Protein AF-0000000085160952 (afdb_homodimer)

Foldseek 3Di:
DPPLFQFFCVNLCVQLVHDSVLLVLLLDPVRVVVHDPVSSVSSVVSCVVSVNAQLPLLVCLQVPAPLEEEEEAQDDPDPLVVLLQVLLQVQSVVVVHHYHYDHLVLDQVSVLVVVVVCSVVRHLAYEYAHSFAACVSVQVNVQSQHQYEYEQWYHPPHQAAYEHAQLLQLLLVQLLVVVVVPFQFEAEFEDDCRTHSRVNSVNSNVVNNVVVVGDDDPLRYHYDHQALCRLQVNLVVQVPDPDHGQEYEYSADRSVNNNLVNVVVCVVVVHDDHNYAYEYEDDDPCQLQRQRYFKYKYDPSSVRSNVRSVVSVVSSVQSNPADSGGDRPPPRHHYHYDYIDMDTNNNNVVD/DPPLFQFFCVNLCVQLVHDSVLLVLLLDPVRVVVHDPVSSVSSVVSCVVSVNAQLPLLVCLQVPAPLEEEEEAQDDPDPLVVLLQVLLQVQSVVVVHHYHYDHLVLDQVSVLVVVVVCSVVRHLAYEYAHSFQACVSVQVNVQSQHHYEYEQWYHPPHQAAYEHAQLLQLLLVQLLVVVVVPFQFEAEAEDDCRTRSRVSSVNSNVVNNVVVVGDDDPLRYHYDHQALCRLQVNLVVLVPDPDHGQEYEYSADRSVNNNLVNVVVCVVVVHDDHNYAYEYEDDDPCQLQRQRYFKYWHDPSSVRSNVRSVVSVVSSVQSNPADSGGDRPPPRHHYHYDYIDMDTNNNNVVD

Solvent-accessible surface area (backbone atoms only — not comparable to full-atom values): 35044 Å² total; per-residue (Å²): 130,79,82,80,75,52,41,18,51,58,44,29,8,58,67,40,71,48,50,51,67,55,46,50,28,52,72,28,85,86,38,26,80,78,45,56,69,70,57,38,50,40,38,52,53,28,17,58,76,48,67,40,68,80,35,62,48,32,49,39,40,61,75,49,59,57,48,27,36,35,35,37,32,32,49,54,75,34,69,65,57,23,42,29,49,41,33,20,37,58,50,30,44,75,73,65,28,46,55,39,35,34,61,20,70,55,26,60,68,44,36,50,52,50,51,52,50,42,64,70,68,41,44,45,27,38,38,36,34,60,48,33,37,77,20,58,73,57,42,55,44,39,74,34,46,41,34,56,34,30,34,67,35,53,48,45,86,45,84,59,24,29,38,31,60,36,38,31,63,32,27,17,51,51,44,40,53,45,41,72,73,67,52,69,50,64,24,40,38,39,23,41,72,56,31,42,50,36,40,30,28,50,50,10,36,51,48,35,34,52,76,70,71,41,78,80,55,74,87,33,56,44,67,41,52,64,37,37,70,40,17,24,52,51,43,52,53,41,71,68,39,95,76,53,61,44,27,36,38,23,60,30,49,40,17,38,50,13,32,52,53,49,52,48,54,37,50,76,70,66,47,85,70,74,79,54,39,29,31,29,28,55,64,56,97,60,52,64,47,37,60,48,32,43,35,30,32,31,63,49,45,62,59,49,11,42,52,45,35,54,50,49,51,51,44,34,50,51,45,49,62,34,51,87,47,44,48,74,75,74,71,77,51,49,76,46,67,41,70,49,45,79,40,80,42,64,22,56,71,77,69,131,79,82,79,75,54,41,18,53,57,47,27,8,60,67,39,72,47,51,51,66,56,45,48,27,51,72,27,85,86,39,25,80,78,44,56,69,71,57,39,49,40,37,51,52,26,16,58,75,49,67,40,67,80,34,60,47,32,49,39,40,60,76,48,60,56,47,25,34,35,35,38,31,33,50,54,74,33,70,66,58,23,41,30,48,43,34,20,37,58,50,31,44,74,73,64,28,45,55,36,34,32,60,19,72,54,26,58,70,44,37,50,52,50,52,52,49,42,64,69,69,42,45,44,29,37,37,34,35,61,48,33,36,78,20,58,72,56,43,56,45,38,74,34,46,41,33,57,33,30,33,68,33,54,48,45,85,46,85,59,24,30,37,32,60,37,40,31,62,33,27,17,52,52,43,41,53,45,41,75,74,67,53,69,50,64,24,40,37,40,23,43,70,56,30,44,51,35,40,31,28,49,49,11,36,51,48,34,35,51,76,70,71,41,78,80,56,74,88,34,56,43,69,39,52,64,37,38,68,40,17,24,52,51,43,51,53,41,71,68,41,96,74,54,60,46,29,37,38,23,60,29,48,39,17,39,50,12,32,51,52,49,51,48,53,39,48,76,71,66,47,84,69,75,80,55,39,29,29,28,28,55,63,56,96,58,55,64,47,36,60,49,32,43,36,30,32,30,65,50,44,62,59,49,10,42,52,44,37,52,50,49,50,52,44,36,51,52,44,50,64,33,51,88,52,46,48,73,77,72,72,77,51,50,74,46,68,40,71,49,46,77,39,80,44,63,21,55,71,77,70

Nearest PDB structures (foldseek):
  3egc-assembly3_F  TM=9.216E-01  e=4.117E-21  Burkholderia thailandensis E264
  2o20-assembly3_E  TM=8.915E-01  e=1.318E-17  Lactococcus lactis
  3bbl-assembly1_A  TM=8.331E-01  e=6.866E-16  Chloroflexus aggregans DSM 9485
  3e3m-assembly2_D  TM=8.521E-01  e=1.189E-15  Ruegeria pomeroyi
  3qk7-assembly1_A  TM=7.804E-01  e=8.552E-16  Yersinia pestis

InterPro domains:
  IPR000843 LacI-type HTH domain [PF00356] (8-53)
  IPR000843 LacI-type HTH domain [PS50932] (7-63)
  IPR000843 LacI-type HTH domain [SM00354] (6-78)
  IPR000843 LacI-type HTH domain [cd01392] (10-63)
  IPR001761 Periplasmic binding protein/LacI sugar binding domain [PF00532] (67-263)
  IPR010982 Lambda repressor-like, DNA-binding domain superfamily [G3DSA:1.10.260.40] (5-66)
  IPR010982 Lambda repressor-like, DNA-binding domain superfamily [SSF47413] (6-66)
  IPR028082 Periplasmic binding protein-like I [SSF53822] (66-317)

Structure (mmCIF, N/CA/C/O backbone):
data_AF-0000000085160952-model_v1
#
loop_
_entity.id
_entity.type
_entity.pdbx_description
1 polymer 'Transcriptional regulator, LacI family'
#
loop_
_atom_site.group_PDB
_atom_site.id
_atom_site.type_symbol
_atom_site.label_atom_id
_atom_site.label_alt_id
_atom_site.label_comp_id
_atom_site.label_asym_id
_atom_site.label_entity_id
_atom_site.label_seq_id
_atom_site.pdbx_PDB_ins_code
_atom_site.Cartn_x
_atom_site.Cartn_y
_atom_site.Cartn_z
_atom_site.occupancy
_atom_site.B_iso_or_equiv
_atom_site.auth_seq_id
_atom_site.auth_comp_id
_atom_site.auth_asym_id
_atom_site.auth_atom_id
_atom_site.pdbx_PDB_model_num
ATOM 1 N N . MET A 1 1 ? 37.625 23.906 23.25 1 24.83 1 MET A N 1
ATOM 2 C CA . MET A 1 1 ? 36.688 24.875 22.672 1 24.83 1 MET A CA 1
ATOM 3 C C . MET A 1 1 ? 35.25 24.469 22.906 1 24.83 1 MET A C 1
ATOM 5 O O . MET A 1 1 ? 34.875 23.312 22.688 1 24.83 1 MET A O 1
ATOM 9 N N . SER A 1 2 ? 34.531 25.094 23.828 1 30.16 2 SER A N 1
ATOM 10 C CA . SER A 1 2 ? 33.219 24.797 24.406 1 30.16 2 SER A CA 1
ATOM 11 C C . SER A 1 2 ? 32.188 24.453 23.312 1 30.16 2 SER A C 1
ATOM 13 O O . SER A 1 2 ? 32.281 24.953 22.188 1 30.16 2 SER A O 1
ATOM 15 N N . ARG A 1 3 ? 31.625 23.328 23.359 1 37.16 3 ARG A N 1
ATOM 16 C CA . ARG A 1 3 ? 30.516 22.797 22.562 1 37.16 3 ARG A CA 1
ATOM 17 C C . ARG A 1 3 ? 29.516 23.891 22.219 1 37.16 3 ARG A C 1
ATOM 19 O O . ARG A 1 3 ? 28.938 24.516 23.109 1 37.16 3 ARG A O 1
ATOM 26 N N . ARG A 1 4 ? 29.625 24.594 21.125 1 41.78 4 ARG A N 1
ATOM 27 C CA . ARG A 1 4 ? 28.938 25.734 20.531 1 41.78 4 ARG A CA 1
ATOM 28 C C . ARG A 1 4 ? 27.422 25.625 20.75 1 41.78 4 ARG A C 1
ATOM 30 O O . ARG A 1 4 ? 26.797 24.672 20.312 1 41.78 4 ARG A O 1
ATOM 37 N N . GLN A 1 5 ? 26.828 26.141 21.797 1 43.62 5 GLN A N 1
ATOM 38 C CA . GLN A 1 5 ? 25.438 26.328 22.25 1 43.62 5 GLN A CA 1
ATOM 39 C C . GLN A 1 5 ? 24.578 26.906 21.125 1 43.62 5 GLN A C 1
ATOM 41 O O . GLN A 1 5 ? 24.969 27.875 20.484 1 43.62 5 GLN A O 1
ATOM 46 N N . HIS A 1 6 ? 23.766 26.094 20.406 1 50.75 6 HIS A N 1
ATOM 47 C CA . HIS A 1 6 ? 22.797 26.516 19.391 1 50.75 6 HIS A CA 1
ATOM 48 C C . HIS A 1 6 ? 22.047 27.766 19.828 1 50.75 6 HIS A C 1
ATOM 50 O O . HIS A 1 6 ? 21.766 27.938 21.016 1 50.75 6 HIS A O 1
ATOM 56 N N . ALA A 1 7 ? 21.969 28.766 18.875 1 62.66 7 ALA A N 1
ATOM 57 C CA . ALA A 1 7 ? 21.375 30.047 19.219 1 62.66 7 ALA A CA 1
ATOM 58 C C . ALA A 1 7 ? 19.891 29.906 19.531 1 62.66 7 ALA A C 1
ATOM 60 O O . ALA A 1 7 ? 19.203 29.078 18.922 1 62.66 7 ALA A O 1
ATOM 61 N N . THR A 1 8 ? 19.375 30.281 20.578 1 68.94 8 THR A N 1
ATOM 62 C CA . THR A 1 8 ? 18 30.312 21.016 1 68.94 8 THR A CA 1
ATOM 63 C C . THR A 1 8 ? 17.328 31.625 20.641 1 68.94 8 THR A C 1
ATOM 65 O O . THR A 1 8 ? 18 32.562 20.188 1 68.94 8 THR A O 1
ATOM 68 N N . VAL A 1 9 ? 15.945 31.5 20.703 1 73.88 9 VAL A N 1
ATOM 69 C CA . VAL A 1 9 ? 15.195 32.75 20.516 1 73.88 9 VAL A CA 1
ATOM 70 C C . VAL A 1 9 ? 15.789 33.844 21.391 1 73.88 9 VAL A C 1
ATOM 72 O O . VAL A 1 9 ? 15.828 35 20.984 1 73.88 9 VAL A O 1
ATOM 75 N N . ARG A 1 10 ? 16.266 33.406 22.5 1 80.75 10 ARG A N 1
ATOM 76 C CA . ARG A 1 10 ? 16.859 34.375 23.422 1 80.75 10 ARG A CA 1
ATOM 77 C C . ARG A 1 10 ? 18.156 34.938 22.844 1 80.75 10 ARG A C 1
ATOM 79 O O . ARG A 1 10 ? 18.453 36.125 23 1 80.75 10 ARG A O 1
ATOM 86 N N . ASP A 1 11 ? 18.859 34 22.172 1 80.69 11 ASP A N 1
ATOM 87 C CA . ASP A 1 11 ? 20.109 34.438 21.562 1 80.69 11 ASP A CA 1
ATOM 88 C C . ASP A 1 11 ? 19.859 35.438 20.422 1 80.69 11 ASP A C 1
ATOM 90 O O . ASP A 1 11 ? 20.547 36.438 20.297 1 80.69 11 ASP A O 1
ATOM 94 N N . VAL A 1 12 ? 18.875 35.031 19.719 1 82.94 12 VAL A N 1
ATOM 95 C CA . VAL A 1 12 ? 18.5 35.906 18.609 1 82.94 12 VAL A CA 1
ATOM 96 C C . VAL A 1 12 ? 18 37.25 19.156 1 82.94 12 VAL A C 1
ATOM 98 O O . VAL A 1 12 ? 18.359 38.312 18.641 1 82.94 12 VAL A O 1
ATOM 101 N N . ALA A 1 13 ? 17.234 37.125 20.094 1 85.5 13 ALA A N 1
ATOM 102 C CA . ALA A 1 13 ? 16.703 38.312 20.719 1 85.5 13 ALA A CA 1
ATOM 103 C C . ALA A 1 13 ? 17.828 39.219 21.25 1 85.5 13 ALA A C 1
ATOM 105 O O . ALA A 1 13 ? 17.828 40.406 21.031 1 85.5 13 ALA A O 1
ATOM 106 N N . ALA A 1 14 ? 18.766 38.594 21.844 1 87.75 14 ALA A N 1
ATOM 107 C CA . ALA A 1 14 ? 19.906 39.312 22.406 1 87.75 14 ALA A CA 1
ATOM 108 C C . ALA A 1 14 ? 20.734 39.969 21.312 1 87.75 14 ALA A C 1
ATOM 110 O O . ALA A 1 14 ? 21.109 41.156 21.438 1 87.75 14 ALA A O 1
ATOM 111 N N . LEU A 1 15 ? 20.906 39.188 20.328 1 88.19 15 LEU A N 1
ATOM 112 C CA . LEU A 1 15 ? 21.734 39.719 19.25 1 88.19 15 LEU A CA 1
ATOM 113 C C . LEU A 1 15 ? 21 40.812 18.484 1 88.19 15 LEU A C 1
ATOM 115 O O . LEU A 1 15 ? 21.609 41.781 18.047 1 88.19 15 LEU A O 1
ATOM 119 N N . ALA A 1 16 ? 19.766 40.656 18.328 1 88.56 16 ALA A N 1
ATOM 120 C CA . ALA A 1 16 ? 18.938 41.594 17.578 1 88.56 16 ALA A CA 1
ATOM 121 C C . ALA A 1 16 ? 18.531 42.781 18.438 1 88.56 16 ALA A C 1
ATOM 123 O O . ALA A 1 16 ? 18.078 43.812 17.922 1 88.56 16 ALA A O 1
ATOM 124 N N . GLY A 1 17 ? 18.703 42.656 19.766 1 89.94 17 GLY A N 1
ATOM 125 C CA . GLY A 1 17 ? 18.344 43.75 20.688 1 89.94 17 GLY A CA 1
ATOM 126 C C . GLY A 1 17 ? 16.859 43.875 20.875 1 89.94 17 GLY A C 1
ATOM 127 O O . GLY A 1 17 ? 16.344 45 20.969 1 89.94 17 GLY A O 1
ATOM 128 N N . VAL A 1 18 ? 16.188 42.812 20.672 1 88.88 18 VAL A N 1
ATOM 129 C CA . VAL A 1 18 ? 14.734 42.844 20.828 1 88.88 18 VAL A CA 1
ATOM 130 C C . VAL A 1 18 ? 14.305 41.812 21.875 1 88.88 18 VAL A C 1
ATOM 132 O O . VAL A 1 18 ? 15.141 41.062 22.391 1 88.88 18 VAL A O 1
ATOM 135 N N . SER A 1 19 ? 13.016 41.844 22.234 1 83.25 19 SER A N 1
ATOM 136 C CA . SER A 1 19 ? 12.477 40.844 23.156 1 83.25 19 SER A CA 1
ATOM 137 C C . SER A 1 19 ? 12.297 39.5 22.469 1 83.25 19 SER A C 1
ATOM 139 O O . SER A 1 19 ? 12.234 39.438 21.234 1 83.25 19 SER A O 1
ATOM 141 N N . THR A 1 20 ? 12.188 38.438 23.266 1 83 20 THR A N 1
ATOM 142 C CA . THR A 1 20 ? 11.93 37.094 22.719 1 83 20 THR A CA 1
ATOM 143 C C . THR A 1 20 ? 10.562 37.062 22.031 1 83 20 THR A C 1
ATOM 145 O O . THR A 1 20 ? 10.383 36.344 21.047 1 83 20 THR A O 1
ATOM 148 N N . ALA A 1 21 ? 9.633 37.875 22.531 1 77.81 21 ALA A N 1
ATOM 149 C CA . ALA A 1 21 ? 8.305 37.938 21.938 1 77.81 21 ALA A CA 1
ATOM 150 C C . ALA A 1 21 ? 8.375 38.562 20.547 1 77.81 21 ALA A C 1
ATOM 152 O O . ALA A 1 21 ? 7.68 38.125 19.625 1 77.81 21 ALA A O 1
ATOM 153 N N . THR A 1 22 ? 9.227 39.531 20.422 1 80.56 22 THR A N 1
ATOM 154 C CA . THR A 1 22 ? 9.406 40.188 19.141 1 80.56 22 THR A CA 1
ATOM 155 C C . THR A 1 22 ? 10.023 39.25 18.125 1 80.56 22 THR A C 1
ATOM 157 O O . THR A 1 22 ? 9.609 39.219 16.953 1 80.56 22 THR A O 1
ATOM 160 N N . VAL A 1 23 ? 10.969 38.406 18.562 1 79.06 23 VAL A N 1
ATOM 161 C CA . VAL A 1 23 ? 11.57 37.406 17.672 1 79.06 23 VAL A CA 1
ATOM 162 C C . VAL A 1 23 ? 10.508 36.406 17.219 1 79.06 23 VAL A C 1
ATOM 164 O O . VAL A 1 23 ? 10.414 36.125 16.031 1 79.06 23 VAL A O 1
ATOM 167 N N . SER A 1 24 ? 9.695 36.062 18.125 1 72.94 24 SER A N 1
ATOM 168 C CA . SER A 1 24 ? 8.648 35.094 17.812 1 72.94 24 SER A CA 1
ATOM 169 C C . SER A 1 24 ? 7.664 35.688 16.797 1 72.94 24 SER A C 1
ATOM 171 O O . SER A 1 24 ? 7.266 35 15.852 1 72.94 24 SER A O 1
ATOM 173 N N . ARG A 1 25 ? 7.328 36.906 16.984 1 72.19 25 ARG A N 1
ATOM 174 C CA . ARG A 1 25 ? 6.406 37.594 16.078 1 72.19 25 ARG A CA 1
ATOM 175 C C . ARG A 1 25 ? 7.004 37.719 14.688 1 72.19 25 ARG A C 1
ATOM 177 O O . ARG A 1 25 ? 6.297 37.594 13.688 1 72.19 25 ARG A O 1
ATOM 184 N N . CYS A 1 26 ? 8.305 37.875 14.641 1 73.69 26 CYS A N 1
ATOM 185 C CA . CYS A 1 26 ? 8.984 38.062 13.359 1 73.69 26 CYS A CA 1
ATOM 186 C C . CYS A 1 26 ? 8.914 36.781 12.523 1 73.69 26 CYS A C 1
ATOM 188 O O . CYS A 1 26 ? 8.852 36.844 11.297 1 73.69 26 CYS A O 1
ATOM 190 N N . PHE A 1 27 ? 8.883 35.688 13.297 1 67.06 27 PHE A N 1
ATOM 191 C CA . PHE A 1 27 ? 8.961 34.406 12.594 1 67.06 27 PHE A CA 1
ATOM 192 C C . PHE A 1 27 ? 7.582 33.75 12.484 1 67.06 27 PHE A C 1
ATOM 194 O O . PHE A 1 27 ? 7.43 32.719 11.875 1 67.06 27 PHE A O 1
ATOM 201 N N . ASP A 1 28 ? 6.59 34.438 13.047 1 61.88 28 ASP A N 1
ATOM 202 C CA . ASP A 1 28 ? 5.195 34.031 12.906 1 61.88 28 ASP A CA 1
ATOM 203 C C . ASP A 1 28 ? 4.531 34.719 11.719 1 61.88 28 ASP A C 1
ATOM 205 O O . ASP A 1 28 ? 4.387 35.938 11.703 1 61.88 28 ASP A O 1
ATOM 209 N N . PRO A 1 29 ? 4.164 33.875 10.758 1 59.16 29 PRO A N 1
ATOM 210 C CA . PRO A 1 29 ? 3.598 34.5 9.555 1 59.16 29 PRO A CA 1
ATOM 211 C C . PRO A 1 29 ? 2.352 35.312 9.859 1 59.16 29 PRO A C 1
ATOM 213 O O . PRO A 1 29 ? 2.07 36.312 9.156 1 59.16 29 PRO A O 1
ATOM 216 N N . ASP A 1 30 ? 1.714 34.969 10.781 1 57.75 30 ASP A N 1
ATOM 217 C CA . ASP A 1 30 ? 0.469 35.656 11.094 1 57.75 30 ASP A CA 1
ATOM 218 C C . ASP A 1 30 ? 0.729 36.875 11.969 1 57.75 30 ASP A C 1
ATOM 220 O O . ASP A 1 30 ? -0.12 37.781 12.062 1 57.75 30 ASP A O 1
ATOM 224 N N . LEU A 1 31 ? 1.877 36.875 12.531 1 63.88 31 LEU A N 1
ATOM 225 C CA . LEU A 1 31 ? 2.135 37.938 13.484 1 63.88 31 LEU A CA 1
ATOM 226 C C . LEU A 1 31 ? 3.262 38.844 13 1 63.88 31 LEU A C 1
ATOM 228 O O . LEU A 1 31 ? 3.504 39.906 13.578 1 63.88 31 LEU A O 1
ATOM 232 N N . SER A 1 32 ? 3.875 38.469 11.969 1 68.81 32 SER A N 1
ATOM 233 C CA . SER A 1 32 ? 5.059 39.156 11.484 1 68.81 32 SER A CA 1
ATOM 234 C C . SER A 1 32 ? 4.73 40.594 11.086 1 68.81 32 SER A C 1
ATOM 236 O O . SER A 1 32 ? 5.586 41.469 11.164 1 68.81 32 SER A O 1
ATOM 238 N N . HIS A 1 33 ? 3.514 40.75 10.703 1 70.19 33 HIS A N 1
ATOM 239 C CA . HIS A 1 33 ? 3.09 42.062 10.266 1 70.19 33 HIS A CA 1
ATOM 240 C C . HIS A 1 33 ? 3.039 43.062 11.438 1 70.19 33 HIS A C 1
ATOM 242 O O . HIS A 1 33 ? 3.016 44.281 11.234 1 70.19 33 HIS A O 1
ATOM 248 N N . LEU A 1 34 ? 3.057 42.625 12.539 1 74.44 34 LEU A N 1
ATOM 249 C CA . LEU A 1 34 ? 3 43.438 13.734 1 74.44 34 LEU A CA 1
ATOM 250 C C . LEU A 1 34 ? 4.383 44 14.086 1 74.44 34 LEU A C 1
ATOM 252 O O . LEU A 1 34 ? 4.516 44.844 14.977 1 74.44 34 LEU A O 1
ATOM 256 N N . VAL A 1 35 ? 5.402 43.531 13.414 1 80.19 35 VAL A N 1
ATOM 257 C CA . VAL A 1 35 ? 6.785 43.938 13.656 1 80.19 35 VAL A CA 1
ATOM 258 C C . VAL A 1 35 ? 7.27 44.844 12.531 1 80.19 35 VAL A C 1
ATOM 260 O O . VAL A 1 35 ? 6.953 44.625 11.359 1 80.19 35 VAL A O 1
ATOM 263 N N . THR A 1 36 ? 7.852 46.062 12.898 1 80.5 36 THR A N 1
ATOM 264 C CA . THR A 1 36 ? 8.352 47 11.891 1 80.5 36 THR A CA 1
ATOM 265 C C . THR A 1 36 ? 9.367 46.312 10.984 1 80.5 36 THR A C 1
ATOM 267 O O . THR A 1 36 ? 10.039 45.375 11.391 1 80.5 36 THR A O 1
ATOM 270 N N . ALA A 1 37 ? 9.453 46.719 9.734 1 80.69 37 ALA A N 1
ATOM 271 C CA . ALA A 1 37 ? 10.391 46.188 8.75 1 80.69 37 ALA A CA 1
ATOM 272 C C . ALA A 1 37 ? 11.828 46.25 9.266 1 80.69 37 ALA A C 1
ATOM 274 O O . ALA A 1 37 ? 12.609 45.312 9.047 1 80.69 37 ALA A O 1
ATOM 275 N N . GLU A 1 38 ? 12.156 47.344 9.859 1 83.38 38 GLU A N 1
ATOM 276 C CA . GLU A 1 38 ? 13.508 47.531 10.398 1 83.38 38 GLU A CA 1
ATOM 277 C C . GLU A 1 38 ? 13.82 46.469 11.453 1 83.38 38 GLU A C 1
ATOM 279 O O . GLU A 1 38 ? 14.891 45.844 11.43 1 83.38 38 GLU A O 1
ATOM 284 N N . THR A 1 39 ? 12.859 46.188 12.344 1 85.88 39 THR A N 1
ATOM 285 C CA . THR A 1 39 ? 13.031 45.188 13.406 1 85.88 39 THR A CA 1
ATOM 286 C C . THR A 1 39 ? 13.094 43.781 12.828 1 85.88 39 THR A C 1
ATOM 288 O O . THR A 1 39 ? 13.906 42.969 13.266 1 85.88 39 THR A O 1
ATOM 291 N N . ARG A 1 40 ? 12.312 43.531 11.898 1 83.06 40 ARG A N 1
ATOM 292 C CA . ARG A 1 40 ? 12.297 42.219 11.234 1 83.06 40 ARG A CA 1
ATOM 293 C C . ARG A 1 40 ? 13.648 41.938 10.586 1 83.06 40 ARG A C 1
ATOM 295 O O . ARG A 1 40 ? 14.164 40.812 10.695 1 83.06 40 ARG A O 1
ATOM 302 N N . GLN A 1 41 ? 14.094 42.938 9.93 1 82.81 41 GLN A N 1
ATOM 303 C CA . GLN A 1 41 ? 15.383 42.781 9.273 1 82.81 41 GLN A CA 1
ATOM 304 C C . GLN A 1 41 ? 16.484 42.5 10.289 1 82.81 41 GLN A C 1
ATOM 306 O O . GLN A 1 41 ? 17.359 41.656 10.055 1 82.81 41 GLN A O 1
ATOM 311 N N . LYS A 1 42 ? 16.531 43.188 11.359 1 86.81 42 LYS A N 1
ATOM 312 C CA . LYS A 1 42 ? 17.5 42.969 12.422 1 86.81 42 LYS A CA 1
ATOM 313 C C . LYS A 1 42 ? 17.438 41.562 12.969 1 86.81 42 LYS A C 1
ATOM 315 O O . LYS A 1 42 ? 18.453 40.906 13.172 1 86.81 42 LYS A O 1
ATOM 320 N N . VAL A 1 43 ? 16.172 41.125 13.172 1 85.12 43 VAL A N 1
ATOM 321 C CA . VAL A 1 43 ? 15.938 39.781 13.711 1 85.12 43 VAL A CA 1
ATOM 322 C C . VAL A 1 43 ? 16.406 38.719 12.711 1 85.12 43 VAL A C 1
ATOM 324 O O . VAL A 1 43 ? 17.062 37.75 13.078 1 85.12 43 VAL A O 1
ATOM 327 N N . LEU A 1 44 ? 16.031 38.938 11.477 1 79.31 44 LEU A N 1
ATOM 328 C CA . LEU A 1 44 ? 16.406 37.969 10.43 1 79.31 44 LEU A CA 1
ATOM 329 C C . LEU A 1 44 ? 17.922 37.906 10.258 1 79.31 44 LEU A C 1
ATOM 331 O O . LEU A 1 44 ? 18.484 36.844 10.078 1 79.31 44 LEU A O 1
ATOM 335 N N . THR A 1 45 ? 18.578 39.094 10.266 1 80.75 45 THR A N 1
ATOM 336 C CA . THR A 1 45 ? 20.031 39.156 10.18 1 80.75 45 THR A CA 1
ATOM 337 C C . THR A 1 45 ? 20.672 38.469 11.367 1 80.75 45 THR A C 1
ATOM 339 O O . THR A 1 45 ? 21.625 37.688 11.188 1 80.75 45 THR A O 1
ATOM 342 N N . ALA A 1 46 ? 20.172 38.688 12.547 1 85.12 46 ALA A N 1
ATOM 343 C CA . ALA A 1 46 ? 20.672 38.031 13.75 1 85.12 46 ALA A CA 1
ATOM 344 C C . ALA A 1 46 ? 20.484 36.531 13.664 1 85.12 46 ALA A C 1
ATOM 346 O O . ALA A 1 46 ? 21.375 35.75 14.039 1 85.12 46 ALA A O 1
ATOM 347 N N . ALA A 1 47 ? 19.297 36.156 13.219 1 76 47 ALA A N 1
ATOM 348 C CA . ALA A 1 47 ? 19 34.75 13.062 1 76 47 ALA A CA 1
ATOM 349 C C . ALA A 1 47 ? 19.984 34.094 12.094 1 76 47 ALA A C 1
ATOM 351 O O . ALA A 1 47 ? 20.453 32.969 12.344 1 76 47 ALA A O 1
ATOM 352 N N . GLU A 1 48 ? 20.234 34.75 11.039 1 71.69 48 GLU A N 1
ATOM 353 C CA . GLU A 1 48 ? 21.188 34.25 10.039 1 71.69 48 GLU A CA 1
ATOM 354 C C . GLU A 1 48 ? 22.594 34.125 10.625 1 71.69 48 GLU A C 1
ATOM 356 O O . GLU A 1 48 ? 23.281 33.125 10.398 1 71.69 48 GLU A O 1
ATOM 361 N N . GLU A 1 49 ? 22.984 35.125 11.305 1 76.88 49 GLU A N 1
ATOM 362 C CA . GLU A 1 49 ? 24.312 35.156 11.898 1 76.88 49 GLU A CA 1
ATOM 363 C C . GLU A 1 49 ? 24.484 34.031 12.914 1 76.88 49 GLU A C 1
ATOM 365 O O . GLU A 1 49 ? 25.562 33.438 13.023 1 76.88 49 GLU A O 1
ATOM 370 N N . LEU A 1 50 ? 23.344 33.781 13.594 1 72.81 50 LEU A N 1
ATOM 371 C CA . LEU A 1 50 ? 23.391 32.781 14.641 1 72.81 50 LEU A CA 1
ATOM 372 C C . LEU A 1 50 ? 22.984 31.422 14.102 1 72.81 50 LEU A C 1
ATOM 374 O O . LEU A 1 50 ? 22.922 30.438 14.852 1 72.81 50 LEU A O 1
ATOM 378 N N . HIS A 1 51 ? 22.656 31.469 12.836 1 63.94 51 HIS A N 1
ATOM 379 C CA . HIS A 1 51 ? 22.125 30.266 12.195 1 63.94 51 HIS A CA 1
ATOM 380 C C . HIS A 1 51 ? 20.906 29.734 12.922 1 63.94 51 HIS A C 1
ATOM 382 O O . HIS A 1 51 ? 20.781 28.531 13.172 1 63.94 51 HIS A O 1
ATOM 388 N N . PHE A 1 52 ? 20.156 30.812 13.359 1 60.16 52 PHE A N 1
ATOM 389 C CA . PHE A 1 52 ? 18.938 30.516 14.102 1 60.16 52 PHE A CA 1
ATOM 390 C C . PHE A 1 52 ? 17.766 30.281 13.156 1 60.16 52 PHE A C 1
ATOM 392 O O . PHE A 1 52 ? 17.578 31.047 12.195 1 60.16 52 PHE A O 1
ATOM 399 N N . THR A 1 53 ? 17.203 29.188 13.281 1 51.88 53 THR A N 1
ATOM 400 C CA . THR A 1 53 ? 15.953 28.922 12.578 1 51.88 53 THR A CA 1
ATOM 401 C C . THR A 1 53 ? 14.828 28.641 13.57 1 51.88 53 THR A C 1
ATOM 403 O O . THR A 1 53 ? 15.047 27.969 14.586 1 51.88 53 THR A O 1
ATOM 406 N N . ILE A 1 54 ? 13.828 29.516 13.547 1 47.97 54 ILE A N 1
ATOM 407 C CA . ILE A 1 54 ? 12.656 29.203 14.359 1 47.97 54 ILE A CA 1
ATOM 408 C C . ILE A 1 54 ? 12.07 27.859 13.922 1 47.97 54 ILE A C 1
ATOM 410 O O . ILE A 1 54 ? 11.867 27.625 12.734 1 47.97 54 ILE A O 1
ATOM 414 N N . ASN A 1 55 ? 12.281 26.984 14.789 1 47.16 55 ASN A N 1
ATOM 415 C CA . ASN A 1 55 ? 11.656 25.703 14.492 1 47.16 55 ASN A CA 1
ATOM 416 C C . ASN A 1 55 ? 10.164 25.719 14.82 1 47.16 55 ASN A C 1
ATOM 418 O O . ASN A 1 55 ? 9.773 25.469 15.961 1 47.16 55 ASN A O 1
ATOM 422 N N . HIS A 1 56 ? 9.438 26.422 13.992 1 47.31 56 HIS A N 1
ATOM 423 C CA . HIS A 1 56 ? 7.996 26.516 14.18 1 47.31 56 HIS A CA 1
ATOM 424 C C . HIS A 1 56 ? 7.387 25.125 14.406 1 47.31 56 HIS A C 1
ATOM 426 O O . HIS A 1 56 ? 6.43 24.984 15.172 1 47.31 56 HIS A O 1
ATOM 432 N N . VAL A 1 57 ? 7.996 24.234 13.836 1 47.59 57 VAL A N 1
ATOM 433 C CA . VAL A 1 57 ? 7.449 22.891 13.93 1 47.59 57 VAL A CA 1
ATOM 434 C C . VAL A 1 57 ? 7.633 22.359 15.352 1 47.59 57 VAL A C 1
ATOM 436 O O . VAL A 1 57 ? 6.707 21.781 15.93 1 47.59 57 VAL A O 1
ATOM 439 N N . ALA A 1 58 ? 8.812 22.703 15.891 1 47.47 58 ALA A N 1
ATOM 440 C CA . ALA A 1 58 ? 9.078 22.234 17.25 1 47.47 58 ALA A CA 1
ATOM 441 C C . ALA A 1 58 ? 8.125 22.891 18.25 1 47.47 58 ALA A C 1
ATOM 443 O O . ALA A 1 58 ? 7.645 22.234 19.172 1 47.47 58 ALA A O 1
ATOM 444 N N . ARG A 1 59 ? 7.914 24.062 18.125 1 50.16 59 ARG A N 1
ATOM 445 C CA . ARG A 1 59 ? 6.992 24.75 19.016 1 50.16 59 ARG A CA 1
ATOM 446 C C . ARG A 1 59 ? 5.59 24.172 18.922 1 50.16 59 ARG A C 1
ATOM 448 O O . ARG A 1 59 ? 4.93 23.953 19.938 1 50.16 59 ARG A O 1
ATOM 455 N N . SER A 1 60 ? 5.262 23.906 17.734 1 53.62 60 SER A N 1
ATOM 456 C CA . SER A 1 60 ? 3.93 23.344 17.531 1 53.62 60 SER A CA 1
ATOM 457 C C . SER A 1 60 ? 3.836 21.922 18.094 1 53.62 60 SER A C 1
ATOM 459 O O . SER A 1 60 ? 2.82 21.547 18.672 1 53.62 60 SER A O 1
ATOM 461 N N . LEU A 1 61 ? 4.992 21.281 18.062 1 54.59 61 LEU A N 1
ATOM 462 C CA . LEU A 1 61 ? 5.004 19.891 18.547 1 54.59 61 LEU A CA 1
ATOM 463 C C . LEU A 1 61 ? 4.891 19.844 20.062 1 54.59 61 LEU A C 1
ATOM 465 O O . LEU A 1 61 ? 4.27 18.922 20.609 1 54.59 61 LEU A O 1
ATOM 469 N N . LYS A 1 62 ? 5.496 20.75 20.688 1 53.12 62 LYS A N 1
ATOM 470 C CA . LYS A 1 62 ? 5.445 20.812 22.141 1 53.12 62 LYS A CA 1
ATOM 471 C C . LYS A 1 62 ? 4.07 21.25 22.625 1 53.12 62 LYS A C 1
ATOM 473 O O . LYS A 1 62 ? 3.535 20.703 23.594 1 53.12 62 LYS A O 1
ATOM 478 N N . THR A 1 63 ? 3.605 22.219 21.891 1 53.56 63 THR A N 1
ATOM 479 C CA . THR A 1 63 ? 2.381 22.844 22.375 1 53.56 63 THR A CA 1
ATOM 480 C C . THR A 1 63 ? 1.154 22.219 21.719 1 53.56 63 THR A C 1
ATOM 482 O O . THR A 1 63 ? 0.065 22.219 22.297 1 53.56 63 THR A O 1
ATOM 485 N N . LYS A 1 64 ? 1.387 21.578 20.531 1 63.59 64 LYS A N 1
ATOM 486 C CA . LYS A 1 64 ? 0.216 21.188 19.766 1 63.59 64 LYS A CA 1
ATOM 487 C C . LYS A 1 64 ? 0.396 19.797 19.156 1 63.59 64 LYS A C 1
ATOM 489 O O . LYS A 1 64 ? 0.023 19.547 18 1 63.59 64 LYS A O 1
ATOM 494 N N . SER A 1 65 ? 1.011 18.969 20.062 1 75.5 65 SER A N 1
ATOM 495 C CA . SER A 1 65 ? 1.11 17.609 19.547 1 75.5 65 SER A CA 1
ATOM 496 C C . SER A 1 65 ? -0.249 17.094 19.094 1 75.5 65 SER A C 1
ATOM 498 O O . SER A 1 65 ? -1.249 17.234 19.797 1 75.5 65 SER A O 1
ATOM 500 N N . THR A 1 66 ? -0.234 16.609 17.891 1 79.31 66 THR A N 1
ATOM 501 C CA . THR A 1 66 ? -1.475 16.109 17.312 1 79.31 66 THR A CA 1
ATOM 502 C C . THR A 1 66 ? -1.531 14.578 17.422 1 79.31 66 THR A C 1
ATOM 504 O O . THR A 1 66 ? -2.561 13.969 17.109 1 79.31 66 THR A O 1
ATOM 507 N N . LYS A 1 67 ? -0.422 13.938 17.891 1 90.31 67 LYS A N 1
ATOM 508 C CA . LYS A 1 67 ? -0.301 12.484 17.953 1 90.31 67 LYS A CA 1
ATOM 509 C C . LYS A 1 67 ? -0.646 11.859 16.594 1 90.31 67 LYS A C 1
ATOM 511 O O . LYS A 1 67 ? -1.416 10.898 16.531 1 90.31 67 LYS A O 1
ATOM 516 N N . THR A 1 68 ? -0.091 12.5 15.562 1 92.62 68 THR A N 1
ATOM 517 C CA . THR A 1 68 ? -0.319 12.039 14.195 1 92.62 68 THR A CA 1
ATOM 518 C C . THR A 1 68 ? 1.002 11.898 13.445 1 92.62 68 THR A C 1
ATOM 520 O O . THR A 1 68 ? 1.881 12.758 13.562 1 92.62 68 THR A O 1
ATOM 523 N N . VAL A 1 69 ? 1.149 10.805 12.805 1 96.38 69 VAL A N 1
ATOM 524 C CA . VAL A 1 69 ? 2.275 10.57 11.906 1 96.38 69 VAL A CA 1
ATOM 525 C C . VAL A 1 69 ? 1.765 10.336 10.492 1 96.38 69 VAL A C 1
ATOM 527 O O . VAL A 1 69 ? 0.782 9.617 10.289 1 96.38 69 VAL A O 1
ATOM 530 N N . ALA A 1 70 ? 2.418 10.992 9.5 1 96.81 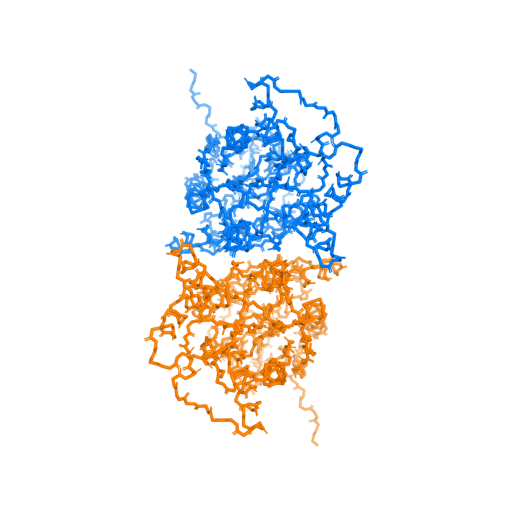70 ALA A N 1
ATOM 531 C CA . ALA A 1 70 ? 2.023 10.828 8.102 1 96.81 70 ALA A CA 1
ATOM 532 C C . ALA A 1 70 ? 2.994 9.906 7.367 1 96.81 70 ALA A C 1
ATOM 534 O O . ALA A 1 70 ? 4.203 9.953 7.602 1 96.81 70 ALA A O 1
ATOM 535 N N . VAL A 1 71 ? 2.389 9.125 6.535 1 98.31 71 VAL A N 1
ATOM 536 C CA . VAL A 1 71 ? 3.168 8.344 5.582 1 98.31 71 VAL A CA 1
ATOM 537 C C . VAL A 1 71 ? 2.859 8.805 4.16 1 98.31 71 VAL A C 1
ATOM 539 O O . VAL A 1 71 ? 1.692 8.898 3.771 1 98.31 71 VAL A O 1
ATOM 542 N N . ILE A 1 72 ? 3.9 9.125 3.42 1 98.12 72 ILE A N 1
ATOM 543 C CA . ILE A 1 72 ? 3.773 9.406 1.994 1 98.12 72 ILE A CA 1
ATOM 544 C C . ILE A 1 72 ? 4.332 8.234 1.187 1 98.12 72 ILE A C 1
ATOM 546 O O . ILE A 1 72 ? 5.52 7.914 1.283 1 98.12 72 ILE A O 1
ATOM 550 N N . ALA A 1 73 ? 3.424 7.586 0.491 1 98.25 73 ALA A N 1
ATOM 551 C CA . ALA A 1 73 ? 3.807 6.465 -0.362 1 98.25 73 ALA A CA 1
ATOM 552 C C . ALA A 1 73 ? 3.648 6.816 -1.838 1 98.25 73 ALA A C 1
ATOM 554 O O . ALA A 1 73 ? 2.822 7.66 -2.195 1 98.25 73 ALA A O 1
ATOM 555 N N . PRO A 1 74 ? 4.418 6.156 -2.748 1 96.94 74 PRO A N 1
ATOM 556 C CA . PRO A 1 74 ? 4.32 6.445 -4.18 1 96.94 74 PRO A CA 1
ATOM 557 C C . PRO A 1 74 ? 2.945 6.113 -4.758 1 96.94 74 PRO A C 1
ATOM 559 O O . PRO A 1 74 ? 2.502 6.754 -5.715 1 96.94 74 PRO A O 1
ATOM 562 N N . GLU A 1 75 ? 2.314 5.117 -4.277 1 95.56 75 GLU A N 1
ATOM 563 C CA . GLU A 1 75 ? 0.991 4.703 -4.734 1 95.56 75 GLU A CA 1
ATOM 564 C C . GLU A 1 75 ? 0.264 3.9 -3.658 1 95.56 75 GLU A C 1
ATOM 566 O O . GLU A 1 75 ? 0.897 3.334 -2.764 1 95.56 75 GLU A O 1
ATOM 571 N N . LEU A 1 76 ? -0.998 3.908 -3.752 1 96.69 76 LEU A N 1
ATOM 572 C CA . LEU A 1 76 ? -1.803 3.215 -2.752 1 96.69 76 LEU A CA 1
ATOM 573 C C . LEU A 1 76 ? -2.053 1.769 -3.162 1 96.69 76 LEU A C 1
ATOM 575 O O . LEU A 1 76 ? -2.164 0.887 -2.307 1 96.69 76 LEU A O 1
ATOM 579 N N . SER A 1 77 ? -2.148 1.557 -4.512 1 93.38 77 SER A N 1
ATOM 580 C CA . SER A 1 77 ? -2.436 0.224 -5.031 1 93.38 77 SER A CA 1
ATOM 581 C C . SER A 1 77 ? -1.16 -0.6 -5.176 1 93.38 77 SER A C 1
ATOM 583 O O . SER A 1 77 ? -0.854 -1.096 -6.262 1 93.38 77 SER A O 1
ATOM 585 N N . ASN A 1 78 ? -0.401 -0.658 -4.156 1 94.62 78 ASN A N 1
ATOM 586 C CA . ASN A 1 78 ? 0.813 -1.452 -4.004 1 94.62 78 ASN A CA 1
ATOM 587 C C . ASN A 1 78 ? 0.825 -2.205 -2.676 1 94.62 78 ASN A C 1
ATOM 589 O O . ASN A 1 78 ? 0.992 -1.601 -1.615 1 94.62 78 ASN A O 1
ATOM 593 N N . ASP A 1 79 ? 0.733 -3.502 -2.826 1 93.25 79 ASP A N 1
ATOM 594 C CA . ASP A 1 79 ? 0.557 -4.355 -1.655 1 93.25 79 ASP A CA 1
ATOM 595 C C . ASP A 1 79 ? 1.737 -4.223 -0.696 1 93.25 79 ASP A C 1
ATOM 597 O O . ASP A 1 79 ? 1.559 -4.242 0.523 1 93.25 79 ASP A O 1
ATOM 601 N N . PHE A 1 80 ? 2.867 -4.121 -1.188 1 94.31 80 PHE A N 1
ATOM 602 C CA . PHE A 1 80 ? 4.043 -4.004 -0.333 1 94.31 80 PHE A CA 1
ATOM 603 C C . PHE A 1 80 ? 3.994 -2.715 0.48 1 94.31 80 PHE A C 1
ATOM 605 O O . PHE A 1 80 ? 4.164 -2.738 1.701 1 94.31 80 PHE A O 1
ATOM 612 N N . PHE A 1 81 ? 3.717 -1.59 -0.16 1 97.25 81 PHE A N 1
ATOM 613 C CA . PHE A 1 81 ? 3.678 -0.296 0.511 1 97.25 81 PHE A CA 1
ATOM 614 C C . PHE A 1 81 ? 2.59 -0.272 1.578 1 97.25 81 PHE A C 1
ATOM 616 O O . PHE A 1 81 ? 2.801 0.247 2.676 1 97.25 81 PHE A O 1
ATOM 623 N N . MET A 1 82 ? 1.491 -0.842 1.233 1 97 82 MET A N 1
ATOM 624 C CA . MET A 1 82 ? 0.361 -0.738 2.152 1 97 82 MET A CA 1
ATOM 625 C C . MET A 1 82 ? 0.503 -1.726 3.305 1 97 82 MET A C 1
ATOM 627 O O . MET A 1 82 ? 0.084 -1.44 4.43 1 97 82 MET A O 1
ATOM 631 N N . GLU A 1 83 ? 1.09 -2.891 3.072 1 96.62 83 GLU A N 1
ATOM 632 C CA . GLU A 1 83 ? 1.421 -3.801 4.164 1 96.62 83 GLU A CA 1
ATOM 633 C C . GLU A 1 83 ? 2.465 -3.189 5.094 1 96.62 83 GLU A C 1
ATOM 635 O O . GLU A 1 83 ? 2.377 -3.336 6.316 1 96.62 83 GLU A O 1
ATOM 640 N N . LEU A 1 84 ? 3.406 -2.568 4.496 1 98 84 LEU A N 1
ATOM 641 C CA . LEU A 1 84 ? 4.43 -1.869 5.266 1 98 84 LEU A CA 1
ATOM 642 C C . LEU A 1 84 ? 3.812 -0.76 6.109 1 98 84 LEU A C 1
ATOM 644 O O . LEU A 1 84 ? 4.129 -0.626 7.293 1 98 84 LEU A O 1
ATOM 648 N N . THR A 1 85 ? 2.953 -0.021 5.504 1 98.56 85 THR A N 1
ATOM 649 C CA . THR A 1 85 ? 2.273 1.071 6.191 1 98.56 85 THR A CA 1
ATOM 650 C C . THR A 1 85 ? 1.399 0.539 7.324 1 98.56 85 THR A C 1
ATOM 652 O O . THR A 1 85 ? 1.352 1.125 8.406 1 98.56 85 THR A O 1
ATOM 655 N N . GLU A 1 86 ? 0.768 -0.506 7.047 1 97.5 86 GLU A N 1
ATOM 656 C CA . GLU A 1 86 ? -0.06 -1.126 8.078 1 97.5 86 GLU A CA 1
ATOM 657 C C . GLU A 1 86 ? 0.79 -1.618 9.25 1 97.5 86 GLU A C 1
ATOM 659 O O . GLU A 1 86 ? 0.373 -1.535 10.406 1 97.5 86 GLU A O 1
ATOM 664 N N . ALA A 1 87 ? 1.931 -2.178 8.969 1 97.94 87 ALA A N 1
ATOM 665 C CA . ALA A 1 87 ? 2.85 -2.615 10.016 1 97.94 87 ALA A CA 1
ATOM 666 C C . ALA A 1 87 ? 3.289 -1.44 10.883 1 97.94 87 ALA A C 1
ATOM 668 O O . ALA A 1 87 ? 3.422 -1.577 12.102 1 97.94 87 ALA A O 1
ATOM 669 N N . MET A 1 88 ? 3.473 -0.319 10.281 1 98.69 88 MET A N 1
ATOM 670 C CA . MET A 1 88 ? 3.789 0.896 11.031 1 98.69 88 MET A CA 1
ATOM 671 C C . MET A 1 88 ? 2.605 1.327 11.891 1 98.69 88 MET A C 1
ATOM 673 O O . MET A 1 88 ? 2.781 1.702 13.047 1 98.69 88 MET A O 1
ATOM 677 N N . ASP A 1 89 ? 1.485 1.262 11.258 1 98.19 89 ASP A N 1
ATOM 678 C CA . ASP A 1 89 ? 0.253 1.711 11.898 1 98.19 89 ASP A CA 1
ATOM 679 C C . ASP A 1 89 ? -0.008 0.937 13.195 1 98.19 89 ASP A C 1
ATOM 681 O O . ASP A 1 89 ? -0.432 1.516 14.195 1 98.19 89 ASP A O 1
ATOM 685 N N . CYS A 1 90 ? 0.241 -0.329 13.172 1 96.25 90 CYS A N 1
ATOM 686 C CA . CYS A 1 90 ? 0.011 -1.187 14.328 1 96.25 90 CYS A CA 1
ATOM 687 C C . CYS A 1 90 ? 0.837 -0.725 15.523 1 96.25 90 CYS A C 1
ATOM 689 O O . CYS A 1 90 ? 0.334 -0.666 16.656 1 96.25 90 CYS A O 1
ATOM 691 N N . ILE A 1 91 ? 2.031 -0.345 15.289 1 97.69 91 ILE A N 1
ATOM 692 C CA . ILE A 1 91 ? 2.939 0.081 16.344 1 97.69 91 ILE A CA 1
ATOM 693 C C . ILE A 1 91 ? 2.582 1.498 16.797 1 97.69 91 ILE A C 1
ATOM 695 O O . ILE A 1 91 ? 2.561 1.792 17.984 1 97.69 91 ILE A O 1
ATOM 699 N N . LEU A 1 92 ? 2.252 2.34 15.859 1 97.62 92 LEU A N 1
ATOM 700 C CA . LEU A 1 92 ? 1.918 3.727 16.172 1 97.62 92 LEU A CA 1
ATOM 701 C C . LEU A 1 92 ? 0.622 3.811 16.969 1 97.62 92 LEU A C 1
ATOM 703 O O . LEU A 1 92 ? 0.501 4.633 17.875 1 97.62 92 LEU A O 1
ATOM 707 N N . GLU A 1 93 ? -0.256 2.99 16.594 1 95.06 93 GLU A N 1
ATOM 708 C CA . GLU A 1 93 ? -1.521 2.949 17.328 1 95.06 93 GLU A CA 1
ATOM 709 C C . GLU A 1 93 ? -1.309 2.561 18.781 1 95.06 93 GLU A C 1
ATOM 711 O O . GLU A 1 93 ? -1.949 3.113 19.672 1 95.06 93 GLU A O 1
ATOM 716 N N . GLN A 1 94 ? -0.484 1.646 19.016 1 95.06 94 GLN A N 1
ATOM 717 C CA . GLN A 1 94 ? -0.171 1.207 20.359 1 95.06 94 GLN A CA 1
ATOM 718 C C . GLN A 1 94 ? 0.467 2.334 21.172 1 95.06 94 GLN A C 1
ATOM 720 O O . GLN A 1 94 ? 0.312 2.393 22.391 1 95.06 94 GLN A O 1
ATOM 725 N N . ALA A 1 95 ? 1.11 3.213 20.5 1 95.94 95 ALA A N 1
ATOM 726 C CA . ALA A 1 95 ? 1.771 4.344 21.141 1 95.94 95 ALA A CA 1
ATOM 727 C C . ALA A 1 95 ? 0.83 5.543 21.25 1 95.94 95 ALA A C 1
ATOM 729 O O . ALA A 1 95 ? 1.229 6.613 21.703 1 95.94 95 ALA A O 1
ATOM 730 N N . GLY A 1 96 ? -0.401 5.34 20.75 1 93.56 96 GLY A N 1
ATOM 731 C CA . GLY A 1 96 ? -1.398 6.391 20.844 1 93.56 96 GLY A CA 1
ATOM 732 C C . GLY A 1 96 ? -1.363 7.359 19.688 1 93.56 96 GLY A C 1
ATOM 733 O O . GLY A 1 96 ? -1.935 8.445 19.75 1 93.56 96 GLY A O 1
ATOM 734 N N . TYR A 1 97 ? -0.646 7.039 18.609 1 94.75 97 TYR A N 1
ATOM 735 C CA . TYR A 1 97 ? -0.553 7.895 17.422 1 94.75 97 TYR A CA 1
ATOM 736 C C . TYR A 1 97 ? -1.504 7.426 16.328 1 94.75 97 TYR A C 1
ATOM 738 O O . TYR A 1 97 ? -1.746 6.227 16.188 1 94.75 97 TYR A O 1
ATOM 746 N N . THR A 1 98 ? -2.008 8.367 15.57 1 93.19 98 THR A N 1
ATOM 747 C CA . THR A 1 98 ? -2.773 8.086 14.359 1 93.19 98 THR A CA 1
ATOM 748 C C . THR A 1 98 ? -1.885 8.18 13.125 1 93.19 98 THR A C 1
ATOM 750 O O . THR A 1 98 ? -1.072 9.102 13.008 1 93.19 98 THR A O 1
ATOM 753 N N . LEU A 1 99 ? -2.041 7.238 12.266 1 96.88 99 LEU A N 1
ATOM 754 C CA . LEU A 1 99 ? -1.285 7.25 11.016 1 96.88 99 LEU A CA 1
ATOM 755 C C . LEU A 1 99 ? -2.16 7.715 9.852 1 96.88 99 LEU A C 1
ATOM 757 O O . LEU A 1 99 ? -3.275 7.219 9.68 1 96.88 99 LEU A O 1
ATOM 761 N N . LEU A 1 100 ? -1.638 8.711 9.109 1 95.44 100 LEU A N 1
ATOM 762 C CA . LEU A 1 100 ? -2.266 9.195 7.883 1 95.44 100 LEU A CA 1
ATOM 763 C C . LEU A 1 100 ? -1.429 8.828 6.664 1 95.44 100 LEU A C 1
ATOM 765 O O . LEU A 1 100 ? -0.198 8.875 6.711 1 95.44 100 LEU A O 1
ATOM 769 N N . VAL A 1 101 ? -2.172 8.508 5.602 1 97.5 101 VAL A N 1
ATOM 770 C CA . VAL A 1 101 ? -1.457 8.117 4.391 1 97.5 101 VAL A CA 1
ATOM 771 C C . VAL A 1 101 ? -1.845 9.039 3.238 1 97.5 101 VAL A C 1
ATOM 773 O O . VAL A 1 101 ? -3.012 9.414 3.1 1 97.5 101 VAL A O 1
ATOM 776 N N . ALA A 1 102 ? -0.862 9.43 2.436 1 96.69 102 ALA A N 1
ATOM 777 C CA . ALA A 1 102 ? -1.089 10.117 1.165 1 96.69 102 ALA A CA 1
ATOM 778 C C . ALA A 1 102 ? -0.196 9.547 0.067 1 96.69 102 ALA A C 1
ATOM 780 O O . ALA A 1 102 ? 0.898 9.047 0.343 1 96.69 102 ALA A O 1
ATOM 781 N N . SER A 1 103 ? -0.73 9.594 -1.119 1 97.88 103 SER A N 1
ATOM 782 C CA . SER A 1 103 ? 0.025 9.125 -2.277 1 97.88 103 SER A CA 1
ATOM 783 C C . SER A 1 103 ? 0.752 10.281 -2.965 1 97.88 103 SER A C 1
ATOM 785 O O . SER A 1 103 ? 0.204 11.375 -3.098 1 97.88 103 SER A O 1
ATOM 787 N N . SER A 1 104 ? 2.027 10.031 -3.414 1 97.12 104 SER A N 1
ATOM 788 C CA . SER A 1 104 ? 2.738 10.992 -4.242 1 97.12 104 SER A CA 1
ATOM 789 C C . SER A 1 104 ? 2.49 10.742 -5.727 1 97.12 104 SER A C 1
ATOM 791 O O . SER A 1 104 ? 3.023 11.453 -6.578 1 97.12 104 SER A O 1
ATOM 793 N N . SER A 1 105 ? 1.721 9.688 -6.035 1 94.81 105 SER A N 1
ATOM 794 C CA . SER A 1 105 ? 1.437 9.312 -7.418 1 94.81 105 SER A CA 1
ATOM 795 C C . SER A 1 105 ? 2.721 9.164 -8.227 1 94.81 105 SER A C 1
ATOM 797 O O . SER A 1 105 ? 2.787 9.594 -9.383 1 94.81 105 SER A O 1
ATOM 799 N N . ASN A 1 106 ? 3.729 8.727 -7.582 1 93.62 106 ASN A N 1
ATOM 800 C CA . ASN A 1 106 ? 5.031 8.484 -8.188 1 93.62 106 ASN A CA 1
ATOM 801 C C . ASN A 1 106 ? 5.641 9.773 -8.734 1 93.62 106 ASN A C 1
ATOM 803 O O . ASN A 1 106 ? 6.449 9.734 -9.664 1 93.62 106 ASN A O 1
ATOM 807 N N . SER A 1 107 ? 5.238 10.906 -8.195 1 95.31 107 SER A N 1
ATOM 808 C CA . SER A 1 107 ? 5.703 12.219 -8.641 1 95.31 107 SER A CA 1
ATOM 809 C C . SER A 1 107 ? 6.414 12.969 -7.52 1 95.31 107 SER A C 1
ATOM 811 O O . SER A 1 107 ? 5.844 13.172 -6.445 1 95.31 107 SER A O 1
ATOM 813 N N . VAL A 1 108 ? 7.609 13.422 -7.852 1 94.5 108 VAL A N 1
ATOM 814 C CA . VAL A 1 108 ? 8.375 14.195 -6.879 1 94.5 108 VAL A CA 1
ATOM 815 C C . VAL A 1 108 ? 7.652 15.508 -6.578 1 94.5 108 VAL A C 1
ATOM 817 O O . VAL A 1 108 ? 7.637 15.969 -5.434 1 94.5 108 VAL A O 1
ATOM 820 N N . GLU A 1 109 ? 7.059 16.047 -7.566 1 93.94 109 GLU A N 1
ATOM 821 C CA . GLU A 1 109 ? 6.293 17.281 -7.402 1 93.94 109 GLU A CA 1
ATOM 822 C C . GLU A 1 109 ? 5.125 17.078 -6.445 1 93.94 109 GLU A C 1
ATOM 824 O O . GLU A 1 109 ? 4.891 17.891 -5.555 1 93.94 109 GLU A O 1
ATOM 829 N N . GLU A 1 110 ? 4.449 16 -6.645 1 94.44 110 GLU A N 1
ATOM 830 C CA . GLU A 1 110 ? 3.322 15.703 -5.766 1 94.44 110 GLU A CA 1
ATOM 831 C C . GLU A 1 110 ? 3.795 15.375 -4.352 1 94.44 110 GLU A C 1
ATOM 833 O O . GLU A 1 110 ? 3.135 15.727 -3.371 1 94.44 110 GLU A O 1
ATOM 838 N N . GLU A 1 111 ? 4.895 14.703 -4.258 1 96.38 111 GLU A N 1
ATOM 839 C CA . GLU A 1 111 ? 5.496 14.422 -2.959 1 96.38 111 GLU A CA 1
ATOM 840 C C . GLU A 1 111 ? 5.77 15.703 -2.186 1 96.38 111 GLU A C 1
ATOM 842 O O . GLU A 1 111 ? 5.453 15.805 -0.999 1 96.38 111 GLU A O 1
ATOM 847 N N . GLN A 1 112 ? 6.309 16.688 -2.846 1 93.31 112 GLN A N 1
ATOM 848 C CA . GLN A 1 112 ? 6.613 17.969 -2.232 1 93.31 112 GLN A CA 1
ATOM 849 C C . GLN A 1 112 ? 5.344 18.656 -1.726 1 93.31 112 GLN A C 1
ATOM 851 O O . GLN A 1 112 ? 5.332 19.219 -0.628 1 93.31 112 GLN A O 1
ATOM 856 N N . LYS A 1 113 ? 4.344 18.547 -2.553 1 90.38 113 LYS A N 1
ATOM 857 C CA . LYS A 1 113 ? 3.066 19.141 -2.162 1 90.38 113 LYS A CA 1
ATOM 858 C C . LYS A 1 113 ? 2.51 18.453 -0.913 1 90.38 113 LYS A C 1
ATOM 860 O O . LYS A 1 113 ? 1.992 19.125 -0.016 1 90.38 113 LYS A O 1
ATOM 865 N N . ARG A 1 114 ? 2.623 17.125 -0.823 1 92.69 114 ARG A N 1
ATOM 866 C CA . ARG A 1 114 ? 2.107 16.375 0.322 1 92.69 114 ARG A CA 1
ATOM 867 C C . ARG A 1 114 ? 2.891 16.703 1.587 1 92.69 114 ARG A C 1
ATOM 869 O O . ARG A 1 114 ? 2.307 16.875 2.658 1 92.69 114 ARG A O 1
ATOM 876 N N . ILE A 1 115 ? 4.113 16.797 1.423 1 91.25 115 ILE A N 1
ATOM 877 C CA . ILE A 1 115 ? 4.969 17.078 2.57 1 91.25 115 ILE A CA 1
ATOM 878 C C . ILE A 1 115 ? 4.648 18.453 3.137 1 91.25 115 ILE A C 1
ATOM 880 O O . ILE A 1 115 ? 4.582 18.625 4.355 1 91.25 115 ILE A O 1
ATOM 884 N N . SER A 1 116 ? 4.512 19.375 2.287 1 85.81 116 SER A N 1
ATOM 885 C CA . SER A 1 116 ? 4.168 20.719 2.705 1 85.81 116 SER A CA 1
ATOM 886 C C . SER A 1 116 ? 2.811 20.766 3.4 1 85.81 116 SER A C 1
ATOM 888 O O . SER A 1 116 ? 2.646 21.438 4.418 1 85.81 116 SER A O 1
ATOM 890 N N . LEU A 1 117 ? 1.91 20.047 2.844 1 83.12 117 LEU A N 1
ATOM 891 C CA . LEU A 1 117 ? 0.576 19.969 3.428 1 83.12 117 LEU A CA 1
ATOM 892 C C . LEU A 1 117 ? 0.634 19.391 4.84 1 83.12 117 LEU A C 1
ATOM 894 O O . LEU A 1 117 ? 0.011 19.922 5.758 1 83.12 117 LEU A O 1
ATOM 898 N N . PHE A 1 118 ? 1.384 18.312 5.062 1 86.5 118 PHE A N 1
ATOM 899 C CA . PHE A 1 118 ? 1.477 17.672 6.363 1 86.5 118 PHE A CA 1
ATOM 900 C C . PHE A 1 118 ? 2.213 18.547 7.359 1 86.5 118 PHE A C 1
ATOM 902 O O . PHE A 1 118 ? 1.87 18.578 8.547 1 86.5 118 PHE A O 1
ATOM 909 N N . ALA A 1 119 ? 3.146 19.234 6.844 1 78.69 119 ALA A N 1
ATOM 910 C CA . ALA A 1 119 ? 3.896 20.141 7.715 1 78.69 119 ALA A CA 1
ATOM 911 C C . ALA A 1 119 ? 3.008 21.266 8.227 1 78.69 119 ALA A C 1
ATOM 913 O O . ALA A 1 119 ? 3.158 21.719 9.367 1 78.69 119 ALA A O 1
ATOM 914 N N . GLU A 1 120 ? 2.117 21.625 7.418 1 71.75 120 GLU A N 1
ATOM 915 C CA . GLU A 1 120 ? 1.191 22.688 7.777 1 71.75 120 GLU A CA 1
ATOM 916 C C . GLU A 1 120 ? 0.098 22.188 8.711 1 71.75 120 GLU A C 1
ATOM 918 O O . GLU A 1 120 ? -0.412 22.938 9.547 1 71.75 120 GLU A O 1
ATOM 923 N N . ARG A 1 121 ? -0.327 20.953 8.531 1 66.69 121 ARG A N 1
ATOM 924 C CA . ARG A 1 121 ? -1.48 20.406 9.227 1 66.69 121 ARG A CA 1
ATOM 925 C C . ARG A 1 121 ? -1.065 19.766 10.555 1 66.69 121 ARG A C 1
ATOM 927 O O . ARG A 1 121 ? -1.842 19.031 11.172 1 66.69 121 ARG A O 1
ATOM 934 N N . LEU A 1 122 ? 0.068 19.984 10.805 1 66.06 122 LEU A N 1
ATOM 935 C CA . LEU A 1 122 ? 0.657 19.766 12.117 1 66.06 122 LEU A CA 1
ATOM 936 C C . LEU A 1 122 ? 0.716 18.266 12.453 1 66.06 122 LEU A C 1
ATOM 938 O O . LEU A 1 122 ? 0.299 17.859 13.531 1 66.06 122 LEU A O 1
ATOM 942 N N . VAL A 1 123 ? 1.182 17.516 11.617 1 87 123 VAL A N 1
ATOM 943 C CA . VAL A 1 123 ? 1.557 16.188 12.055 1 87 123 VAL A CA 1
ATOM 944 C C . VAL A 1 123 ? 2.85 16.25 12.867 1 87 123 VAL A C 1
ATOM 946 O O . VAL A 1 123 ? 3.635 17.188 12.719 1 87 123 VAL A O 1
ATOM 949 N N . ASP A 1 124 ? 3.016 15.266 13.711 1 90.62 124 ASP A N 1
ATOM 950 C CA . ASP A 1 124 ? 4.18 15.273 14.594 1 90.62 124 ASP A CA 1
ATOM 951 C C . ASP A 1 124 ? 5.406 14.695 13.883 1 90.62 124 ASP A C 1
ATOM 953 O O . ASP A 1 124 ? 6.543 14.953 14.289 1 90.62 124 ASP A O 1
ATOM 957 N N . 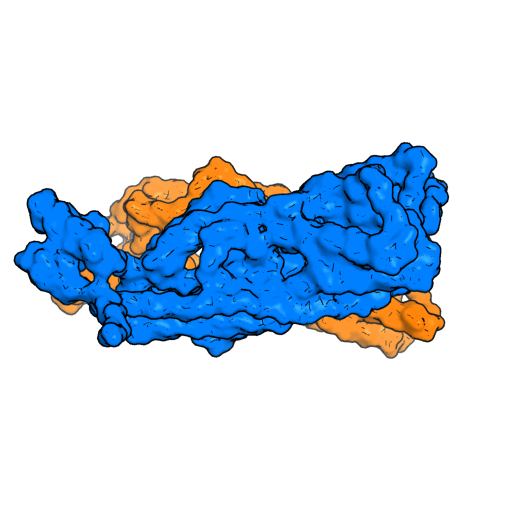GLY A 1 125 ? 5.207 13.953 12.844 1 94.38 125 GLY A N 1
ATOM 958 C CA . GLY A 1 125 ? 6.273 13.336 12.07 1 94.38 125 GLY A CA 1
ATOM 959 C C . GLY A 1 125 ? 5.812 12.82 10.719 1 94.38 125 GLY A C 1
ATOM 960 O O . GLY A 1 125 ? 4.613 12.617 10.5 1 94.38 125 GLY A O 1
ATOM 961 N N . ILE A 1 126 ? 6.805 12.703 9.805 1 96.44 126 ILE A N 1
ATOM 962 C CA . ILE A 1 126 ? 6.5 12.242 8.453 1 96.44 126 ILE A CA 1
ATOM 963 C C . ILE A 1 126 ? 7.441 11.102 8.07 1 96.44 126 ILE A C 1
ATOM 965 O O . ILE A 1 126 ? 8.656 11.219 8.227 1 96.44 126 ILE A O 1
ATOM 969 N N . ILE A 1 127 ? 6.855 10.023 7.676 1 98.31 127 ILE A N 1
ATOM 970 C CA . ILE A 1 127 ? 7.594 8.914 7.074 1 98.31 127 ILE A CA 1
ATOM 971 C C . ILE A 1 127 ? 7.395 8.922 5.562 1 98.31 127 ILE A C 1
ATOM 973 O O . ILE A 1 127 ? 6.258 8.961 5.082 1 98.31 127 ILE A O 1
ATOM 977 N N . VAL A 1 128 ? 8.547 8.836 4.809 1 98.19 128 VAL A N 1
ATOM 978 C CA . VAL A 1 128 ? 8.445 9 3.361 1 98.19 128 VAL A CA 1
ATOM 979 C C . VAL A 1 128 ? 9.047 7.781 2.662 1 98.19 128 VAL A C 1
ATOM 981 O O . VAL A 1 128 ? 10.172 7.371 2.971 1 98.19 128 VAL A O 1
ATOM 984 N N . ILE A 1 129 ? 8.242 7.176 1.821 1 98.5 129 ILE A N 1
ATOM 985 C CA . ILE A 1 129 ? 8.766 6.332 0.754 1 98.5 129 ILE A CA 1
ATOM 986 C C . ILE A 1 129 ? 8.977 7.168 -0.507 1 98.5 129 ILE A C 1
ATOM 988 O O . ILE A 1 129 ? 8.023 7.457 -1.233 1 98.5 129 ILE A O 1
ATOM 992 N N . PRO A 1 130 ? 10.195 7.449 -0.802 1 97.56 130 PRO A N 1
ATOM 993 C CA . PRO A 1 130 ? 10.469 8.477 -1.81 1 97.56 130 PRO A CA 1
ATOM 994 C C . PRO A 1 130 ? 9.984 8.078 -3.203 1 97.56 130 PRO A C 1
ATOM 996 O O . PRO A 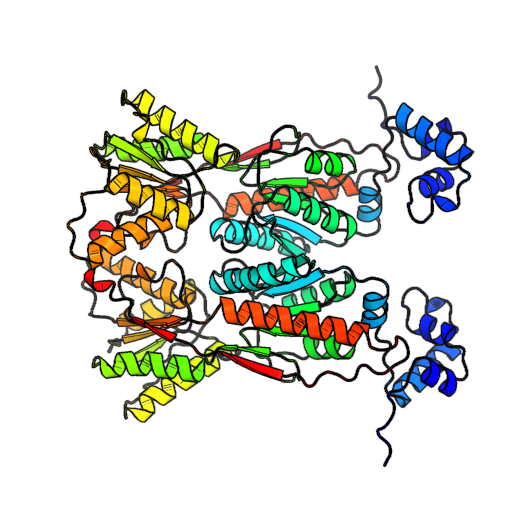1 130 ? 10.102 6.914 -3.596 1 97.56 130 PRO A O 1
ATOM 999 N N . ALA A 1 131 ? 9.531 9.07 -4.004 1 95.69 131 ALA A N 1
ATOM 1000 C CA . ALA A 1 131 ? 9.031 8.883 -5.363 1 95.69 131 ALA A CA 1
ATOM 1001 C C . ALA A 1 131 ? 10.172 8.945 -6.379 1 95.69 131 ALA A C 1
ATOM 1003 O O . ALA A 1 131 ? 10.008 8.523 -7.527 1 95.69 131 ALA A O 1
ATOM 1004 N N . GLY A 1 132 ? 11.289 9.438 -5.992 1 94.06 132 GLY A N 1
ATOM 1005 C CA . GLY A 1 132 ? 12.445 9.602 -6.863 1 94.06 132 GLY A CA 1
ATOM 1006 C C . GLY A 1 132 ? 13.75 9.719 -6.109 1 94.06 132 GLY A C 1
ATOM 1007 O O . GLY A 1 132 ? 13.875 9.211 -4.988 1 94.06 132 GLY A O 1
ATOM 1008 N N . SER A 1 133 ? 14.695 10.398 -6.75 1 93.81 133 SER A N 1
ATOM 1009 C CA . SER A 1 133 ? 16.031 10.461 -6.176 1 93.81 133 SER A CA 1
ATOM 1010 C C . SER A 1 133 ? 16.266 11.789 -5.449 1 93.81 133 SER A C 1
ATOM 1012 O O . SER A 1 133 ? 17.219 11.922 -4.676 1 93.81 133 SER A O 1
ATOM 1014 N N . GLN A 1 134 ? 15.414 12.633 -5.605 1 89.75 134 GLN A N 1
ATOM 1015 C CA . GLN A 1 134 ? 15.625 13.977 -5.074 1 89.75 134 GLN A CA 1
ATOM 1016 C C . GLN A 1 134 ? 15.148 14.07 -3.627 1 89.75 134 GLN A C 1
ATOM 1018 O O . GLN A 1 134 ? 14.039 13.641 -3.303 1 89.75 134 GLN A O 1
ATOM 1023 N N . GLY A 1 135 ? 16 14.68 -2.82 1 89 135 GLY A N 1
ATOM 1024 C CA . GLY A 1 135 ? 15.648 14.742 -1.41 1 89 135 GLY A CA 1
ATOM 1025 C C . GLY A 1 135 ? 15.727 16.141 -0.833 1 89 135 GLY A C 1
ATOM 1026 O O . GLY A 1 135 ? 15.531 16.344 0.367 1 89 135 GLY A O 1
ATOM 1027 N N . ASP A 1 136 ? 15.914 17.156 -1.619 1 86.94 136 ASP A N 1
ATOM 1028 C CA . ASP A 1 136 ? 16.141 18.516 -1.134 1 86.94 136 ASP A CA 1
ATOM 1029 C C . ASP A 1 136 ? 14.922 19.016 -0.355 1 86.94 136 ASP A C 1
ATOM 1031 O O . ASP A 1 136 ? 15.07 19.688 0.669 1 86.94 136 ASP A O 1
ATOM 1035 N N . HIS A 1 137 ? 13.789 18.75 -0.89 1 86.56 137 HIS A N 1
ATOM 1036 C CA . HIS A 1 137 ? 12.57 19.219 -0.239 1 86.56 137 HIS A CA 1
ATOM 1037 C C . HIS A 1 137 ? 12.391 18.562 1.126 1 86.56 137 HIS A C 1
ATOM 1039 O O . HIS A 1 137 ? 11.875 19.188 2.057 1 86.56 137 HIS A O 1
ATOM 1045 N N . LEU A 1 138 ? 12.898 17.344 1.334 1 91.69 138 LEU A N 1
ATOM 1046 C CA . LEU A 1 138 ? 12.836 16.641 2.611 1 91.69 138 LEU A CA 1
ATOM 1047 C C . LEU A 1 138 ? 13.836 17.234 3.602 1 91.69 138 LEU A C 1
ATOM 1049 O O . LEU A 1 138 ? 13.5 17.469 4.766 1 91.69 138 LEU A O 1
ATOM 1053 N N . GLN A 1 139 ? 14.977 17.484 3.08 1 87.75 139 GLN A N 1
ATOM 1054 C CA . GLN A 1 139 ? 16.031 18.062 3.91 1 87.75 139 GLN A CA 1
ATOM 1055 C C . GLN A 1 139 ? 15.641 19.438 4.441 1 87.75 139 GLN A C 1
ATOM 1057 O O . GLN A 1 139 ? 15.906 19.75 5.602 1 87.75 139 GLN A O 1
ATOM 1062 N N . HIS A 1 140 ? 15.078 20.156 3.602 1 82.81 140 HIS A N 1
ATOM 1063 C CA . HIS A 1 140 ? 14.641 21.5 3.975 1 82.81 140 HIS A CA 1
ATOM 1064 C C . HIS A 1 140 ? 13.672 21.469 5.152 1 82.81 140 HIS A C 1
ATOM 1066 O O . HIS A 1 140 ? 13.828 22.219 6.113 1 82.81 140 HIS A O 1
ATOM 1072 N N . LEU A 1 141 ? 12.758 20.641 5.117 1 83.62 141 LEU A N 1
ATOM 1073 C CA . LEU A 1 141 ? 11.758 20.531 6.176 1 83.62 141 LEU A CA 1
ATOM 1074 C C . LEU A 1 141 ? 12.367 19.969 7.449 1 83.62 141 LEU A C 1
ATOM 1076 O O . LEU A 1 141 ? 11.992 20.359 8.555 1 83.62 141 LEU A O 1
ATOM 1080 N N . ALA A 1 142 ? 13.227 19.016 7.309 1 85.75 142 ALA A N 1
ATOM 1081 C CA . ALA A 1 142 ? 13.922 18.438 8.461 1 85.75 142 ALA A CA 1
ATOM 1082 C C . ALA A 1 142 ? 14.734 19.5 9.195 1 85.75 142 ALA A C 1
ATOM 1084 O O . ALA A 1 142 ? 14.797 19.5 10.43 1 85.75 142 ALA A O 1
ATOM 1085 N N . CYS A 1 143 ? 15.281 20.375 8.477 1 78.75 143 CYS A N 1
ATOM 1086 C CA . CYS A 1 143 ? 16.078 21.453 9.047 1 78.75 143 CYS A CA 1
ATOM 1087 C C . CYS A 1 143 ? 15.211 22.438 9.828 1 78.75 143 CYS A C 1
ATOM 1089 O O . CYS A 1 143 ? 15.688 23.109 10.734 1 78.75 143 CYS A O 1
ATOM 1091 N N . GLN A 1 144 ? 13.977 22.391 9.461 1 73.62 144 GLN A N 1
ATOM 1092 C CA . GLN A 1 144 ? 13.023 23.25 10.164 1 73.62 144 GLN A CA 1
ATOM 1093 C C . GLN A 1 144 ? 12.492 22.578 11.422 1 73.62 144 GLN A C 1
ATOM 1095 O O . GLN A 1 144 ? 11.648 23.141 12.125 1 73.62 144 GLN A O 1
ATOM 1100 N N . GLY A 1 145 ? 12.953 21.328 11.609 1 78.69 145 GLY A N 1
ATOM 1101 C CA . GLY A 1 145 ? 12.617 20.672 12.867 1 78.69 145 GLY A CA 1
ATOM 1102 C C . GLY A 1 145 ? 11.578 19.578 12.711 1 78.69 145 GLY A C 1
ATOM 1103 O O . GLY A 1 145 ? 11.211 18.922 13.688 1 78.69 145 GLY A O 1
ATOM 1104 N N . MET A 1 146 ? 11.117 19.375 11.5 1 86.62 146 MET A N 1
ATOM 1105 C CA . MET A 1 146 ? 10.133 18.328 11.266 1 86.62 146 MET A CA 1
ATOM 1106 C C . MET A 1 146 ? 10.789 16.953 11.312 1 86.62 146 MET A C 1
ATOM 1108 O O . MET A 1 146 ? 11.719 16.672 10.547 1 86.62 146 MET A O 1
ATOM 1112 N N . PRO A 1 147 ? 10.375 16.078 12.281 1 92.62 147 PRO A N 1
ATOM 1113 C CA . PRO A 1 147 ? 10.852 14.703 12.211 1 92.62 147 PRO A CA 1
ATOM 1114 C C . PRO A 1 147 ? 10.5 14.023 10.891 1 92.62 147 PRO A C 1
ATOM 1116 O O . PRO A 1 147 ? 9.32 13.938 10.539 1 92.62 147 PRO A O 1
ATOM 1119 N N . ILE A 1 148 ? 11.508 13.586 10.148 1 94.62 148 ILE A N 1
ATOM 1120 C CA . ILE A 1 148 ? 11.32 12.922 8.867 1 94.62 148 ILE A CA 1
ATOM 1121 C C . ILE A 1 148 ? 12.156 11.641 8.82 1 94.62 148 ILE A C 1
ATOM 1123 O O . ILE A 1 148 ? 13.328 11.648 9.195 1 94.62 148 ILE A O 1
ATOM 1127 N N . LEU A 1 149 ? 11.57 10.594 8.414 1 97.12 149 LEU A N 1
ATOM 1128 C CA . LEU A 1 149 ? 12.234 9.305 8.281 1 97.12 149 LEU A CA 1
ATOM 1129 C C . LEU A 1 149 ? 11.977 8.703 6.902 1 97.12 149 LEU A C 1
ATOM 1131 O O . LEU A 1 149 ? 10.844 8.727 6.414 1 97.12 149 LEU A O 1
ATOM 1135 N N . LEU A 1 150 ? 13.047 8.25 6.23 1 98 150 LEU A N 1
ATOM 1136 C CA . LEU A 1 150 ? 12.883 7.508 4.984 1 98 150 LEU A CA 1
ATOM 1137 C C . LEU A 1 150 ? 12.68 6.023 5.254 1 98 150 LEU A C 1
ATOM 1139 O O . LEU A 1 150 ? 13.297 5.461 6.168 1 98 150 LEU A O 1
ATOM 1143 N N . VAL A 1 151 ? 11.844 5.414 4.453 1 98.5 151 VAL A N 1
ATOM 1144 C CA . VAL A 1 151 ? 11.625 3.975 4.543 1 98.5 151 VAL A CA 1
ATOM 1145 C C . VAL A 1 151 ? 11.633 3.361 3.145 1 98.5 151 VAL A C 1
ATOM 1147 O O . VAL A 1 151 ? 11.188 3.992 2.18 1 98.5 151 VAL A O 1
ATOM 1150 N N . ASP A 1 152 ? 12.195 2.113 2.949 1 98.31 152 ASP A N 1
ATOM 1151 C CA . ASP A 1 152 ? 12.227 1.306 1.734 1 98.31 152 ASP A CA 1
ATOM 1152 C C . ASP A 1 152 ? 13.203 1.889 0.713 1 98.31 152 ASP A C 1
ATOM 1154 O O . ASP A 1 152 ? 13.93 1.148 0.047 1 98.31 152 ASP A O 1
ATOM 1158 N N . ARG A 1 153 ? 13.133 3.268 0.476 1 97.81 153 ARG A N 1
ATOM 1159 C CA . ARG A 1 153 ? 13.938 3.926 -0.551 1 97.81 153 ARG A CA 1
ATOM 1160 C C . ARG A 1 153 ? 14.781 5.043 0.049 1 97.81 153 ARG A C 1
ATOM 1162 O O . ARG A 1 153 ? 14.43 5.613 1.082 1 97.81 153 ARG A O 1
ATOM 1169 N N . LEU A 1 154 ? 15.875 5.293 -0.62 1 96 154 LEU A N 1
ATOM 1170 C CA . LEU A 1 154 ? 16.766 6.391 -0.271 1 96 154 LEU A CA 1
ATOM 1171 C C . LEU A 1 154 ? 16.688 7.508 -1.307 1 96 154 LEU A C 1
ATOM 1173 O O . LEU A 1 154 ? 16.25 7.281 -2.436 1 96 154 LEU A O 1
ATOM 1177 N N . VAL A 1 155 ? 17.062 8.617 -0.864 1 94.75 155 VAL A N 1
ATOM 1178 C CA . VAL A 1 155 ? 17.203 9.766 -1.758 1 94.75 155 VAL A CA 1
ATOM 1179 C C . VAL A 1 155 ? 18.625 10.328 -1.665 1 94.75 155 VAL A C 1
ATOM 1181 O O . VAL A 1 155 ? 19.359 10.016 -0.725 1 94.75 155 VAL A O 1
ATOM 1184 N N . GLU A 1 156 ? 18.953 11.031 -2.613 1 86.56 156 GLU A N 1
ATOM 1185 C CA . GLU A 1 156 ? 20.266 11.68 -2.645 1 86.56 156 GLU A CA 1
ATOM 1186 C C . GLU A 1 156 ? 20.203 13.062 -1.997 1 86.56 156 GLU A C 1
ATOM 1188 O O . GLU A 1 156 ? 19.141 13.688 -1.938 1 86.56 156 GLU A O 1
ATOM 1193 N N . GLY A 1 157 ? 21.328 13.445 -1.422 1 76.19 157 GLY A N 1
ATOM 1194 C CA . GLY A 1 157 ? 21.453 14.82 -0.979 1 76.19 157 GLY A CA 1
ATOM 1195 C C . GLY A 1 157 ? 20.844 15.07 0.385 1 76.19 157 GLY A C 1
ATOM 1196 O O . GLY A 1 157 ? 20.531 16.219 0.734 1 76.19 157 GLY A O 1
ATOM 1197 N N . CYS A 1 158 ? 20.516 13.977 1.004 1 79.62 158 CYS A N 1
ATOM 1198 C CA . CYS A 1 158 ? 19.891 14.227 2.299 1 79.62 158 CYS A CA 1
ATOM 1199 C C . CYS A 1 158 ? 20.547 13.375 3.385 1 79.62 158 CYS A C 1
ATOM 1201 O O . CYS A 1 158 ? 21.031 12.281 3.109 1 79.62 158 CYS A O 1
ATOM 1203 N N . SER A 1 159 ? 20.609 14.008 4.539 1 85 159 SER A N 1
ATOM 1204 C CA . SER A 1 159 ? 21.078 13.305 5.727 1 85 159 SER A CA 1
ATOM 1205 C C . SER A 1 159 ? 19.922 12.922 6.641 1 85 159 SER A C 1
ATOM 1207 O O . SER A 1 159 ? 19.812 13.422 7.762 1 85 159 SER A O 1
ATOM 1209 N N . LEU A 1 160 ? 19.125 12.086 6.195 1 92.25 160 LEU A N 1
ATOM 1210 C CA . LEU A 1 160 ? 17.969 11.625 6.961 1 92.25 160 LEU A CA 1
ATOM 1211 C C . LEU A 1 160 ? 18.141 10.164 7.371 1 92.25 160 LEU A C 1
ATOM 1213 O O . LEU A 1 160 ? 18.844 9.406 6.707 1 92.25 160 LEU A O 1
ATOM 1217 N N . GLY A 1 161 ? 17.578 9.812 8.523 1 95.25 161 GLY A N 1
ATOM 1218 C CA . GLY A 1 161 ? 17.5 8.406 8.875 1 95.25 161 GLY A CA 1
ATOM 1219 C C . GLY A 1 161 ? 16.641 7.598 7.918 1 95.25 161 GLY A C 1
ATOM 1220 O O . GLY A 1 161 ? 15.789 8.148 7.227 1 95.25 161 GLY A O 1
ATOM 1221 N N . ALA A 1 162 ? 17 6.312 7.875 1 97.38 162 ALA A N 1
ATOM 1222 C CA . ALA A 1 162 ? 16.266 5.457 6.945 1 97.38 162 ALA A CA 1
ATOM 1223 C C . ALA A 1 162 ? 16.188 4.023 7.461 1 97.38 162 ALA A C 1
ATOM 1225 O O . ALA A 1 162 ? 17.109 3.559 8.156 1 97.38 162 ALA A O 1
ATOM 1226 N N . VAL A 1 163 ? 15.109 3.371 7.25 1 98.5 163 VAL A N 1
ATOM 1227 C CA . VAL A 1 163 ? 14.922 1.938 7.453 1 98.5 163 VAL A CA 1
ATOM 1228 C C . VAL A 1 163 ? 14.742 1.246 6.102 1 98.5 163 VAL A C 1
ATOM 1230 O O . VAL A 1 163 ? 13.797 1.539 5.367 1 98.5 163 VAL A O 1
ATOM 1233 N N . LEU A 1 164 ? 15.695 0.36 5.785 1 98.31 164 LEU A N 1
ATOM 1234 C CA . LEU A 1 164 ? 15.797 -0.194 4.438 1 98.31 164 LEU A CA 1
ATOM 1235 C C . LEU A 1 164 ? 15.945 -1.711 4.484 1 98.31 164 LEU A C 1
ATOM 1237 O O . LEU A 1 164 ? 16.172 -2.285 5.551 1 98.31 164 LEU A O 1
ATOM 1241 N N . SER A 1 165 ? 15.719 -2.363 3.381 1 98.56 165 SER A N 1
ATOM 1242 C CA . SER A 1 165 ? 16.078 -3.76 3.174 1 98.56 165 SER A CA 1
ATOM 1243 C C . SER A 1 165 ? 17.453 -3.877 2.506 1 98.56 165 SER A C 1
ATOM 1245 O O . SER A 1 165 ? 17.906 -2.943 1.844 1 98.56 165 SER A O 1
ATOM 1247 N N . GLU A 1 166 ? 18.094 -4.953 2.676 1 98.44 166 GLU A N 1
ATOM 1248 C CA . GLU A 1 166 ? 19.328 -5.273 1.969 1 98.44 166 GLU A CA 1
ATOM 1249 C C . GLU A 1 166 ? 19.047 -5.676 0.523 1 98.44 166 GLU A C 1
ATOM 1251 O O . GLU A 1 166 ? 19.156 -6.855 0.172 1 98.44 166 GLU A O 1
ATOM 1256 N N . ASN A 1 167 ? 18.875 -4.707 -0.246 1 98.31 167 ASN A N 1
ATOM 1257 C CA . ASN A 1 167 ? 18.438 -4.91 -1.622 1 98.31 167 ASN A CA 1
ATOM 1258 C C . ASN A 1 167 ? 19.516 -5.562 -2.469 1 98.31 167 ASN A C 1
ATOM 1260 O O . ASN A 1 167 ? 19.25 -6.52 -3.199 1 98.31 167 ASN A O 1
ATOM 1264 N N . GLU A 1 168 ? 20.703 -5.023 -2.396 1 98.31 168 GLU A N 1
ATOM 1265 C CA . GLU A 1 168 ? 21.781 -5.547 -3.232 1 98.31 168 GLU A CA 1
ATOM 1266 C C . GLU A 1 168 ? 22.109 -6.992 -2.877 1 98.31 168 GLU A C 1
ATOM 1268 O O . GLU A 1 168 ? 22.172 -7.855 -3.756 1 98.31 168 GLU A O 1
ATOM 1273 N N . THR A 1 169 ? 22.234 -7.246 -1.611 1 98.38 169 THR A N 1
ATOM 1274 C CA . THR A 1 169 ? 22.531 -8.594 -1.152 1 98.38 169 THR A CA 1
ATOM 1275 C C . THR A 1 169 ? 21.375 -9.547 -1.454 1 98.38 169 THR A C 1
ATOM 1277 O O . THR A 1 169 ? 21.594 -10.695 -1.837 1 98.38 169 THR A O 1
ATOM 1280 N N . GLY A 1 170 ? 20.203 -9.07 -1.245 1 98.44 170 GLY A N 1
ATOM 1281 C CA . GLY A 1 170 ? 19.031 -9.883 -1.549 1 98.44 170 GLY A CA 1
ATOM 1282 C C . GLY A 1 170 ? 18.906 -10.242 -3.018 1 98.44 170 GLY A C 1
ATOM 1283 O O . GLY A 1 170 ? 18.609 -11.383 -3.359 1 98.44 170 GLY A O 1
ATOM 1284 N N . SER A 1 171 ? 19.172 -9.25 -3.869 1 98.44 171 SER A N 1
ATOM 1285 C CA . SER A 1 171 ? 19.078 -9.484 -5.309 1 98.44 171 SER A CA 1
ATOM 1286 C C . SER A 1 171 ? 20.203 -10.406 -5.785 1 98.44 171 SER A C 1
ATOM 1288 O O . SER A 1 171 ? 19.984 -11.234 -6.676 1 98.44 171 SER A O 1
ATOM 1290 N N . ALA A 1 172 ? 21.359 -10.25 -5.219 1 98.62 172 ALA A N 1
ATOM 1291 C CA . ALA A 1 172 ? 22.453 -11.164 -5.531 1 98.62 172 ALA A CA 1
ATOM 1292 C C . ALA A 1 172 ? 22.094 -12.594 -5.145 1 98.62 172 ALA A C 1
ATOM 1294 O O . ALA A 1 172 ? 22.344 -13.531 -5.914 1 98.62 172 ALA A O 1
ATOM 1295 N N . ALA A 1 173 ? 21.547 -12.758 -3.98 1 98.62 173 ALA A N 1
ATOM 1296 C CA . ALA A 1 173 ? 21.156 -14.086 -3.498 1 98.62 173 ALA A CA 1
ATOM 1297 C C . ALA A 1 173 ? 20.078 -14.695 -4.379 1 98.62 173 ALA A C 1
ATOM 1299 O O . ALA A 1 173 ? 20.094 -15.891 -4.66 1 98.62 173 ALA A O 1
ATOM 1300 N N . LEU A 1 174 ? 19.188 -13.859 -4.758 1 97.81 174 LEU A N 1
ATOM 1301 C CA . LEU A 1 174 ? 18.094 -14.273 -5.629 1 97.81 174 LEU A CA 1
ATOM 1302 C C . LEU A 1 174 ? 18.625 -14.781 -6.965 1 97.81 174 LEU A C 1
ATOM 1304 O O . LEU A 1 174 ? 18.203 -15.836 -7.441 1 97.81 174 LEU A O 1
ATOM 1308 N N . THR A 1 175 ? 19.484 -14.039 -7.527 1 98.25 175 THR A N 1
ATOM 1309 C CA . THR A 1 175 ? 20.109 -14.391 -8.805 1 98.25 175 THR A CA 1
ATOM 1310 C C . THR A 1 175 ? 20.969 -15.641 -8.656 1 98.25 175 THR A C 1
ATOM 1312 O O . THR A 1 175 ? 20.938 -16.531 -9.523 1 98.25 175 THR A O 1
ATOM 1315 N N . ARG A 1 176 ? 21.703 -15.75 -7.625 1 98.5 176 ARG A N 1
ATOM 1316 C CA . ARG A 1 176 ? 22.547 -16.906 -7.359 1 98.5 176 ARG A CA 1
ATOM 1317 C C . ARG A 1 176 ? 21.719 -18.188 -7.273 1 98.5 176 ARG A C 1
ATOM 1319 O O . ARG A 1 176 ? 22.188 -19.266 -7.66 1 98.5 176 ARG A O 1
ATOM 1326 N N . ALA A 1 177 ? 20.547 -18.109 -6.66 1 97.81 177 ALA A N 1
ATOM 1327 C CA . ALA A 1 177 ? 19.672 -19.266 -6.574 1 97.81 177 ALA A CA 1
ATOM 1328 C C . ALA A 1 177 ? 19.328 -19.797 -7.961 1 97.81 177 ALA A C 1
ATOM 1330 O O . ALA A 1 177 ? 19.328 -21.016 -8.18 1 97.81 177 ALA A O 1
ATOM 1331 N N . LEU A 1 178 ? 19.078 -18.875 -8.898 1 96.88 178 LEU A N 1
ATOM 1332 C CA . LEU A 1 178 ? 18.781 -19.281 -10.273 1 96.88 178 LEU A CA 1
ATOM 1333 C C . LEU A 1 178 ? 20.016 -19.906 -10.93 1 96.88 178 LEU A C 1
ATOM 1335 O O . LEU A 1 178 ? 19.906 -20.891 -11.648 1 96.88 178 LEU A O 1
ATOM 1339 N N . ILE A 1 179 ? 21.156 -19.359 -10.688 1 97.75 179 ILE A N 1
ATOM 1340 C CA . ILE A 1 179 ? 22.406 -19.859 -11.25 1 97.75 179 ILE A CA 1
ATOM 1341 C C . ILE A 1 179 ? 22.703 -21.266 -10.719 1 97.75 179 ILE A C 1
ATOM 1343 O O . ILE A 1 179 ? 23.094 -22.141 -11.477 1 97.75 179 ILE A O 1
ATOM 1347 N N . GLN A 1 180 ? 22.469 -21.406 -9.477 1 97.5 180 GLN A N 1
ATOM 1348 C CA . GLN A 1 180 ? 22.703 -22.688 -8.836 1 97.5 180 GLN A CA 1
ATOM 1349 C C . GLN A 1 180 ? 21.766 -23.75 -9.398 1 97.5 180 GLN A C 1
ATOM 1351 O O . GLN A 1 180 ? 22.109 -24.938 -9.406 1 97.5 180 GLN A O 1
ATOM 1356 N N . ASP A 1 181 ? 20.656 -23.375 -9.891 1 94.88 181 ASP A N 1
ATOM 1357 C CA . ASP A 1 181 ? 19.688 -24.297 -10.516 1 94.88 181 ASP A CA 1
ATOM 1358 C C . ASP A 1 181 ? 20.125 -24.641 -11.938 1 94.88 181 ASP A C 1
ATOM 1360 O O . ASP A 1 181 ? 19.5 -25.484 -12.594 1 94.88 181 ASP A O 1
ATOM 1364 N N . GLY A 1 182 ? 21.062 -23.906 -12.492 1 95.69 182 GLY A N 1
ATOM 1365 C CA . GLY A 1 182 ? 21.594 -24.266 -13.789 1 95.69 182 GLY A CA 1
ATOM 1366 C C . GLY A 1 182 ? 21.312 -23.234 -14.859 1 95.69 182 GLY A C 1
ATOM 1367 O O . GLY A 1 182 ? 21.703 -23.391 -16.016 1 95.69 182 GLY A O 1
ATOM 1368 N N . TYR A 1 183 ? 20.672 -22.125 -14.445 1 95.25 183 TYR A N 1
ATOM 1369 C CA . TYR A 1 183 ? 20.391 -21.078 -15.422 1 95.25 183 TYR A CA 1
ATOM 1370 C C . TYR A 1 183 ? 21.625 -20.219 -15.664 1 95.25 183 TYR A C 1
ATOM 1372 O O . TYR A 1 183 ? 22.359 -19.891 -14.727 1 95.25 183 TYR A O 1
ATOM 1380 N N . SER A 1 184 ? 21.828 -19.859 -16.891 1 94.69 184 SER A N 1
ATOM 1381 C CA . SER A 1 184 ? 23 -19.062 -17.234 1 94.69 184 SER A CA 1
ATOM 1382 C C . SER A 1 184 ? 22.609 -17.781 -17.969 1 94.69 184 SER A C 1
ATOM 1384 O O . SER A 1 184 ? 23.328 -16.781 -17.922 1 94.69 184 SER A O 1
ATOM 1386 N N . ARG A 1 185 ? 21.531 -17.828 -18.734 1 95.38 185 ARG A N 1
ATOM 1387 C CA . ARG A 1 185 ? 21.016 -16.641 -19.406 1 95.38 185 ARG A CA 1
ATOM 1388 C C . ARG A 1 185 ? 19.844 -16.047 -18.641 1 95.38 185 ARG A C 1
ATOM 1390 O O . ARG A 1 185 ? 18.688 -16.359 -18.953 1 95.38 185 ARG A O 1
ATOM 1397 N N . ILE A 1 186 ? 20.188 -15.164 -17.734 1 96.81 186 ILE A N 1
ATOM 1398 C CA . ILE A 1 186 ? 19.219 -14.602 -16.797 1 96.81 186 ILE A CA 1
ATOM 1399 C C . ILE A 1 186 ? 19.031 -13.117 -17.078 1 96.81 186 ILE A C 1
ATOM 1401 O O . ILE A 1 186 ? 20 -12.352 -17.078 1 96.81 186 ILE A O 1
ATOM 1405 N N . ALA A 1 187 ? 17.781 -12.695 -17.359 1 97.12 187 ALA A N 1
ATOM 1406 C CA . ALA A 1 187 ? 17.469 -11.281 -17.594 1 97.12 187 ALA A CA 1
ATOM 1407 C C . ALA A 1 187 ? 17.047 -10.586 -16.312 1 97.12 187 ALA A C 1
ATOM 1409 O O . ALA A 1 187 ? 16.422 -11.203 -15.445 1 97.12 187 ALA A O 1
ATOM 1410 N N . PHE A 1 188 ? 17.406 -9.344 -16.188 1 97.81 188 PHE A N 1
ATOM 1411 C CA . PHE A 1 188 ? 16.875 -8.453 -15.172 1 97.81 188 PHE A CA 1
ATOM 1412 C C . PHE A 1 188 ? 15.797 -7.543 -15.75 1 97.81 188 PHE A C 1
ATOM 1414 O O . PHE A 1 188 ? 16.031 -6.84 -16.734 1 97.81 188 PHE A O 1
ATOM 1421 N N . VAL A 1 189 ? 14.625 -7.57 -15.078 1 97.06 189 VAL A N 1
ATOM 1422 C CA . VAL A 1 189 ? 13.484 -6.871 -15.664 1 97.06 189 VAL A CA 1
ATOM 1423 C C . VAL A 1 189 ? 12.961 -5.824 -14.688 1 97.06 189 VAL A C 1
ATOM 1425 O O . VAL A 1 189 ? 12.547 -6.152 -13.57 1 97.06 189 VAL A O 1
ATOM 1428 N N . GLY A 1 190 ? 12.93 -4.594 -15.125 1 85.5 190 GLY A N 1
ATOM 1429 C CA . GLY A 1 190 ? 12.273 -3.506 -14.422 1 85.5 190 GLY A CA 1
ATOM 1430 C C . GLY A 1 190 ? 13.242 -2.619 -13.664 1 85.5 190 GLY A C 1
ATOM 1431 O O . GLY A 1 190 ? 14.406 -2.971 -13.492 1 85.5 190 GLY A O 1
ATOM 1432 N N . GLY A 1 191 ? 12.633 -1.479 -13.469 1 85.88 191 GLY A N 1
ATOM 1433 C CA . GLY A 1 191 ? 13.297 -0.602 -12.523 1 85.88 191 GLY A CA 1
ATOM 1434 C C . GLY A 1 191 ? 13.805 0.681 -13.148 1 85.88 191 GLY A C 1
ATOM 1435 O O . GLY A 1 191 ? 14.391 0.656 -14.234 1 85.88 191 GLY A O 1
ATOM 1436 N N . ASP A 1 192 ? 13.344 1.724 -12.531 1 88 192 ASP A N 1
ATOM 1437 C CA . ASP A 1 192 ? 13.898 3.049 -12.781 1 88 192 ASP A CA 1
ATOM 1438 C C . ASP A 1 192 ? 15.125 3.301 -11.898 1 88 192 ASP A C 1
ATOM 1440 O O . ASP A 1 192 ? 15.047 3.201 -10.672 1 88 192 ASP A O 1
ATOM 1444 N N . ILE A 1 193 ? 16.219 3.637 -12.57 1 91.38 193 ILE A N 1
ATOM 1445 C CA . ILE A 1 193 ? 17.484 3.729 -11.859 1 91.38 193 ILE A CA 1
ATOM 1446 C C . ILE A 1 193 ? 17.469 4.93 -10.914 1 91.38 193 ILE A C 1
ATOM 1448 O O . ILE A 1 193 ? 18.328 5.059 -1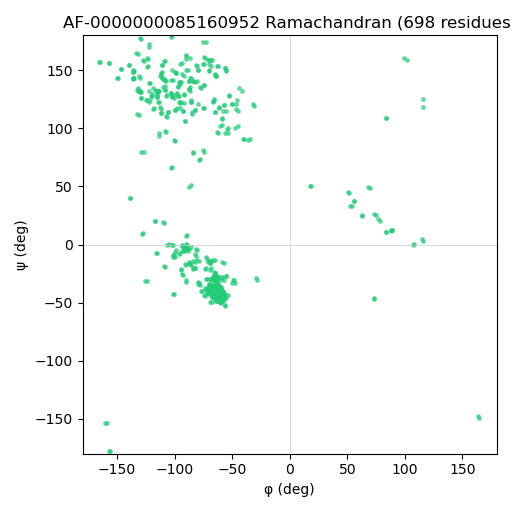0.039 1 91.38 193 ILE A O 1
ATOM 1452 N N . SER A 1 194 ? 16.516 5.777 -11.109 1 91.75 194 SER A N 1
ATOM 1453 C CA . SER A 1 194 ? 16.359 6.895 -10.188 1 91.75 194 SER A CA 1
ATOM 1454 C C . SER A 1 194 ? 15.852 6.422 -8.828 1 91.75 194 SER A C 1
ATOM 1456 O O . SER A 1 194 ? 15.953 7.148 -7.836 1 91.75 194 SER A O 1
ATOM 1458 N N . ILE A 1 195 ? 15.375 5.277 -8.773 1 95.75 195 ILE A N 1
ATOM 1459 C CA . ILE A 1 195 ? 14.852 4.688 -7.547 1 95.75 195 ILE A CA 1
ATOM 1460 C C . ILE A 1 195 ? 15.93 3.82 -6.895 1 95.75 195 ILE A C 1
ATOM 1462 O O . ILE A 1 195 ? 16.469 2.912 -7.531 1 95.75 195 ILE A O 1
ATOM 1466 N N . SER A 1 196 ? 16.203 4.031 -5.688 1 96.62 196 SER A N 1
ATOM 1467 C CA . SER A 1 196 ? 17.328 3.408 -5.008 1 96.62 196 SER A CA 1
ATOM 1468 C C . SER A 1 196 ? 17.203 1.888 -5.004 1 96.62 196 SER A C 1
ATOM 1470 O O . SER A 1 196 ? 18.188 1.177 -5.211 1 96.62 196 SER A O 1
ATOM 1472 N N . THR A 1 197 ? 16.031 1.336 -4.723 1 97.44 197 THR A N 1
ATOM 1473 C CA . THR A 1 197 ? 15.836 -0.109 -4.672 1 97.44 197 THR A CA 1
ATOM 1474 C C . THR A 1 197 ? 16.141 -0.741 -6.027 1 97.44 197 THR A C 1
ATOM 1476 O O . THR A 1 197 ? 16.75 -1.803 -6.102 1 97.44 197 THR A O 1
ATOM 1479 N N . ALA A 1 198 ? 15.68 -0.069 -7.137 1 97.12 198 ALA A N 1
ATOM 1480 C CA . ALA A 1 198 ? 15.961 -0.578 -8.477 1 97.12 198 ALA A CA 1
ATOM 1481 C C . ALA A 1 198 ? 17.453 -0.604 -8.75 1 97.12 198 ALA A C 1
ATOM 1483 O O . ALA A 1 198 ? 17.984 -1.584 -9.289 1 97.12 198 ALA A O 1
ATOM 1484 N N . ARG A 1 199 ? 18.125 0.434 -8.344 1 96.88 199 ARG A N 1
ATOM 1485 C CA . ARG A 1 199 ? 19.562 0.527 -8.539 1 96.88 199 ARG A CA 1
ATOM 1486 C C . ARG A 1 199 ? 20.297 -0.556 -7.754 1 96.88 199 ARG A C 1
ATOM 1488 O O . ARG A 1 199 ? 21.188 -1.226 -8.289 1 96.88 199 ARG A O 1
ATOM 1495 N N . GLU A 1 200 ? 19.938 -0.713 -6.586 1 97.75 200 GLU A N 1
ATOM 1496 C CA . GLU A 1 200 ? 20.594 -1.677 -5.707 1 97.75 200 GLU A CA 1
ATOM 1497 C C . GLU A 1 200 ? 20.328 -3.109 -6.16 1 97.75 200 GLU A C 1
ATOM 1499 O O . GLU A 1 200 ? 21.219 -3.957 -6.129 1 97.75 200 GLU A O 1
ATOM 1504 N N . ARG A 1 201 ? 19.125 -3.434 -6.492 1 98.38 201 ARG A N 1
ATOM 1505 C CA . ARG A 1 201 ? 18.766 -4.781 -6.934 1 98.38 201 ARG A CA 1
ATOM 1506 C C . ARG A 1 201 ? 19.438 -5.117 -8.266 1 98.38 201 ARG A C 1
ATOM 1508 O O . ARG A 1 201 ? 19.859 -6.25 -8.477 1 98.38 201 ARG A O 1
ATOM 1515 N N . LEU A 1 202 ? 19.5 -4.055 -9.172 1 97.69 202 LEU A N 1
ATOM 1516 C CA . LEU A 1 202 ? 20.266 -4.254 -10.406 1 97.69 202 LEU A CA 1
ATOM 1517 C C . LEU A 1 202 ? 21.719 -4.562 -10.102 1 97.69 202 LEU A C 1
ATOM 1519 O O . LEU A 1 202 ? 22.312 -5.445 -10.727 1 97.69 202 LEU A O 1
ATOM 1523 N N . ALA A 1 203 ? 22.312 -3.838 -9.164 1 97.81 203 ALA A N 1
ATOM 1524 C CA . ALA A 1 203 ? 23.703 -4.055 -8.766 1 97.81 203 ALA A CA 1
ATOM 1525 C C . ALA A 1 203 ? 23.906 -5.469 -8.227 1 97.81 203 ALA A C 1
ATOM 1527 O O . ALA A 1 203 ? 24.906 -6.113 -8.523 1 97.81 203 ALA A O 1
ATOM 1528 N N . GLY A 1 204 ? 22.969 -5.906 -7.438 1 98.44 204 GLY A N 1
ATOM 1529 C CA . GLY A 1 204 ? 23.031 -7.258 -6.906 1 98.44 204 GLY A CA 1
ATOM 1530 C C . GLY A 1 204 ? 22.969 -8.328 -7.98 1 98.44 204 GLY A C 1
ATOM 1531 O O . GLY A 1 204 ? 23.734 -9.289 -7.945 1 98.44 204 GLY A O 1
ATOM 1532 N N . TYR A 1 205 ? 22.094 -8.133 -8.898 1 98.19 205 TYR A N 1
ATOM 1533 C CA . TYR A 1 205 ? 22 -9.008 -10.055 1 98.19 205 TYR A CA 1
ATOM 1534 C C . TYR A 1 205 ? 23.328 -9.07 -10.797 1 98.19 205 TYR A C 1
ATOM 1536 O O . TYR A 1 205 ? 23.828 -10.164 -11.086 1 98.19 205 TYR A O 1
ATOM 1544 N N . GLY A 1 206 ? 23.828 -7.938 -11.102 1 97.44 206 GLY A N 1
ATOM 1545 C CA . GLY A 1 206 ? 25.109 -7.863 -11.805 1 97.44 206 GLY A CA 1
ATOM 1546 C C . GLY A 1 206 ? 26.234 -8.547 -11.062 1 97.44 206 GLY A C 1
ATOM 1547 O O . GLY A 1 206 ? 27.047 -9.242 -11.672 1 97.44 206 GLY A O 1
ATOM 1548 N N . ARG A 1 207 ? 26.281 -8.359 -9.82 1 98.12 207 ARG A N 1
ATOM 1549 C CA . ARG A 1 207 ? 27.328 -8.945 -8.992 1 98.12 207 ARG A CA 1
ATOM 1550 C C . ARG A 1 207 ? 27.266 -10.469 -9.031 1 98.12 207 ARG A C 1
ATOM 1552 O O . ARG A 1 207 ? 28.281 -11.133 -9.18 1 98.12 207 ARG A O 1
ATOM 1559 N N . ALA A 1 208 ? 26.078 -11.016 -8.859 1 98.56 208 ALA A N 1
ATOM 1560 C CA . ALA A 1 208 ? 25.906 -12.469 -8.883 1 98.56 208 ALA A CA 1
ATOM 1561 C C . ALA A 1 208 ? 26.328 -13.055 -10.227 1 98.56 208 ALA A C 1
ATOM 1563 O O . ALA A 1 208 ? 26.984 -14.102 -10.273 1 98.56 208 ALA A O 1
ATOM 1564 N N . MET A 1 209 ? 25.953 -12.375 -11.312 1 98.25 209 MET A N 1
ATOM 1565 C CA . MET A 1 209 ? 26.328 -12.82 -12.648 1 98.25 209 MET A CA 1
ATOM 1566 C C . MET A 1 209 ? 27.844 -12.797 -12.836 1 98.25 209 MET A C 1
ATOM 1568 O O . MET A 1 209 ? 28.422 -13.758 -13.344 1 98.25 209 MET A O 1
ATOM 1572 N N . ALA A 1 210 ? 28.438 -11.75 -12.391 1 97.81 210 ALA A N 1
ATOM 1573 C CA . ALA A 1 210 ? 29.891 -11.578 -12.516 1 97.81 210 ALA A CA 1
ATOM 1574 C C . ALA A 1 210 ? 30.641 -12.625 -11.703 1 97.81 210 ALA A C 1
ATOM 1576 O O . ALA A 1 210 ? 31.609 -13.211 -12.18 1 97.81 210 ALA A O 1
ATOM 1577 N N . GLU A 1 211 ? 30.219 -12.844 -10.547 1 98.12 211 GLU A N 1
ATOM 1578 C CA . GLU A 1 211 ? 30.859 -13.805 -9.656 1 98.12 211 GLU A CA 1
ATOM 1579 C C . GLU A 1 211 ? 30.797 -15.211 -10.227 1 98.12 211 GLU A C 1
ATOM 1581 O O . GLU A 1 211 ? 31.672 -16.031 -9.969 1 98.12 211 GLU A O 1
ATOM 1586 N N . ALA A 1 212 ? 29.781 -15.477 -10.984 1 98.12 212 ALA A N 1
ATOM 1587 C CA . ALA A 1 212 ? 29.594 -16.797 -11.586 1 98.12 212 ALA A CA 1
ATOM 1588 C C . ALA A 1 212 ? 30.297 -16.891 -12.938 1 98.12 212 ALA A C 1
ATOM 1590 O O . ALA A 1 212 ? 30.266 -17.938 -13.586 1 98.12 212 ALA A O 1
ATOM 1591 N N . GLY A 1 213 ? 30.844 -15.773 -13.406 1 97.5 213 GLY A N 1
ATOM 1592 C CA . GLY A 1 213 ? 31.531 -15.742 -14.688 1 97.5 213 GLY A CA 1
ATOM 1593 C C . GLY A 1 213 ? 30.594 -15.68 -15.875 1 97.5 213 GLY A C 1
ATOM 1594 O O . GLY A 1 213 ? 30.953 -16.078 -16.984 1 97.5 213 GLY A O 1
ATOM 1595 N N . LEU A 1 214 ? 29.438 -15.273 -15.602 1 96.62 214 LEU A N 1
ATOM 1596 C CA . LEU A 1 214 ? 28.422 -15.195 -16.656 1 96.62 214 LEU A CA 1
ATOM 1597 C C . LEU A 1 214 ? 28.359 -13.797 -17.25 1 96.62 214 LEU A C 1
ATOM 1599 O O . LEU A 1 214 ? 28.484 -12.805 -16.531 1 96.62 214 LEU A O 1
ATOM 1603 N N . SER A 1 215 ? 28.203 -13.703 -18.531 1 91.94 215 SER A N 1
ATOM 1604 C CA . SER A 1 215 ? 28.109 -12.422 -19.234 1 91.94 215 SER A CA 1
ATOM 1605 C C . SER A 1 215 ? 26.688 -11.875 -19.203 1 91.94 215 SER A C 1
ATOM 1607 O O . SER A 1 215 ? 25.719 -12.633 -19.312 1 91.94 215 SER A O 1
ATOM 1609 N N . VAL A 1 216 ? 26.656 -10.578 -19.031 1 92.06 216 VAL A N 1
ATOM 1610 C CA . VAL A 1 216 ? 25.375 -9.883 -19.109 1 92.06 216 VAL A CA 1
ATOM 1611 C C . VAL A 1 216 ? 25.312 -9.062 -20.391 1 92.06 216 VAL A C 1
ATOM 1613 O O . VAL A 1 216 ? 25.781 -7.926 -20.438 1 92.06 216 VAL A O 1
ATOM 1616 N N . GLU A 1 217 ? 24.672 -9.648 -21.359 1 87.06 217 GLU A N 1
ATOM 1617 C CA . GLU A 1 217 ? 24.469 -8.914 -22.594 1 87.06 217 GLU A CA 1
ATOM 1618 C C . GLU A 1 217 ? 23.469 -7.789 -22.406 1 87.06 217 GLU A C 1
ATOM 1620 O O . GLU A 1 217 ? 22.562 -7.891 -21.578 1 87.06 217 GLU A O 1
ATOM 1625 N N . GLY A 1 218 ? 23.609 -6.75 -23.141 1 84.12 218 GLY A N 1
ATOM 1626 C CA . GLY A 1 218 ? 22.75 -5.578 -23.016 1 84.12 218 GLY A CA 1
ATOM 1627 C C . GLY A 1 218 ? 21.281 -5.895 -23.156 1 84.12 218 GLY A C 1
ATOM 1628 O O . GLY A 1 218 ? 20.438 -5.262 -22.5 1 84.12 218 GLY A O 1
ATOM 1629 N N . ASP A 1 219 ? 20.984 -6.945 -23.875 1 88.69 219 ASP A N 1
ATOM 1630 C CA . ASP A 1 219 ? 19.594 -7.273 -24.141 1 88.69 219 ASP A CA 1
ATOM 1631 C C . ASP A 1 219 ? 18.969 -8.008 -22.969 1 88.69 219 ASP A C 1
ATOM 1633 O O . ASP A 1 219 ? 17.75 -8.188 -22.922 1 88.69 219 ASP A O 1
ATOM 1637 N N . LEU A 1 220 ? 19.766 -8.289 -21.984 1 93.12 220 LEU A N 1
ATOM 1638 C CA . LEU A 1 220 ? 19.266 -9.008 -20.812 1 93.12 220 LEU A CA 1
ATOM 1639 C C . LEU A 1 220 ? 18.891 -8.039 -19.703 1 93.12 220 LEU A C 1
ATOM 1641 O O . LEU A 1 220 ? 18.312 -8.445 -18.688 1 93.12 220 LEU A O 1
ATOM 1645 N N . ILE A 1 221 ? 19.188 -6.828 -19.844 1 95.38 221 ILE A N 1
ATOM 1646 C CA . ILE A 1 221 ? 18.781 -5.809 -18.891 1 95.38 221 ILE A CA 1
ATOM 1647 C C . ILE A 1 221 ? 17.656 -4.957 -19.5 1 95.38 221 ILE A C 1
ATOM 1649 O O . ILE A 1 221 ? 17.891 -4.195 -20.438 1 95.38 221 ILE A O 1
ATOM 1653 N N . ARG A 1 222 ? 16.469 -5.125 -18.969 1 95.12 222 ARG A N 1
ATOM 1654 C CA . ARG A 1 222 ? 15.305 -4.387 -19.438 1 95.12 222 ARG A CA 1
ATOM 1655 C C . ARG A 1 222 ? 14.797 -3.43 -18.359 1 95.12 222 ARG A C 1
ATOM 1657 O O . ARG A 1 222 ? 13.93 -3.789 -17.562 1 95.12 222 ARG A O 1
ATOM 1664 N N . LEU A 1 223 ? 15.289 -2.229 -18.453 1 93.31 223 LEU A N 1
ATOM 1665 C CA . LEU A 1 223 ? 14.891 -1.208 -17.484 1 93.31 223 LEU A CA 1
ATOM 1666 C C . LEU A 1 223 ? 13.617 -0.501 -17.922 1 93.31 223 LEU A C 1
ATOM 1668 O O . LEU A 1 223 ? 13.203 -0.625 -19.078 1 93.31 223 LEU A O 1
ATOM 1672 N N . GLY A 1 224 ? 12.961 0.124 -16.969 1 91.12 224 GLY A N 1
ATOM 1673 C CA . GLY A 1 224 ? 11.719 0.843 -17.219 1 91.12 224 GLY A CA 1
ATOM 1674 C C . GLY A 1 224 ? 10.938 1.143 -15.945 1 91.12 224 GLY A C 1
ATOM 1675 O O . GLY A 1 224 ? 11.531 1.421 -14.898 1 91.12 224 GLY A O 1
ATOM 1676 N N . GLY A 1 225 ? 9.656 1.136 -16.125 1 92.81 225 GLY A N 1
ATOM 1677 C CA . GLY A 1 225 ? 8.805 1.368 -14.961 1 92.81 225 GLY A CA 1
ATOM 1678 C C . GLY A 1 225 ? 8.719 0.17 -14.039 1 92.81 225 GLY A C 1
ATOM 1679 O O . GLY A 1 225 ? 9.328 -0.869 -14.297 1 92.81 225 GLY A O 1
ATOM 1680 N N . MET A 1 226 ? 8.102 0.34 -12.984 1 94.31 226 MET A N 1
ATOM 1681 C CA . MET A 1 226 ? 8.023 -0.688 -11.945 1 94.31 226 MET A CA 1
ATOM 1682 C C . MET A 1 226 ? 6.582 -1.146 -11.742 1 94.31 226 MET A C 1
ATOM 1684 O O . MET A 1 226 ? 6.246 -1.7 -10.695 1 94.31 226 MET A O 1
ATOM 1688 N N . GLY A 1 227 ? 5.777 -0.898 -12.734 1 94.19 227 GLY A N 1
ATOM 1689 C CA . GLY A 1 227 ? 4.375 -1.263 -12.648 1 94.19 227 GLY A CA 1
ATOM 1690 C C . GLY A 1 227 ? 4.035 -2.518 -13.43 1 94.19 227 GLY A C 1
ATOM 1691 O O . GLY A 1 227 ? 4.895 -3.084 -14.109 1 94.19 227 GLY A O 1
ATOM 1692 N N . VAL A 1 228 ? 2.795 -2.902 -13.359 1 94.69 228 VAL A N 1
ATOM 1693 C CA . VAL A 1 228 ? 2.307 -4.113 -14.008 1 94.69 228 VAL A CA 1
ATOM 1694 C C . VAL A 1 228 ? 2.445 -3.979 -15.523 1 94.69 228 VAL A C 1
ATOM 1696 O O . VAL A 1 228 ? 2.914 -4.902 -16.188 1 94.69 228 VAL A O 1
ATOM 1699 N N . SER A 1 229 ? 2.045 -2.818 -16.062 1 95.44 229 SER A N 1
ATOM 1700 C CA . SER A 1 229 ? 2.121 -2.598 -17.5 1 95.44 229 SER A CA 1
ATOM 1701 C C . SER A 1 229 ? 3.564 -2.66 -18 1 95.44 229 SER A C 1
ATOM 1703 O O . SER A 1 229 ? 3.828 -3.141 -19.094 1 95.44 229 SER A O 1
ATOM 1705 N N . ASP A 1 230 ? 4.441 -2.227 -17.188 1 96.31 230 ASP A N 1
ATOM 1706 C CA . ASP A 1 230 ? 5.859 -2.277 -17.531 1 96.31 230 ASP A CA 1
ATOM 1707 C C . ASP A 1 230 ? 6.355 -3.719 -17.594 1 96.31 230 ASP A C 1
ATOM 1709 O O . ASP A 1 230 ? 7.086 -4.082 -18.516 1 96.31 230 ASP A O 1
ATOM 1713 N N . GLY A 1 231 ? 5.957 -4.52 -16.625 1 96.5 231 GLY A N 1
ATOM 1714 C CA . GLY A 1 231 ? 6.32 -5.926 -16.625 1 96.5 231 GLY A CA 1
ATOM 1715 C C . GLY A 1 231 ? 5.781 -6.676 -17.844 1 96.5 231 GLY A C 1
ATOM 1716 O O . GLY A 1 231 ? 6.492 -7.48 -18.438 1 96.5 231 GLY A O 1
ATOM 1717 N N . TYR A 1 232 ? 4.547 -6.359 -18.156 1 96 232 TYR A N 1
ATOM 1718 C CA . TYR A 1 232 ? 3.91 -6.984 -19.312 1 96 232 TYR A CA 1
ATOM 1719 C C . TYR A 1 232 ? 4.672 -6.664 -20.594 1 96 232 TYR A C 1
ATOM 1721 O O . TYR A 1 232 ? 5.004 -7.566 -21.359 1 96 232 TYR A O 1
ATOM 1729 N N . GLN A 1 233 ? 4.961 -5.398 -20.781 1 96.44 233 GLN A N 1
ATOM 1730 C CA . GLN A 1 233 ? 5.609 -4.934 -22 1 96.44 233 GLN A CA 1
ATOM 1731 C C . GLN A 1 233 ? 7.02 -5.508 -22.125 1 96.44 233 GLN A C 1
ATOM 1733 O O . GLN A 1 233 ? 7.426 -5.941 -23.219 1 96.44 233 GLN A O 1
ATOM 1738 N N . ARG A 1 234 ? 7.699 -5.57 -21.047 1 95.88 234 ARG A N 1
ATOM 1739 C CA . ARG A 1 234 ? 9.07 -6.082 -21.094 1 95.88 234 ARG A CA 1
ATOM 1740 C C . ARG A 1 234 ? 9.086 -7.582 -21.344 1 95.88 234 ARG A C 1
ATOM 1742 O O . ARG A 1 234 ? 9.953 -8.086 -22.062 1 95.88 234 ARG A O 1
ATOM 1749 N N . MET A 1 235 ? 8.195 -8.266 -20.734 1 93.88 235 MET A N 1
ATOM 1750 C CA . MET A 1 235 ? 8.102 -9.695 -21 1 93.88 235 MET A CA 1
ATOM 1751 C C . MET A 1 235 ? 7.77 -9.969 -22.453 1 93.88 235 MET A C 1
ATOM 1753 O O . MET A 1 235 ? 8.32 -10.891 -23.062 1 93.88 235 MET A O 1
ATOM 1757 N N . ASP A 1 236 ? 6.879 -9.148 -22.984 1 93.94 236 ASP A N 1
ATOM 1758 C CA . ASP A 1 236 ? 6.504 -9.289 -24.391 1 93.94 236 ASP A CA 1
ATOM 1759 C C . ASP A 1 236 ? 7.715 -9.094 -25.297 1 93.94 236 ASP A C 1
ATOM 1761 O O . ASP A 1 236 ? 7.91 -9.852 -26.25 1 93.94 236 ASP A O 1
ATOM 1765 N N . GLU A 1 237 ? 8.508 -8.133 -25.016 1 94.38 237 GLU A N 1
ATOM 1766 C CA . GLU A 1 237 ? 9.719 -7.848 -25.766 1 94.38 237 GLU A CA 1
ATOM 1767 C C . GLU A 1 237 ? 10.703 -9.008 -25.688 1 94.38 237 GLU A C 1
ATOM 1769 O O . GLU A 1 237 ? 11.32 -9.383 -26.688 1 94.38 237 GLU A O 1
ATOM 1774 N N . LEU A 1 238 ? 10.836 -9.578 -24.531 1 92.69 238 LEU A N 1
ATOM 1775 C CA . LEU A 1 238 ? 11.773 -10.672 -24.312 1 92.69 238 LEU A CA 1
ATOM 1776 C C . LEU A 1 238 ? 11.344 -11.922 -25.062 1 92.69 238 LEU A C 1
ATOM 1778 O O . LEU A 1 238 ? 12.172 -12.641 -25.609 1 92.69 238 LEU A O 1
ATOM 1782 N N . LEU A 1 239 ? 10.086 -12.172 -25.078 1 89.81 239 LEU A N 1
ATOM 1783 C CA . LEU A 1 239 ? 9.547 -13.344 -25.766 1 89.81 239 LEU A CA 1
ATOM 1784 C C . LEU A 1 239 ? 9.773 -13.242 -27.266 1 89.81 239 LEU A C 1
ATOM 1786 O O . LEU A 1 239 ? 9.914 -14.266 -27.938 1 89.81 239 LEU A O 1
ATOM 1790 N N . GLN A 1 240 ? 9.836 -12.031 -27.734 1 89.38 240 GLN A N 1
ATOM 1791 C CA . GLN A 1 240 ? 9.969 -11.797 -29.172 1 89.38 240 GLN A CA 1
ATOM 1792 C C . GLN A 1 240 ? 11.438 -11.695 -29.578 1 89.38 240 GLN A C 1
ATOM 1794 O O . GLN A 1 240 ? 11.758 -11.656 -30.766 1 89.38 240 GLN A O 1
ATOM 1799 N N . SER A 1 241 ? 12.273 -11.719 -28.609 1 89.31 241 SER A N 1
ATOM 1800 C CA . SER A 1 241 ? 13.695 -11.586 -28.906 1 89.31 241 SER A CA 1
ATOM 1801 C C . SER A 1 241 ? 14.242 -12.828 -29.594 1 89.31 241 SER A C 1
ATOM 1803 O O . SER A 1 241 ? 13.641 -13.906 -29.516 1 89.31 241 SER A O 1
ATOM 1805 N N . ARG A 1 242 ? 15.383 -12.68 -30.312 1 88.19 242 ARG A N 1
ATOM 1806 C CA . ARG A 1 242 ? 16 -13.758 -31.062 1 88.19 242 ARG A CA 1
ATOM 1807 C C . ARG A 1 242 ? 16.5 -14.859 -30.141 1 88.19 242 ARG A C 1
ATOM 1809 O O . ARG A 1 242 ? 16.453 -16.047 -30.484 1 88.19 242 ARG A O 1
ATOM 1816 N N . ASN A 1 243 ? 16.984 -14.477 -29.016 1 87.81 243 ASN A N 1
ATOM 1817 C CA . ASN A 1 243 ? 17.516 -15.391 -28.016 1 87.81 243 ASN A CA 1
ATOM 1818 C C . ASN A 1 243 ? 16.906 -15.125 -26.641 1 87.81 243 ASN A C 1
ATOM 1820 O O . ASN A 1 243 ? 17.562 -14.562 -25.766 1 87.81 243 ASN A O 1
ATOM 1824 N N . PRO A 1 244 ? 15.734 -15.602 -26.422 1 89.38 244 PRO A N 1
ATOM 1825 C CA . PRO A 1 244 ? 15.055 -15.336 -25.156 1 89.38 244 PRO A CA 1
ATOM 1826 C C . PRO A 1 244 ? 15.789 -15.938 -23.953 1 89.38 244 PRO A C 1
ATOM 1828 O O . PRO A 1 244 ? 16.375 -17.016 -24.047 1 89.38 244 PRO A O 1
ATOM 1831 N N . PRO A 1 245 ? 15.734 -15.203 -22.797 1 92.5 245 PRO A N 1
ATOM 1832 C CA . PRO A 1 245 ? 16.328 -15.766 -21.594 1 92.5 245 PRO A CA 1
ATOM 1833 C C . PRO A 1 245 ? 15.578 -16.984 -21.062 1 92.5 245 PRO A C 1
ATOM 1835 O O . PRO A 1 245 ? 14.43 -17.219 -21.438 1 92.5 245 PRO A O 1
ATOM 1838 N N . GLU A 1 246 ? 16.281 -17.719 -20.312 1 90.25 246 GLU A N 1
ATOM 1839 C CA . GLU A 1 246 ? 15.688 -18.906 -19.688 1 90.25 246 GLU A CA 1
ATOM 1840 C C . GLU A 1 246 ? 15.141 -18.578 -18.297 1 90.25 246 GLU A C 1
ATOM 1842 O O . GLU A 1 246 ? 14.305 -19.297 -17.766 1 90.25 246 GLU A O 1
ATOM 1847 N N . ALA A 1 247 ? 15.758 -17.547 -17.703 1 94.94 247 ALA A N 1
ATOM 1848 C CA . ALA A 1 247 ? 15.336 -17.125 -16.375 1 94.94 247 ALA A CA 1
ATOM 1849 C C . ALA A 1 247 ? 15.32 -15.602 -16.266 1 94.94 247 ALA A C 1
ATOM 1851 O O . ALA A 1 247 ? 15.977 -14.906 -17.047 1 94.94 247 ALA A O 1
ATOM 1852 N N . LEU A 1 248 ? 14.5 -15.133 -15.375 1 96.44 248 LEU A N 1
ATOM 1853 C CA . LEU A 1 248 ? 14.32 -13.695 -15.211 1 96.44 248 LEU A CA 1
ATOM 1854 C C . LEU A 1 248 ? 14.312 -13.312 -13.734 1 96.44 248 LEU A C 1
ATOM 1856 O O . LEU A 1 248 ? 13.797 -14.055 -12.898 1 96.44 248 LEU A O 1
ATOM 1860 N N . VAL A 1 249 ? 14.867 -12.211 -13.445 1 97.75 249 VAL A N 1
ATOM 1861 C CA . VAL A 1 249 ? 14.758 -11.578 -12.141 1 97.75 249 VAL A CA 1
ATOM 1862 C C . VAL A 1 249 ? 13.93 -10.297 -12.25 1 97.75 249 VAL A C 1
ATOM 1864 O O . VAL A 1 249 ? 14.336 -9.352 -12.93 1 97.75 249 VAL A O 1
ATOM 1867 N N . ALA A 1 250 ? 12.789 -10.289 -11.648 1 97.56 250 ALA A N 1
ATOM 1868 C CA . ALA A 1 250 ? 11.93 -9.109 -11.648 1 97.56 250 ALA A CA 1
ATOM 1869 C C . ALA A 1 250 ? 12.289 -8.172 -10.492 1 97.56 250 ALA A C 1
ATOM 1871 O O . ALA A 1 250 ? 12.508 -8.617 -9.367 1 97.56 250 ALA A O 1
ATOM 1872 N N . VAL A 1 251 ? 12.266 -6.938 -10.695 1 98 251 VAL A N 1
ATOM 1873 C CA . VAL A 1 251 ? 12.727 -5.918 -9.758 1 98 251 VAL A CA 1
ATOM 1874 C C . VAL A 1 251 ? 11.781 -5.844 -8.562 1 98 251 VAL A C 1
ATOM 1876 O O . VAL A 1 251 ? 12.195 -5.461 -7.461 1 98 251 VAL A O 1
ATOM 1879 N N . ASN A 1 252 ? 10.484 -6.082 -8.82 1 96.44 252 ASN A N 1
ATOM 1880 C CA . ASN A 1 252 ? 9.484 -6.031 -7.758 1 96.44 252 ASN A CA 1
ATOM 1881 C C . ASN A 1 252 ? 8.25 -6.863 -8.102 1 96.44 252 ASN A C 1
ATOM 1883 O O . ASN A 1 252 ? 8.211 -7.508 -9.156 1 96.44 252 ASN A O 1
ATOM 1887 N N . LEU A 1 253 ? 7.336 -6.816 -7.242 1 93.31 253 LEU A N 1
ATOM 1888 C CA . LEU A 1 253 ? 6.148 -7.656 -7.34 1 93.31 253 LEU A CA 1
ATOM 1889 C C . LEU A 1 253 ? 5.289 -7.25 -8.531 1 93.31 253 LEU A C 1
ATOM 1891 O O . LEU A 1 253 ? 4.742 -8.109 -9.234 1 93.31 253 LEU A O 1
ATOM 1895 N N . LEU A 1 254 ? 5.105 -5.977 -8.781 1 94.56 254 LEU A N 1
ATOM 1896 C CA . LEU A 1 254 ? 4.203 -5.512 -9.828 1 94.56 254 LEU A CA 1
ATOM 1897 C C . LEU A 1 254 ? 4.75 -5.859 -11.211 1 94.56 254 LEU A C 1
ATOM 1899 O O . LEU A 1 254 ? 3.996 -6.273 -12.094 1 94.56 254 LEU A O 1
ATOM 1903 N N . VAL A 1 255 ? 6.027 -5.711 -11.383 1 96.31 255 VAL A N 1
ATOM 1904 C CA . VAL A 1 255 ? 6.664 -6.121 -12.633 1 96.31 255 VAL A CA 1
ATOM 1905 C C . VAL A 1 255 ? 6.512 -7.629 -12.82 1 96.31 255 VAL A C 1
ATOM 1907 O O . VAL A 1 255 ? 6.18 -8.094 -13.906 1 96.31 255 VAL A O 1
ATOM 1910 N N . HIS A 1 256 ? 6.75 -8.32 -11.781 1 95.19 256 HIS A N 1
ATOM 1911 C CA . HIS A 1 256 ? 6.57 -9.766 -11.812 1 95.19 256 HIS A CA 1
ATOM 1912 C C . HIS A 1 256 ? 5.152 -10.133 -12.242 1 95.19 256 HIS A C 1
ATOM 1914 O O . HIS A 1 256 ? 4.961 -11.023 -13.078 1 95.19 256 HIS A O 1
ATOM 1920 N N . LEU A 1 257 ? 4.188 -9.484 -11.664 1 93.62 257 LEU A N 1
ATOM 1921 C CA . LEU A 1 257 ? 2.789 -9.734 -11.992 1 93.62 257 LEU A CA 1
ATOM 1922 C C . LEU A 1 257 ? 2.521 -9.469 -13.469 1 93.62 257 LEU A C 1
ATOM 1924 O O . LEU A 1 257 ? 1.809 -10.234 -14.125 1 93.62 257 LEU A O 1
ATOM 1928 N N . GLY A 1 258 ? 3.076 -8.367 -13.922 1 94.56 258 GLY A N 1
ATOM 1929 C CA . GLY A 1 258 ? 2.941 -8.062 -15.344 1 94.56 258 GLY A CA 1
ATOM 1930 C C . GLY A 1 258 ? 3.545 -9.125 -16.234 1 94.56 258 GLY A C 1
ATOM 1931 O O . GLY A 1 258 ? 2.961 -9.484 -17.266 1 94.56 258 GLY A O 1
ATOM 1932 N N . MET A 1 259 ? 4.652 -9.664 -15.867 1 93.5 259 MET A N 1
ATOM 1933 C CA . MET A 1 259 ? 5.309 -10.742 -16.609 1 93.5 259 MET A CA 1
ATOM 1934 C C . MET A 1 259 ? 4.434 -11.992 -16.641 1 93.5 259 MET A C 1
ATOM 1936 O O . MET A 1 259 ? 4.262 -12.602 -17.703 1 93.5 259 MET A O 1
ATOM 1940 N N . GLN A 1 260 ? 3.9 -12.305 -15.5 1 90.88 260 GLN A N 1
ATOM 1941 C CA . GLN A 1 260 ? 3.043 -13.477 -15.391 1 90.88 260 GLN A CA 1
ATOM 1942 C C . GLN A 1 260 ? 1.799 -13.336 -16.266 1 90.88 260 GLN A C 1
ATOM 1944 O O . GLN A 1 260 ? 1.352 -14.305 -16.875 1 90.88 260 GLN A O 1
ATOM 1949 N N . ARG A 1 261 ? 1.261 -12.18 -16.281 1 90.81 261 ARG A N 1
ATOM 1950 C CA . ARG A 1 261 ? 0.073 -11.922 -17.078 1 90.81 261 ARG A CA 1
ATOM 1951 C C . ARG A 1 261 ? 0.367 -12.125 -18.562 1 90.81 261 ARG A C 1
ATOM 1953 O O . ARG A 1 261 ? -0.449 -12.695 -19.297 1 90.81 261 ARG A O 1
ATOM 1960 N N . ARG A 1 262 ? 1.466 -11.641 -18.969 1 91.75 262 ARG A N 1
ATOM 1961 C CA . ARG A 1 262 ? 1.86 -11.812 -20.359 1 91.75 262 ARG A CA 1
ATOM 1962 C C . ARG A 1 262 ? 2.031 -13.289 -20.703 1 91.75 262 ARG A C 1
ATOM 1964 O O . ARG A 1 262 ? 1.639 -13.734 -21.781 1 91.75 262 ARG A O 1
ATOM 1971 N N . LEU A 1 263 ? 2.572 -14.023 -19.844 1 87.56 263 LEU A N 1
ATOM 1972 C CA . LEU A 1 263 ? 2.803 -15.453 -20.047 1 87.56 263 LEU A CA 1
ATOM 1973 C C . LEU A 1 263 ? 1.486 -16.219 -20.062 1 87.56 263 LEU A C 1
ATOM 1975 O O . LEU A 1 263 ? 1.322 -17.156 -20.844 1 87.56 263 LEU A O 1
ATOM 1979 N N . LEU A 1 264 ? 0.66 -15.852 -19.234 1 84.56 264 LEU A N 1
ATOM 1980 C CA . LEU A 1 264 ? -0.644 -16.5 -19.156 1 84.56 264 LEU A CA 1
ATOM 1981 C C . LEU A 1 264 ? -1.41 -16.359 -20.469 1 84.56 264 LEU A C 1
ATOM 1983 O O . LEU A 1 264 ? -2.137 -17.266 -20.859 1 84.56 264 LEU A O 1
ATOM 1987 N N . GLU A 1 265 ? -1.291 -15.211 -21.047 1 85.31 265 GLU A N 1
ATOM 1988 C CA . GLU A 1 265 ? -1.96 -14.984 -22.328 1 85.31 265 GLU A CA 1
ATOM 1989 C C . GLU A 1 265 ? -1.502 -15.992 -23.375 1 85.31 265 GLU A C 1
ATOM 1991 O O . GLU A 1 265 ? -2.312 -16.5 -24.156 1 85.31 265 GLU A O 1
ATOM 1996 N N . ASP A 1 266 ? -0.318 -16.297 -23.406 1 83.75 266 ASP A N 1
ATOM 1997 C CA . ASP A 1 266 ? 0.206 -17.281 -24.344 1 83.75 266 ASP A CA 1
ATOM 1998 C C . ASP A 1 266 ? -0.339 -18.672 -24.031 1 83.75 266 ASP A C 1
ATOM 2000 O O . ASP A 1 266 ? -0.667 -19.438 -24.953 1 83.75 266 ASP A O 1
ATOM 2004 N N . ILE A 1 267 ? -0.408 -18.953 -22.875 1 81.19 267 ILE A N 1
ATOM 2005 C CA . ILE A 1 267 ? -0.922 -20.25 -22.453 1 81.19 267 ILE A CA 1
ATOM 2006 C C . ILE A 1 267 ? -2.379 -20.391 -22.891 1 81.19 267 ILE A C 1
ATOM 2008 O O . ILE A 1 267 ? -2.779 -21.438 -23.406 1 81.19 267 ILE A O 1
ATOM 2012 N N . LYS A 1 268 ? -3.076 -19.359 -22.688 1 80 268 LYS A N 1
ATOM 2013 C CA . LYS A 1 268 ? -4.492 -19.375 -23.031 1 80 268 LYS A CA 1
ATOM 2014 C C . LYS A 1 268 ? -4.684 -19.516 -24.547 1 80 268 LYS A C 1
ATOM 2016 O O . LYS A 1 268 ? -5.688 -20.078 -25 1 80 268 LYS A O 1
ATOM 2021 N N . GLN A 1 269 ? -3.631 -19.109 -25.25 1 83.56 269 GLN A N 1
ATOM 2022 C CA . GLN A 1 269 ? -3.693 -19.188 -26.703 1 83.56 269 GLN A CA 1
ATOM 2023 C C . GLN A 1 269 ? -3.135 -20.516 -27.203 1 83.56 269 GLN A C 1
ATOM 2025 O O . GLN A 1 269 ? -3.162 -20.797 -28.406 1 83.56 269 GLN A O 1
ATOM 2030 N N . GLY A 1 270 ? -2.635 -21.297 -26.328 1 80.12 270 GLY A N 1
ATOM 2031 C CA . GLY A 1 270 ? -2.154 -22.625 -26.688 1 80.12 270 GLY A CA 1
ATOM 2032 C C . GLY A 1 270 ? -0.7 -22.641 -27.125 1 80.12 270 GLY A C 1
ATOM 2033 O O . GLY A 1 270 ? -0.221 -23.625 -27.688 1 80.12 270 GLY A O 1
ATOM 2034 N N . TYR A 1 271 ? -0.055 -21.578 -26.875 1 79.31 271 TYR A N 1
ATOM 2035 C CA . TYR A 1 271 ? 1.357 -21.531 -27.234 1 79.31 271 TYR A CA 1
ATOM 2036 C C . TYR A 1 271 ? 2.203 -22.312 -26.234 1 79.31 271 TYR A C 1
ATOM 2038 O O . TYR A 1 271 ? 1.931 -22.297 -25.031 1 79.31 271 TYR A O 1
ATOM 2046 N N . PRO A 1 272 ? 3.088 -23.078 -26.781 1 77 272 PRO A N 1
ATOM 2047 C CA . PRO A 1 272 ? 4.062 -23.656 -25.859 1 77 272 PRO A CA 1
ATOM 2048 C C . PRO A 1 272 ? 4.992 -22.625 -25.234 1 77 272 PRO A C 1
ATOM 2050 O O . PRO A 1 272 ? 5.43 -21.688 -25.922 1 77 272 PRO A O 1
ATOM 2053 N N . LEU A 1 273 ? 5.035 -22.562 -24.016 1 70.94 273 LEU A N 1
ATOM 2054 C CA . LEU A 1 273 ? 5.945 -21.641 -23.359 1 70.94 273 LEU A CA 1
ATOM 2055 C C . LEU A 1 273 ? 7.281 -22.297 -23.047 1 70.94 273 LEU A C 1
ATOM 2057 O O . LEU A 1 273 ? 7.32 -23.438 -22.594 1 70.94 273 LEU A O 1
ATOM 2061 N N . PRO A 1 274 ? 8.219 -21.516 -23.5 1 67.94 274 PRO A N 1
ATOM 2062 C CA . PRO A 1 274 ? 9.516 -22.031 -23.062 1 67.94 274 PRO A CA 1
ATOM 2063 C C . PRO A 1 274 ? 9.617 -22.172 -21.547 1 67.94 274 PRO A C 1
ATOM 2065 O O . PRO A 1 274 ? 8.844 -21.562 -20.812 1 67.94 274 PRO A O 1
ATOM 2068 N N . SER A 1 275 ? 10.406 -23.078 -21.219 1 74.38 275 SER A N 1
ATOM 2069 C CA . SER A 1 275 ? 10.664 -23.266 -19.781 1 74.38 275 SER A CA 1
ATOM 2070 C C . SER A 1 275 ? 11.328 -22.031 -19.172 1 74.38 275 SER A C 1
ATOM 2072 O O . SER A 1 275 ? 12.453 -21.688 -19.547 1 74.38 275 SER A O 1
ATOM 2074 N N . PHE A 1 276 ? 10.516 -21.125 -18.531 1 83.62 276 PHE A N 1
ATOM 2075 C CA . PHE A 1 276 ? 11.039 -19.938 -17.875 1 83.62 276 PHE A CA 1
ATOM 2076 C C . PHE A 1 276 ? 10.93 -20.078 -16.359 1 83.62 276 PHE A C 1
ATOM 2078 O O . PHE A 1 276 ? 10.008 -20.719 -15.852 1 83.62 276 PHE A O 1
ATOM 2085 N N . ALA A 1 277 ? 11.984 -19.562 -15.812 1 89.69 277 ALA A N 1
ATOM 2086 C CA . ALA A 1 277 ? 11.914 -19.391 -14.367 1 89.69 277 ALA A CA 1
ATOM 2087 C C . ALA A 1 277 ? 11.961 -17.906 -13.992 1 89.69 277 ALA A C 1
ATOM 2089 O O . ALA A 1 277 ? 12.703 -17.125 -14.594 1 89.69 277 ALA A O 1
ATOM 2090 N N . VAL A 1 278 ? 11.055 -17.562 -13.141 1 93.19 278 VAL A N 1
ATOM 2091 C CA . VAL A 1 278 ? 11.047 -16.172 -12.688 1 93.19 278 VAL A CA 1
ATOM 2092 C C . VAL A 1 278 ? 11.359 -16.109 -11.195 1 93.19 278 VAL A C 1
ATOM 2094 O O . VAL A 1 278 ? 10.867 -16.938 -10.422 1 93.19 278 VAL A O 1
ATOM 2097 N N . ALA A 1 279 ? 12.281 -15.297 -10.828 1 96.38 279 ALA A N 1
ATOM 2098 C CA . ALA A 1 279 ? 12.5 -14.867 -9.445 1 96.38 279 ALA A CA 1
ATOM 2099 C C . ALA A 1 279 ? 12.172 -13.391 -9.266 1 96.38 279 ALA A C 1
ATOM 2101 O O . ALA A 1 279 ? 12.352 -12.594 -10.188 1 96.38 279 ALA A O 1
ATOM 2102 N N . ALA A 1 280 ? 11.664 -13.086 -8.109 1 96.69 280 ALA A N 1
ATOM 2103 C CA . ALA A 1 280 ? 11.203 -11.703 -7.973 1 96.69 280 ALA A CA 1
ATOM 2104 C C . ALA A 1 280 ? 11.398 -11.203 -6.547 1 96.69 280 ALA A C 1
ATOM 2106 O O . ALA A 1 280 ? 11.383 -11.984 -5.594 1 96.69 280 ALA A O 1
ATOM 2107 N N . PHE A 1 281 ? 11.586 -9.898 -6.441 1 95.44 281 PHE A N 1
ATOM 2108 C CA . PHE A 1 281 ? 11.555 -9.234 -5.145 1 95.44 281 PHE A CA 1
ATOM 2109 C C . PHE A 1 281 ? 10.125 -8.992 -4.688 1 95.44 281 PHE A C 1
ATOM 2111 O O . PHE A 1 281 ? 9.234 -8.781 -5.508 1 95.44 281 PHE A O 1
ATOM 2118 N N . ASP A 1 282 ? 9.867 -8.977 -3.352 1 94.06 282 ASP A N 1
ATOM 2119 C CA . ASP A 1 282 ? 8.617 -8.688 -2.656 1 94.06 282 ASP A CA 1
ATOM 2120 C C . ASP A 1 282 ? 7.723 -9.922 -2.59 1 94.06 282 ASP A C 1
ATOM 2122 O O . ASP A 1 282 ? 7.145 -10.336 -3.6 1 94.06 282 ASP A O 1
ATOM 2126 N N . GLN A 1 283 ? 7.645 -10.391 -1.451 1 92.19 283 GLN A N 1
ATOM 2127 C CA . GLN A 1 283 ? 6.688 -11.461 -1.184 1 92.19 283 GLN A CA 1
ATOM 2128 C C . GLN A 1 283 ? 5.32 -10.891 -0.816 1 92.19 283 GLN A C 1
ATOM 2130 O O . GLN A 1 283 ? 5.227 -9.914 -0.065 1 92.19 283 GLN A O 1
ATOM 2135 N N . THR A 1 284 ? 4.289 -11.43 -1.402 1 86.5 284 THR A N 1
ATOM 2136 C CA . THR A 1 284 ? 2.918 -11.102 -1.027 1 86.5 284 THR A CA 1
ATOM 2137 C C . THR A 1 284 ? 2.111 -12.375 -0.765 1 86.5 284 THR A C 1
ATOM 2139 O O . THR A 1 284 ? 2.615 -13.484 -0.942 1 86.5 284 THR A O 1
ATOM 2142 N N . ALA A 1 285 ? 0.833 -12.18 -0.348 1 83.56 285 ALA A N 1
ATOM 2143 C CA . ALA A 1 285 ? -0.052 -13.305 -0.056 1 83.56 285 ALA A CA 1
ATOM 2144 C C . ALA A 1 285 ? -0.345 -14.109 -1.317 1 83.56 285 ALA A C 1
ATOM 2146 O O . ALA A 1 285 ? -0.699 -15.289 -1.238 1 83.56 285 ALA A O 1
ATOM 2147 N N . TYR A 1 286 ? -0.002 -13.531 -2.52 1 85.81 286 TYR A N 1
ATOM 2148 C CA . TYR A 1 286 ? -0.361 -14.141 -3.795 1 85.81 286 TYR A CA 1
ATOM 2149 C C . TYR A 1 286 ? 0.832 -14.867 -4.41 1 85.81 286 TYR A C 1
ATOM 2151 O O . TYR A 1 286 ? 0.673 -15.648 -5.348 1 85.81 286 TYR A O 1
ATOM 2159 N N . SER A 1 287 ? 1.942 -14.656 -3.814 1 88.19 287 SER A N 1
ATOM 2160 C CA . SER A 1 287 ? 3.178 -15.102 -4.445 1 88.19 287 SER A CA 1
ATOM 2161 C C . SER A 1 287 ? 3.168 -16.609 -4.664 1 88.19 287 SER A C 1
ATOM 2163 O O . SER A 1 287 ? 3.693 -17.109 -5.668 1 88.19 287 SER A O 1
ATOM 2165 N N . ALA A 1 288 ? 2.508 -17.297 -3.807 1 84.12 288 ALA A N 1
ATOM 2166 C CA . ALA A 1 288 ? 2.521 -18.766 -3.85 1 84.12 288 ALA A CA 1
ATOM 2167 C C . ALA A 1 288 ? 1.717 -19.281 -5.035 1 84.12 288 ALA A C 1
ATOM 2169 O O . ALA A 1 288 ? 1.852 -20.453 -5.422 1 84.12 288 ALA A O 1
ATOM 2170 N N . PHE A 1 289 ? 0.957 -18.422 -5.668 1 83.69 289 PHE A N 1
ATOM 2171 C CA . PHE A 1 289 ? 0.044 -18.875 -6.715 1 83.69 289 PHE A CA 1
ATOM 2172 C C . PHE A 1 289 ? 0.583 -18.516 -8.094 1 83.69 289 PHE A C 1
ATOM 2174 O O . PHE A 1 289 ? -0.006 -18.875 -9.109 1 83.69 289 PHE A O 1
ATOM 2181 N N . LEU A 1 290 ? 1.73 -17.891 -8.148 1 85.44 290 LEU A N 1
ATOM 2182 C CA . LEU A 1 290 ? 2.268 -17.453 -9.43 1 85.44 290 LEU A CA 1
ATOM 2183 C C . LEU A 1 290 ? 2.979 -18.594 -10.148 1 85.44 290 LEU A C 1
ATOM 2185 O O . LEU A 1 290 ? 3.977 -19.125 -9.648 1 85.44 290 LEU A O 1
ATOM 2189 N N . PRO A 1 291 ? 2.504 -19.031 -11.297 1 79.62 291 PRO A N 1
ATOM 2190 C CA . PRO A 1 291 ? 2.908 -20.297 -11.922 1 79.62 291 PRO A CA 1
ATOM 2191 C C . PRO A 1 291 ? 4.379 -20.297 -12.336 1 79.62 291 PRO A C 1
ATOM 2193 O O . PRO A 1 291 ? 5.02 -21.359 -12.32 1 79.62 291 PRO A O 1
ATOM 2196 N N . PHE A 1 292 ? 5.023 -19.25 -12.648 1 85.12 292 PHE A N 1
ATOM 2197 C CA . PHE A 1 292 ? 6.383 -19.266 -13.188 1 85.12 292 PHE A CA 1
ATOM 2198 C C . PHE A 1 292 ? 7.371 -18.719 -12.164 1 85.12 292 PHE A C 1
ATOM 2200 O O . PHE A 1 292 ? 8.523 -18.438 -12.5 1 85.12 292 PHE A O 1
ATOM 2207 N N . CYS A 1 293 ? 6.926 -18.734 -11.023 1 90.75 293 CYS A N 1
ATOM 2208 C CA . CYS A 1 293 ? 7.773 -18.172 -9.977 1 90.75 293 CYS A CA 1
ATOM 2209 C C . CYS A 1 293 ? 8.57 -19.266 -9.266 1 90.75 293 CYS A C 1
ATOM 2211 O O . CYS A 1 293 ? 7.984 -20.18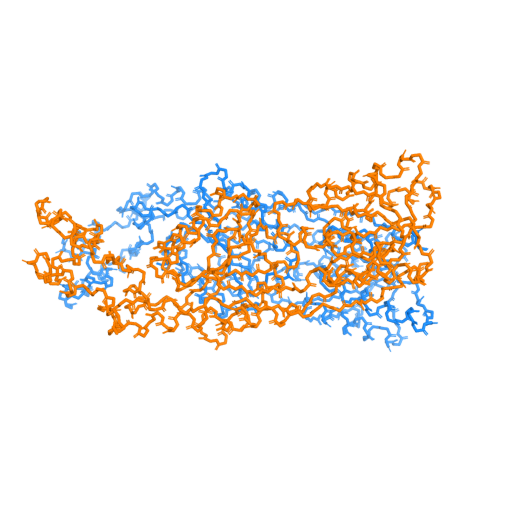8 -8.695 1 90.75 293 CYS A O 1
ATOM 2213 N N . LYS A 1 294 ? 9.883 -19.156 -9.266 1 92.12 294 LYS A N 1
ATOM 2214 C CA . LYS A 1 294 ? 10.734 -20.156 -8.625 1 92.12 294 LYS A CA 1
ATOM 2215 C C . LYS A 1 294 ? 11.219 -19.672 -7.258 1 92.12 294 LYS A C 1
ATOM 2217 O O . LYS A 1 294 ? 11.344 -20.453 -6.32 1 92.12 294 LYS A O 1
ATOM 2222 N N . TYR A 1 295 ? 11.609 -18.391 -7.215 1 95.56 295 TYR A N 1
ATOM 2223 C CA . TYR A 1 295 ? 12.125 -17.828 -5.977 1 95.56 295 TYR A CA 1
ATOM 2224 C C . TYR A 1 295 ? 11.539 -16.438 -5.727 1 95.56 295 TYR A C 1
ATOM 2226 O O . TYR A 1 295 ? 11.211 -15.719 -6.672 1 95.56 295 TYR A O 1
ATOM 2234 N N . ILE A 1 296 ? 11.438 -16.172 -4.48 1 96.69 296 ILE A N 1
ATOM 2235 C CA . ILE A 1 296 ? 10.992 -14.836 -4.07 1 96.69 296 ILE A CA 1
ATOM 2236 C C . ILE A 1 296 ? 11.922 -14.289 -2.99 1 96.69 296 ILE A C 1
ATOM 2238 O O . ILE A 1 296 ? 12.352 -15.031 -2.104 1 96.69 296 ILE A O 1
ATOM 2242 N N . ALA A 1 297 ? 12.297 -13.07 -3.146 1 97.75 297 ALA A N 1
ATOM 2243 C CA . ALA A 1 297 ? 12.961 -12.352 -2.061 1 97.75 297 ALA A CA 1
ATOM 2244 C C . ALA A 1 297 ? 11.945 -11.727 -1.111 1 97.75 297 ALA A C 1
ATOM 2246 O O . ALA A 1 297 ? 11.219 -10.797 -1.491 1 97.75 297 ALA A O 1
ATOM 2247 N N . ALA A 1 298 ? 11.93 -12.219 0.088 1 97.5 298 ALA A N 1
ATOM 2248 C CA . ALA A 1 298 ? 10.984 -11.75 1.095 1 97.5 298 ALA A CA 1
ATOM 2249 C C . ALA A 1 298 ? 11.633 -10.719 2.014 1 97.5 298 ALA A C 1
ATOM 2251 O O . ALA A 1 298 ? 12.617 -11.016 2.689 1 97.5 298 ALA A O 1
ATOM 2252 N N . GLN A 1 299 ? 11.094 -9.562 1.979 1 97.94 299 GLN A N 1
ATOM 2253 C CA . GLN A 1 299 ? 11.531 -8.531 2.924 1 97.94 299 GLN A CA 1
ATOM 2254 C C . GLN A 1 299 ? 10.859 -8.719 4.281 1 97.94 299 GLN A C 1
ATOM 2256 O O . GLN A 1 299 ? 9.797 -9.344 4.375 1 97.94 299 GLN A O 1
ATOM 2261 N N . ASP A 1 300 ? 11.484 -8.25 5.309 1 97.94 300 ASP A N 1
ATOM 2262 C CA . ASP A 1 300 ? 10.93 -8.312 6.66 1 97.94 300 ASP A CA 1
ATOM 2263 C C . ASP A 1 300 ? 9.984 -7.133 6.918 1 97.94 300 ASP A C 1
ATOM 2265 O O . ASP A 1 300 ? 10.32 -6.219 7.668 1 97.94 300 ASP A O 1
ATOM 2269 N N . ILE A 1 301 ? 8.797 -7.234 6.422 1 97.75 301 ILE A N 1
ATOM 2270 C CA . ILE A 1 301 ? 7.84 -6.133 6.453 1 97.75 301 ILE A CA 1
ATOM 2271 C C . ILE A 1 301 ? 7.52 -5.77 7.898 1 97.75 301 ILE A C 1
ATOM 2273 O O . ILE A 1 301 ? 7.473 -4.59 8.258 1 97.75 301 ILE A O 1
ATOM 2277 N N . ALA A 1 302 ? 7.293 -6.781 8.734 1 97.31 302 ALA A N 1
ATOM 2278 C CA . ALA A 1 302 ? 7.004 -6.547 10.148 1 97.31 302 ALA A CA 1
ATOM 2279 C C . ALA A 1 302 ? 8.156 -5.816 10.828 1 97.31 302 ALA A C 1
ATOM 2281 O O . ALA A 1 302 ? 7.934 -4.871 11.594 1 97.31 302 ALA A O 1
ATOM 2282 N N . GLY A 1 303 ? 9.32 -6.316 10.539 1 98.5 303 GLY A N 1
ATOM 2283 C CA . GLY A 1 303 ? 10.5 -5.68 11.109 1 98.5 303 GLY A CA 1
ATOM 2284 C C . GLY A 1 303 ? 10.703 -4.262 10.609 1 98.5 303 GLY A C 1
ATOM 2285 O O . GLY A 1 303 ? 11.023 -3.365 11.391 1 98.5 303 GLY A O 1
ATOM 2286 N N . LEU A 1 304 ? 10.562 -4.035 9.32 1 98.62 304 LEU A N 1
ATOM 2287 C CA . LEU A 1 304 ? 10.672 -2.709 8.727 1 98.62 304 LEU A CA 1
ATOM 2288 C C . LEU A 1 304 ? 9.672 -1.743 9.344 1 98.62 304 LEU A C 1
ATOM 2290 O O . LEU A 1 304 ? 10.031 -0.625 9.719 1 98.62 304 LEU A O 1
ATOM 2294 N N . GLY A 1 305 ? 8.422 -2.191 9.43 1 98.69 305 GLY A N 1
ATOM 2295 C CA . GLY A 1 305 ? 7.375 -1.361 10 1 98.69 305 GLY A CA 1
ATOM 2296 C C . GLY A 1 305 ? 7.629 -1 11.453 1 98.69 305 GLY A C 1
ATOM 2297 O O . GLY A 1 305 ? 7.469 0.157 11.844 1 98.69 305 GLY A O 1
ATOM 2298 N N . ARG A 1 306 ? 8.008 -1.989 12.211 1 98.44 306 ARG A N 1
ATOM 2299 C CA . ARG A 1 306 ? 8.289 -1.776 13.625 1 98.44 306 ARG A CA 1
ATOM 2300 C C . ARG A 1 306 ? 9.414 -0.77 13.82 1 98.44 306 ARG A C 1
ATOM 2302 O O . ARG A 1 306 ? 9.273 0.198 14.57 1 98.44 306 ARG A O 1
ATOM 2309 N N . LEU A 1 307 ? 10.492 -0.962 13.133 1 98.44 307 LEU A N 1
ATOM 2310 C CA . LEU A 1 307 ? 11.656 -0.097 13.289 1 98.44 307 LEU A CA 1
ATOM 2311 C C . LEU A 1 307 ? 11.344 1.321 12.82 1 98.44 307 LEU A C 1
ATOM 2313 O O . LEU A 1 307 ? 11.789 2.293 13.438 1 98.44 307 LEU A O 1
ATOM 2317 N N . ALA A 1 308 ? 10.617 1.438 11.727 1 98.62 308 ALA A N 1
ATOM 2318 C CA . ALA A 1 308 ? 10.25 2.756 11.211 1 98.62 308 ALA A CA 1
ATOM 2319 C C . ALA A 1 308 ? 9.398 3.518 12.227 1 98.62 308 ALA A C 1
ATOM 2321 O O . ALA A 1 308 ? 9.656 4.691 12.5 1 98.62 308 ALA A O 1
ATOM 2322 N N . ALA A 1 309 ? 8.398 2.84 12.766 1 98.56 309 ALA A N 1
ATOM 2323 C CA . ALA A 1 309 ? 7.508 3.451 13.75 1 98.56 309 ALA A CA 1
ATOM 2324 C C . ALA A 1 309 ? 8.273 3.857 15.008 1 98.56 309 ALA A C 1
ATOM 2326 O O . ALA A 1 309 ? 8.109 4.973 15.508 1 98.56 309 ALA A O 1
ATOM 2327 N N . GLU A 1 310 ? 9.117 2.961 15.492 1 97.88 310 GLU A N 1
ATOM 2328 C CA . GLU A 1 310 ? 9.898 3.23 16.703 1 97.88 310 GLU A CA 1
ATOM 2329 C C . GLU A 1 310 ? 10.852 4.406 16.484 1 97.88 310 GLU A C 1
ATOM 2331 O O . GLU A 1 310 ? 10.969 5.273 17.359 1 97.88 310 GLU A O 1
ATOM 2336 N N . ARG A 1 311 ? 11.461 4.457 15.359 1 96.81 311 ARG A N 1
ATOM 2337 C CA . ARG A 1 311 ? 12.461 5.484 15.086 1 96.81 311 ARG A CA 1
ATOM 2338 C C . ARG A 1 311 ? 11.812 6.855 14.938 1 96.81 311 ARG A C 1
ATOM 2340 O O . ARG A 1 311 ? 12.344 7.859 15.414 1 96.81 311 ARG A O 1
ATOM 2347 N N . ILE A 1 312 ? 10.648 6.922 14.25 1 96.75 312 ILE A N 1
ATOM 2348 C CA . ILE A 1 312 ? 10 8.211 14.078 1 96.75 312 ILE A CA 1
ATOM 2349 C C . ILE A 1 312 ? 9.516 8.734 15.43 1 96.75 312 ILE A C 1
ATOM 2351 O O . ILE A 1 312 ? 9.531 9.938 15.68 1 96.75 312 ILE A O 1
ATOM 2355 N N . LEU A 1 313 ? 9.047 7.852 16.312 1 95.56 313 LEU A N 1
ATOM 2356 C CA . LEU A 1 313 ? 8.594 8.242 17.656 1 95.56 313 LEU A CA 1
ATOM 2357 C C . LEU A 1 313 ? 9.75 8.789 18.484 1 95.56 313 LEU A C 1
ATOM 2359 O O . LEU A 1 313 ? 9.586 9.758 19.219 1 95.56 313 LEU A O 1
ATOM 2363 N N . ILE A 1 314 ? 10.914 8.156 18.344 1 93.69 314 ILE A N 1
ATOM 2364 C CA . ILE A 1 314 ? 12.109 8.625 19.031 1 93.69 314 ILE A CA 1
ATOM 2365 C C . ILE A 1 314 ? 12.453 10.039 18.562 1 93.69 314 ILE A C 1
ATOM 2367 O O . ILE A 1 314 ? 12.758 10.914 19.375 1 93.69 314 ILE A O 1
ATOM 2371 N N . GLN A 1 315 ? 12.383 10.273 17.266 1 91.62 315 GLN A N 1
ATOM 2372 C CA . GLN A 1 315 ? 12.672 11.586 16.703 1 91.62 315 GLN A CA 1
ATOM 2373 C C . GLN A 1 315 ? 11.695 12.633 17.219 1 91.62 315 GLN A C 1
ATOM 2375 O O . GLN A 1 315 ? 12.086 13.758 17.547 1 91.62 315 GLN A O 1
ATOM 2380 N N . ILE A 1 316 ? 10.438 12.242 17.203 1 91.12 316 ILE A N 1
ATOM 2381 C CA . ILE A 1 316 ? 9.398 13.148 17.688 1 91.12 316 ILE A CA 1
ATOM 2382 C C . ILE A 1 316 ? 9.664 13.523 19.141 1 91.12 316 ILE A C 1
ATOM 2384 O O . ILE A 1 316 ? 9.586 14.703 19.516 1 91.12 316 ILE A O 1
ATOM 2388 N N . ASP A 1 317 ? 9.984 12.539 19.953 1 88.31 317 ASP A N 1
ATOM 2389 C CA . ASP A 1 317 ? 10.242 12.758 21.359 1 88.31 317 ASP A CA 1
ATOM 2390 C C . ASP A 1 317 ? 11.469 13.648 21.562 1 88.31 317 ASP A C 1
ATOM 2392 O O . ASP A 1 317 ? 11.5 14.469 22.484 1 88.31 317 ASP A O 1
ATOM 2396 N N . GLU A 1 318 ? 12.414 13.453 20.797 1 83.69 318 GLU A N 1
ATOM 2397 C CA . GLU A 1 318 ? 13.633 14.258 20.891 1 83.69 318 GLU A CA 1
ATOM 2398 C C . GLU A 1 318 ? 13.344 15.727 20.578 1 83.69 318 GLU A C 1
ATOM 2400 O O . GLU A 1 318 ? 13.883 16.625 21.234 1 83.69 318 GLU A O 1
ATOM 2405 N N . VAL A 1 319 ? 12.594 15.922 19.594 1 78.19 319 VAL A N 1
ATOM 2406 C CA . VAL A 1 319 ? 12.25 17.281 19.219 1 78.19 319 VAL A CA 1
ATOM 2407 C C . VAL A 1 319 ? 11.43 17.938 20.328 1 78.19 319 VAL A C 1
ATOM 2409 O O . VAL A 1 319 ? 11.594 19.125 20.609 1 78.19 319 VAL A O 1
ATOM 2412 N N . LYS A 1 320 ? 10.586 17.172 20.891 1 74.69 320 LYS A N 1
ATOM 2413 C CA . LYS A 1 320 ? 9.75 17.688 21.984 1 74.69 320 LYS A CA 1
ATOM 2414 C C . LYS A 1 320 ? 10.594 18.047 23.188 1 74.69 320 LYS A C 1
ATOM 2416 O O . LYS A 1 320 ? 10.195 18.906 24 1 74.69 320 LYS A O 1
ATOM 2421 N N . ARG A 1 321 ? 11.672 17.406 23.344 1 72.19 321 ARG A N 1
ATOM 2422 C CA . ARG A 1 321 ? 12.523 17.625 24.5 1 72.19 321 ARG A CA 1
ATOM 2423 C C . ARG A 1 321 ? 13.43 18.844 24.297 1 72.19 321 ARG A C 1
ATOM 2425 O O . ARG A 1 321 ? 13.984 19.375 25.25 1 72.19 321 ARG A O 1
ATOM 2432 N N . ILE A 1 322 ? 13.539 19.125 23.047 1 61.81 322 ILE A N 1
ATOM 2433 C CA . ILE A 1 322 ? 14.383 20.281 22.781 1 61.81 322 ILE A CA 1
ATOM 2434 C C . ILE A 1 322 ? 13.742 21.547 23.375 1 61.81 322 ILE A C 1
ATOM 2436 O O . ILE A 1 322 ? 12.562 21.812 23.141 1 61.81 322 ILE A O 1
ATOM 2440 N N . PRO A 1 323 ? 14.469 22.016 24.328 1 52.66 323 PRO A N 1
ATOM 2441 C CA . PRO A 1 323 ? 13.914 23.25 24.875 1 52.66 323 PRO A CA 1
ATOM 2442 C C . PRO A 1 323 ? 13.578 24.281 23.781 1 52.66 323 PRO A C 1
ATOM 2444 O O . PRO A 1 323 ? 14.219 24.297 22.734 1 52.66 323 PRO A O 1
ATOM 2447 N N . SER A 1 324 ? 12.188 24.688 23.734 1 48.84 324 SER A N 1
ATOM 2448 C CA . SER A 1 324 ? 11.695 25.672 22.781 1 48.84 324 SER A CA 1
ATOM 2449 C C . SER A 1 324 ? 12.789 26.656 22.391 1 48.84 324 SER A C 1
ATOM 2451 O O . SER A 1 324 ? 12.68 27.344 21.359 1 48.84 324 SER A O 1
ATOM 2453 N N . THR A 1 325 ? 13.727 26.922 23.312 1 44.53 325 THR A N 1
ATOM 2454 C CA . THR A 1 325 ? 14.727 27.969 23.156 1 44.53 325 THR A CA 1
ATOM 2455 C C . THR A 1 325 ? 15.992 27.422 22.5 1 44.53 325 THR A C 1
ATOM 2457 O O . THR A 1 325 ? 16.969 28.156 22.312 1 44.53 325 THR A O 1
ATOM 2460 N N . GLY A 1 326 ? 16.031 26.094 22.203 1 44.03 326 GLY A N 1
ATOM 2461 C CA . GLY A 1 326 ? 17.375 25.625 21.875 1 44.03 326 GLY A CA 1
ATOM 2462 C C . GLY A 1 326 ? 17.438 24.875 20.547 1 44.03 326 GLY A C 1
ATOM 2463 O O . GLY A 1 326 ? 16.406 24.656 19.906 1 44.03 326 GLY A O 1
ATOM 2464 N N . THR A 1 327 ? 18.688 24.859 20.031 1 42.12 327 THR A N 1
ATOM 2465 C CA . THR A 1 327 ? 19.062 24.25 18.75 1 42.12 327 THR A CA 1
ATOM 2466 C C . THR A 1 327 ? 18.766 22.75 18.766 1 42.12 327 THR A C 1
ATOM 2468 O O . THR A 1 327 ? 18.984 22.078 19.766 1 42.12 327 THR A O 1
ATOM 2471 N N . VAL A 1 328 ? 17.953 22.312 17.953 1 47.19 328 VAL A N 1
ATOM 2472 C CA . VAL A 1 328 ? 17.656 20.906 17.703 1 47.19 328 VAL A CA 1
ATOM 2473 C C . VAL A 1 328 ? 18.938 20.156 17.328 1 47.19 328 VAL A C 1
ATOM 2475 O O . VAL A 1 328 ? 19.703 20.609 16.469 1 47.19 328 VAL A O 1
ATOM 2478 N N . HIS A 1 329 ? 19.688 19.422 18.359 1 44.81 329 HIS A N 1
ATOM 2479 C CA . HIS A 1 329 ? 20.703 18.5 17.859 1 44.81 329 HIS A CA 1
ATOM 2480 C C . HIS A 1 329 ? 20.094 17.453 16.953 1 44.81 329 HIS A C 1
ATOM 2482 O O . HIS A 1 329 ? 19.203 16.703 17.359 1 44.81 329 HIS A O 1
ATOM 2488 N N . PRO A 1 330 ? 20.312 17.688 15.68 1 48.59 330 PRO A N 1
ATOM 2489 C CA . PRO A 1 330 ? 19.766 16.656 14.805 1 48.59 330 PRO A CA 1
ATOM 2490 C C . PRO A 1 330 ? 20.25 15.25 15.164 1 48.59 330 PRO A C 1
ATOM 2492 O O . PRO A 1 330 ? 21.422 15.07 15.508 1 48.59 330 PRO A O 1
ATOM 2495 N N . ILE A 1 331 ? 19.625 14.406 15.82 1 53.16 331 ILE A N 1
ATOM 2496 C CA . ILE A 1 331 ? 19.984 12.992 15.906 1 53.16 331 ILE A CA 1
ATOM 2497 C C . ILE A 1 331 ? 20.625 12.547 14.594 1 53.16 331 ILE A C 1
ATOM 2499 O O . ILE A 1 331 ? 20.156 12.914 13.516 1 53.16 331 ILE A O 1
ATOM 2503 N N . GLU A 1 332 ? 21.875 12.086 14.789 1 63.25 332 GLU A N 1
ATOM 2504 C CA . GLU A 1 332 ? 22.531 11.508 13.625 1 63.25 332 GLU A CA 1
ATOM 2505 C C . GLU A 1 332 ? 21.609 10.547 12.883 1 63.25 332 GLU A C 1
ATOM 2507 O O . GLU A 1 332 ? 21.062 9.625 13.477 1 63.25 332 GLU A O 1
ATOM 2512 N N . PRO A 1 333 ? 21.391 10.977 11.734 1 78.88 333 PRO A N 1
ATOM 2513 C CA . PRO A 1 333 ? 20.562 10.094 10.922 1 78.88 333 PRO A CA 1
ATOM 2514 C C . PRO A 1 333 ? 21.156 8.695 10.773 1 78.88 333 PRO A C 1
ATOM 2516 O O . PRO A 1 333 ? 22.359 8.555 10.555 1 78.88 333 PRO A O 1
ATOM 2519 N N . GLU A 1 334 ? 20.484 7.723 11.297 1 88.12 334 GLU A N 1
ATOM 2520 C CA . GLU A 1 334 ? 20.906 6.332 11.188 1 88.12 334 GLU A CA 1
ATOM 2521 C C . GLU A 1 334 ? 20.156 5.613 10.062 1 88.12 334 GLU A C 1
ATOM 2523 O O . GLU A 1 334 ? 18.953 5.797 9.898 1 88.12 334 GLU A O 1
ATOM 2528 N N . ILE A 1 335 ? 21.016 5.004 9.289 1 94.56 335 ILE A N 1
ATOM 2529 C CA . ILE A 1 335 ? 20.453 4.137 8.25 1 94.56 335 ILE A CA 1
ATOM 2530 C C . ILE A 1 335 ? 20.516 2.682 8.711 1 94.56 335 ILE A C 1
ATOM 2532 O O . ILE A 1 335 ? 21.594 2.174 9.023 1 94.56 335 ILE A O 1
ATOM 2536 N N . VAL A 1 336 ? 19.406 2.02 8.906 1 96.94 336 VAL A N 1
ATOM 2537 C CA . VAL A 1 336 ? 19.312 0.616 9.305 1 96.94 336 VAL A CA 1
ATOM 2538 C C . VAL A 1 336 ? 18.828 -0.225 8.125 1 96.94 336 VAL A C 1
ATOM 2540 O O . VAL A 1 336 ? 17.922 0.181 7.395 1 96.94 336 VAL A O 1
ATOM 2543 N N . ARG A 1 337 ? 19.484 -1.306 7.902 1 97.88 337 ARG A N 1
ATOM 2544 C CA . ARG A 1 337 ? 19.094 -2.23 6.84 1 97.88 337 ARG A CA 1
ATOM 2545 C C . ARG A 1 337 ? 18.766 -3.605 7.406 1 97.88 337 ARG A C 1
ATOM 2547 O O . ARG A 1 337 ? 19.484 -4.121 8.266 1 97.88 337 ARG A O 1
ATOM 2554 N N . LEU A 1 338 ? 17.641 -4.191 7.07 1 98.62 338 LEU A N 1
ATOM 2555 C CA . LEU A 1 338 ? 17.234 -5.523 7.496 1 98.62 338 LEU A CA 1
ATOM 2556 C C . LEU A 1 338 ? 17.5 -6.555 6.406 1 98.62 338 LEU A C 1
ATOM 2558 O O . LEU A 1 338 ? 17.422 -6.242 5.215 1 98.62 338 LEU A O 1
ATOM 2562 N N . PRO A 1 339 ? 17.781 -7.73 6.805 1 98 339 PRO A N 1
ATOM 2563 C CA . PRO A 1 339 ? 18.047 -8.797 5.84 1 98 339 PRO A CA 1
ATOM 2564 C C . PRO A 1 339 ? 16.812 -9.211 5.051 1 98 339 PRO A C 1
ATOM 2566 O O . PRO A 1 339 ? 15.688 -8.984 5.504 1 98 339 PRO A O 1
ATOM 2569 N N . VAL A 1 340 ? 17.125 -9.711 3.871 1 97.88 340 VAL A N 1
ATOM 2570 C CA . VAL A 1 340 ? 16.109 -10.281 2.98 1 97.88 340 VAL A CA 1
ATOM 2571 C C . VAL A 1 340 ? 16.266 -11.797 2.926 1 97.88 340 VAL A C 1
ATOM 2573 O O . VAL A 1 340 ? 17.391 -12.312 2.928 1 97.88 340 VAL A O 1
ATOM 2576 N N . THR A 1 341 ? 15.078 -12.539 2.895 1 97.88 341 THR A N 1
ATOM 2577 C CA . THR A 1 341 ? 15.094 -13.992 2.846 1 97.88 341 THR A CA 1
ATOM 2578 C C . THR A 1 341 ? 14.664 -14.492 1.468 1 97.88 341 THR A C 1
ATOM 2580 O O . THR A 1 341 ? 13.672 -14.023 0.912 1 97.88 341 THR A O 1
ATOM 2583 N N . ILE A 1 342 ? 15.445 -15.438 0.958 1 97.81 342 ILE A N 1
ATOM 2584 C CA . ILE A 1 342 ? 15.094 -16.047 -0.321 1 97.81 342 ILE A CA 1
ATOM 2585 C C . ILE A 1 342 ? 14.242 -17.281 -0.083 1 97.81 342 ILE A C 1
ATOM 2587 O O . ILE A 1 342 ? 14.68 -18.219 0.592 1 97.81 342 ILE A O 1
ATOM 2591 N N . LEU A 1 343 ? 13.016 -17.281 -0.669 1 95.56 343 LEU A N 1
ATOM 2592 C CA . LEU A 1 343 ? 12.07 -18.375 -0.488 1 95.56 343 LEU A CA 1
ATOM 2593 C C . LEU A 1 343 ? 11.836 -19.125 -1.802 1 95.56 343 LEU A C 1
ATOM 2595 O O . LEU A 1 343 ? 11.578 -18.5 -2.832 1 95.56 343 LEU A O 1
ATOM 2599 N N . PRO A 1 344 ? 11.891 -20.422 -1.797 1 92.94 344 PRO A N 1
ATOM 2600 C CA . PRO A 1 344 ? 11.43 -21.172 -2.965 1 92.94 344 PRO A CA 1
ATOM 2601 C C . PRO A 1 344 ? 9.906 -21.203 -3.096 1 92.94 344 PRO A C 1
ATOM 2603 O O . PRO A 1 344 ? 9.203 -21.281 -2.088 1 92.94 344 PRO A O 1
ATOM 2606 N N . VAL A 1 345 ? 9.32 -21.047 -4.211 1 85.44 345 VAL A N 1
ATOM 2607 C CA . VAL A 1 345 ? 7.875 -21.047 -4.426 1 85.44 345 VAL A CA 1
ATOM 2608 C C . VAL A 1 345 ? 7.461 -22.312 -5.168 1 85.44 345 VAL A C 1
ATOM 2610 O O . VAL A 1 345 ? 6.402 -22.891 -4.891 1 85.44 345 VAL A O 1
ATOM 2613 N N . ASN A 1 346 ? 8.062 -23.031 -5.766 1 66.5 346 ASN A N 1
ATOM 2614 C CA . ASN A 1 346 ? 7.879 -24.234 -6.582 1 66.5 346 ASN A CA 1
ATOM 2615 C C . ASN A 1 346 ? 6.422 -24.406 -7.008 1 66.5 346 ASN A C 1
ATOM 2617 O O . ASN A 1 346 ? 5.797 -25.422 -6.715 1 66.5 346 ASN A O 1
ATOM 2621 N N . SER A 1 347 ? 5.832 -23.406 -7.551 1 61.19 347 SER A N 1
ATOM 2622 C CA . SER A 1 347 ? 4.434 -23.484 -7.961 1 61.19 347 SER A CA 1
ATOM 2623 C C . SER A 1 347 ? 4.273 -24.344 -9.219 1 61.19 347 SER A C 1
ATOM 2625 O O . SER A 1 347 ? 3.162 -24.734 -9.562 1 61.19 347 SER A O 1
ATOM 2627 N N . HIS A 1 348 ? 5.348 -24.484 -9.922 1 53.19 348 HIS A N 1
ATOM 2628 C CA . HIS A 1 348 ? 5.246 -25.25 -11.164 1 53.19 348 HIS A CA 1
ATOM 2629 C C . HIS A 1 348 ? 4.719 -26.656 -10.922 1 53.19 348 HIS A C 1
ATOM 2631 O O . HIS A 1 348 ? 4.188 -27.297 -11.828 1 53.19 348 HIS A O 1
ATOM 2637 N N . ARG A 1 349 ? 4.773 -27.016 -9.688 1 52.16 349 ARG A N 1
ATOM 2638 C CA . ARG A 1 349 ? 4.383 -28.406 -9.43 1 52.16 349 ARG A CA 1
ATOM 2639 C C . ARG A 1 349 ? 2.889 -28.5 -9.148 1 52.16 349 ARG A C 1
ATOM 2641 O O . ARG A 1 349 ? 2.355 -29.594 -8.977 1 52.16 349 ARG A O 1
ATOM 2648 N N . ILE A 1 350 ? 2.438 -27.406 -8.867 1 49.56 350 ILE A N 1
ATOM 2649 C CA . ILE A 1 350 ? 1.024 -27.484 -8.516 1 49.56 350 ILE A CA 1
ATOM 2650 C C . ILE A 1 350 ? 0.189 -27.734 -9.766 1 49.56 350 ILE A C 1
ATOM 2652 O O . ILE A 1 350 ? -0.861 -28.375 -9.703 1 49.56 350 ILE A O 1
ATOM 2656 N N . PHE A 1 351 ? 0.802 -27.188 -10.828 1 47.84 351 PHE A N 1
ATOM 2657 C CA . PHE A 1 351 ? 0.001 -27.25 -12.047 1 47.84 351 PHE A CA 1
ATOM 2658 C C . PHE A 1 351 ? 0.481 -28.359 -12.961 1 47.84 351 PHE A C 1
ATOM 2660 O O . PHE A 1 351 ? 1.68 -28.641 -13.031 1 47.84 351 PHE A O 1
ATOM 2667 N N . MET B 1 1 ? -48.406 26.5 3.867 1 26.2 1 MET B N 1
ATOM 2668 C CA . MET B 1 1 ? -47.562 26.766 5.012 1 26.2 1 MET B CA 1
ATOM 2669 C C . MET B 1 1 ? -46.094 26.969 4.566 1 26.2 1 MET B C 1
ATOM 2671 O O . MET B 1 1 ? -45.594 26.172 3.777 1 26.2 1 MET B O 1
ATOM 2675 N N . SER B 1 2 ? -45.531 28.172 4.527 1 30.83 2 SER B N 1
ATOM 2676 C CA . SER B 1 2 ? -44.25 28.672 4.008 1 30.83 2 SER B CA 1
ATOM 2677 C C . SER B 1 2 ? -43.094 27.781 4.41 1 30.83 2 SER B C 1
ATOM 2679 O O . SER B 1 2 ? -43.125 27.141 5.461 1 30.83 2 SER B O 1
ATOM 2681 N N . ARG B 1 3 ? -42.344 27.297 3.482 1 37.22 3 ARG B N 1
ATOM 2682 C CA . ARG B 1 3 ? -41.094 26.547 3.58 1 37.22 3 ARG B CA 1
ATOM 2683 C C . ARG B 1 3 ? -40.25 27.062 4.738 1 37.22 3 ARG B C 1
ATOM 2685 O O . ARG B 1 3 ? -39.844 28.219 4.762 1 37.22 3 ARG B O 1
ATOM 2692 N N . ARG B 1 4 ? -40.344 26.594 5.914 1 42.44 4 ARG B N 1
ATOM 2693 C CA . ARG B 1 4 ? -39.719 26.922 7.203 1 42.44 4 ARG B CA 1
ATOM 2694 C C . ARG B 1 4 ? -38.25 27.234 7.047 1 42.44 4 ARG B C 1
ATOM 2696 O O . ARG B 1 4 ? -37.469 26.391 6.594 1 42.44 4 ARG B O 1
ATOM 2703 N N . GLN B 1 5 ? -37.75 28.469 6.836 1 43.84 5 GLN B N 1
ATOM 2704 C CA . GLN B 1 5 ? -36.438 29.109 6.793 1 43.84 5 GLN B CA 1
ATOM 2705 C C . GLN B 1 5 ? -35.562 28.672 7.965 1 43.84 5 GLN B C 1
ATOM 2707 O O . GLN B 1 5 ? -36.031 28.688 9.117 1 43.84 5 GLN B O 1
ATOM 2712 N N . HIS B 1 6 ? -34.594 27.766 7.781 1 50.69 6 HIS B N 1
ATOM 2713 C CA . HIS B 1 6 ? -33.625 27.344 8.773 1 50.69 6 HIS B CA 1
ATOM 2714 C C . HIS B 1 6 ? -33.062 28.531 9.531 1 50.69 6 HIS B C 1
ATOM 2716 O O . HIS B 1 6 ? -32.875 29.609 8.961 1 50.69 6 HIS B O 1
ATOM 2722 N N . ALA B 1 7 ? -32.969 28.406 10.891 1 62.38 7 ALA B N 1
ATOM 2723 C CA . ALA B 1 7 ? -32.531 29.516 11.742 1 62.38 7 ALA B CA 1
ATOM 2724 C C . ALA B 1 7 ? -31.078 29.875 11.484 1 62.38 7 ALA B C 1
ATOM 2726 O O . ALA B 1 7 ? -30.25 29 11.219 1 62.38 7 ALA B O 1
ATOM 2727 N N . THR B 1 8 ? -30.703 30.984 11.188 1 68.94 8 THR B N 1
ATOM 2728 C CA . THR B 1 8 ? -29.375 31.547 11 1 68.94 8 THR B CA 1
ATOM 2729 C C . THR B 1 8 ? -28.828 32.125 12.312 1 68.94 8 THR B C 1
ATOM 2731 O O . THR B 1 8 ? -29.562 32.219 13.297 1 68.94 8 THR B O 1
ATOM 2734 N N . VAL B 1 9 ? -27.422 32.312 12.211 1 73.31 9 VAL B N 1
ATOM 2735 C CA . VAL B 1 9 ? -26.812 32.969 13.344 1 73.31 9 VAL B CA 1
ATOM 2736 C C . VAL B 1 9 ? -27.594 34.25 13.68 1 73.31 9 VAL B C 1
ATOM 2738 O O . VAL B 1 9 ? -27.734 34.594 14.844 1 73.31 9 VAL B O 1
ATOM 2741 N N . ARG B 1 10 ? -28.094 34.812 12.656 1 81.69 10 ARG B N 1
ATOM 2742 C CA . ARG B 1 10 ? -28.875 36.031 12.852 1 81.69 10 ARG B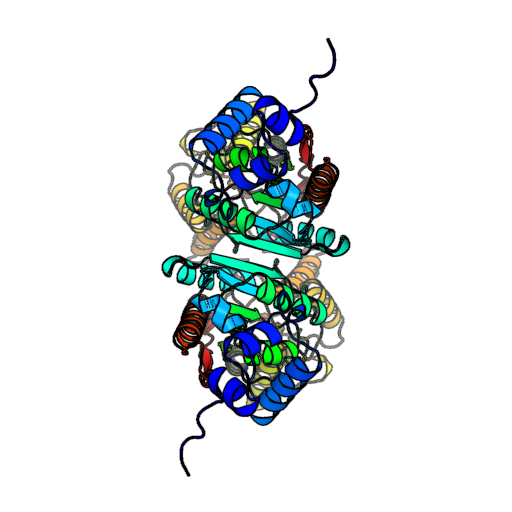 CA 1
ATOM 2743 C C . ARG B 1 10 ? -30.188 35.719 13.578 1 81.69 10 ARG B C 1
ATOM 2745 O O . ARG B 1 10 ? -30.609 36.5 14.43 1 81.69 10 ARG B O 1
ATOM 2752 N N . ASP B 1 11 ? -30.719 34.562 13.188 1 80.81 11 ASP B N 1
ATOM 2753 C CA . ASP B 1 11 ? -31.953 34.156 13.844 1 80.81 11 ASP B CA 1
ATOM 2754 C C . ASP B 1 11 ? -31.719 33.875 15.328 1 80.81 11 ASP B C 1
ATOM 2756 O O . ASP B 1 11 ? -32.531 34.25 16.172 1 80.81 11 ASP B O 1
ATOM 2760 N N . VAL B 1 12 ? -30.641 33.219 15.477 1 82.94 12 VAL B N 1
ATOM 2761 C CA . VAL B 1 12 ? -30.281 32.906 16.859 1 82.94 12 VAL B CA 1
ATOM 2762 C C . VAL B 1 12 ? -29.984 34.188 17.625 1 82.94 12 VAL B C 1
ATOM 2764 O O . VAL B 1 12 ? -30.438 34.344 18.766 1 82.94 12 VAL B O 1
ATOM 2767 N N . ALA B 1 13 ? -29.312 34.938 17 1 85.38 13 ALA B N 1
ATOM 2768 C CA . ALA B 1 13 ? -28.969 36.219 17.609 1 85.38 13 ALA B CA 1
ATOM 2769 C C . ALA B 1 13 ? -30.234 37 17.953 1 85.38 13 ALA B C 1
ATOM 2771 O O . ALA B 1 13 ? -30.344 37.562 19.047 1 85.38 13 ALA B O 1
ATOM 2772 N N . ALA B 1 14 ? -31.109 37.031 17.062 1 87.44 14 ALA B N 1
ATOM 2773 C CA . ALA B 1 14 ? -32.375 37.719 17.25 1 87.44 14 ALA B CA 1
ATOM 2774 C C . ALA B 1 14 ? -33.156 37.156 18.406 1 87.44 14 ALA B C 1
ATOM 2776 O O . ALA B 1 14 ? -33.688 37.875 19.25 1 87.44 14 ALA B O 1
ATOM 2777 N N . LEU B 1 15 ? -33.188 35.875 18.344 1 88.19 15 LEU B N 1
ATOM 2778 C CA . LEU B 1 15 ? -33.969 35.219 19.375 1 88.19 15 LEU B CA 1
ATOM 2779 C C . LEU B 1 15 ? -33.281 35.344 20.734 1 88.19 15 LEU B C 1
ATOM 2781 O O . LEU B 1 15 ? -33.969 35.5 21.75 1 88.19 15 LEU B O 1
ATOM 2785 N N . ALA B 1 16 ? -32.031 35.312 20.75 1 88.75 16 ALA B N 1
ATOM 2786 C CA . ALA B 1 16 ? -31.281 35.375 21.984 1 88.75 16 ALA B CA 1
ATOM 2787 C C . ALA B 1 16 ? -31.094 36.812 22.438 1 88.75 16 ALA B C 1
ATOM 2789 O O . ALA B 1 16 ? -30.719 37.062 23.594 1 88.75 16 ALA B O 1
ATOM 2790 N N . GLY B 1 17 ? -31.359 37.781 21.547 1 89.81 17 GLY B N 1
ATOM 2791 C CA . GLY B 1 17 ? -31.203 39.188 21.875 1 89.81 17 GLY B CA 1
ATOM 2792 C C . GLY B 1 17 ? -29.75 39.625 21.953 1 89.81 17 GLY B C 1
ATOM 2793 O O . GLY B 1 17 ? -29.391 40.438 22.797 1 89.81 17 GLY B O 1
ATOM 2794 N N . VAL B 1 18 ? -28.953 38.938 21.25 1 88.81 18 VAL B N 1
ATOM 2795 C CA . VAL B 1 18 ? -27.531 39.25 21.234 1 88.81 18 VAL B CA 1
ATOM 2796 C C . VAL B 1 18 ? -27.078 39.531 19.797 1 88.81 18 VAL B C 1
ATOM 2798 O O . VAL B 1 18 ? -27.859 39.406 18.859 1 88.81 18 VAL B O 1
ATOM 2801 N N . SER B 1 19 ? -25.828 40.031 19.672 1 83.31 19 SER B N 1
ATOM 2802 C CA . SER B 1 19 ? -25.25 40.25 18.359 1 83.31 19 SER B CA 1
ATOM 2803 C C . SER B 1 19 ? -24.859 38.906 17.703 1 83.31 19 SER B C 1
ATOM 2805 O O . SER B 1 19 ? -24.688 37.906 18.391 1 83.31 19 SER B O 1
ATOM 2807 N N . THR B 1 20 ? -24.703 38.938 16.375 1 83.19 20 THR B N 1
ATOM 2808 C CA . THR B 1 20 ? -24.25 37.75 15.656 1 83.19 20 THR B CA 1
ATOM 2809 C C . THR B 1 20 ? -22.828 37.375 16.078 1 83.19 20 THR B C 1
ATOM 2811 O O . THR B 1 20 ? -22.5 36.188 16.125 1 83.19 20 THR B O 1
ATOM 2814 N N . ALA B 1 21 ? -22.062 38.344 16.453 1 78 21 ALA B N 1
ATOM 2815 C CA . ALA B 1 21 ? -20.703 38.094 16.938 1 78 21 ALA B CA 1
ATOM 2816 C C . ALA B 1 21 ? -20.734 37.344 18.266 1 78 21 ALA B C 1
ATOM 2818 O O . ALA B 1 21 ? -19.906 36.438 18.484 1 78 21 ALA B O 1
ATOM 2819 N N . THR B 1 22 ? -21.672 37.75 19.078 1 80.44 22 THR B N 1
ATOM 2820 C CA . THR B 1 22 ? -21.812 37.062 20.375 1 80.44 22 THR B CA 1
ATOM 2821 C C . THR B 1 22 ? -22.234 35.625 20.188 1 80.44 22 THR B C 1
ATOM 2823 O O . THR B 1 22 ? -21.734 34.719 20.891 1 80.44 22 THR B O 1
ATOM 2826 N N . VAL B 1 23 ? -23.125 35.344 19.219 1 78.94 23 VAL B N 1
ATOM 2827 C CA . VAL B 1 23 ? -23.531 33.969 18.922 1 78.94 23 VAL B CA 1
ATOM 2828 C C . VAL B 1 23 ? -22.328 33.156 18.453 1 78.94 23 VAL B C 1
ATOM 2830 O O . VAL B 1 23 ? -22.094 32.062 18.938 1 78.94 23 VAL B O 1
ATOM 2833 N N . SER B 1 24 ? -21.547 33.781 17.672 1 73.06 24 SER B N 1
ATOM 2834 C CA . SER B 1 24 ? -20.359 33.125 17.141 1 73.06 24 SER B CA 1
ATOM 2835 C C . SER B 1 24 ? -19.375 32.781 18.25 1 73.06 24 SER B C 1
ATOM 2837 O O . SER B 1 24 ? -18.828 31.688 18.297 1 73.06 24 SER B O 1
ATOM 2839 N N . ARG B 1 25 ? -19.203 33.688 19.109 1 71.88 25 ARG B N 1
ATOM 2840 C CA . ARG B 1 25 ? -18.297 33.5 20.234 1 71.88 25 ARG B CA 1
ATOM 2841 C C . ARG B 1 25 ? -18.797 32.375 21.156 1 71.88 25 ARG B C 1
ATOM 2843 O O . ARG B 1 25 ? -17.984 31.609 21.672 1 71.88 25 ARG B O 1
ATOM 2850 N N . CYS B 1 26 ? -20.109 32.281 21.266 1 73.75 26 CYS B N 1
ATOM 2851 C CA . CYS B 1 26 ? -20.688 31.266 22.156 1 73.75 26 CYS B CA 1
ATOM 2852 C C . CYS B 1 26 ? -20.406 29.859 21.625 1 73.75 26 CYS B C 1
ATOM 2854 O O . CYS B 1 26 ? -20.25 28.922 22.422 1 73.75 26 CYS B O 1
ATOM 2856 N N . PHE B 1 27 ? -20.297 29.844 20.281 1 67.38 27 PHE B N 1
ATOM 2857 C CA . PHE B 1 27 ? -20.172 28.516 19.688 1 67.38 27 PHE B CA 1
ATOM 2858 C C . PHE B 1 27 ? -18.734 28.234 19.297 1 67.38 27 PHE B C 1
ATOM 2860 O O . PHE B 1 27 ? -18.406 27.141 18.844 1 67.38 27 PHE B O 1
ATOM 2867 N N . ASP B 1 28 ? -17.859 29.203 19.547 1 61.97 28 ASP B N 1
ATOM 2868 C CA . ASP B 1 28 ? -16.422 29.047 19.359 1 61.97 28 ASP B CA 1
ATOM 2869 C C . ASP B 1 28 ? -15.758 28.594 20.656 1 61.97 28 ASP B C 1
ATOM 2871 O O . ASP B 1 28 ? -15.758 29.312 21.641 1 61.97 28 ASP B O 1
ATOM 2875 N N . PRO B 1 29 ? -15.219 27.359 20.578 1 59.41 29 PRO B N 1
ATOM 2876 C CA . PRO B 1 29 ? -14.641 26.859 21.812 1 59.41 29 PRO B CA 1
ATOM 2877 C C . PRO B 1 29 ? -13.523 27.75 22.359 1 59.41 29 PRO B C 1
ATOM 2879 O O . PRO B 1 29 ? -13.305 27.812 23.562 1 59.41 29 PRO B O 1
ATOM 2882 N N . ASP B 1 30 ? -12.938 28.359 21.531 1 58.03 30 ASP B N 1
ATOM 2883 C CA . ASP B 1 30 ? -11.812 29.188 21.953 1 58.03 30 ASP B CA 1
ATOM 2884 C C . ASP B 1 30 ? -12.281 30.578 22.406 1 58.03 30 ASP B C 1
ATOM 2886 O O . ASP B 1 30 ? -11.555 31.297 23.094 1 58.03 30 ASP B O 1
ATOM 2890 N N . LEU B 1 31 ? -13.445 30.859 22 1 63.56 31 LEU B N 1
ATOM 2891 C CA . LEU B 1 31 ? -13.906 32.219 22.266 1 63.56 31 LEU B CA 1
ATOM 2892 C C . LEU B 1 31 ? -15.094 32.219 23.219 1 63.56 31 LEU B C 1
ATOM 2894 O O . LEU B 1 31 ? -15.492 33.25 23.734 1 63.56 31 LEU B O 1
ATOM 2898 N N . SER B 1 32 ? -15.578 31.078 23.516 1 68.75 32 SER B N 1
ATOM 2899 C CA . SER B 1 32 ? -16.797 30.953 24.312 1 68.75 32 SER B CA 1
ATOM 2900 C C . SER B 1 32 ? -16.609 31.531 25.703 1 68.75 32 SER B C 1
ATOM 2902 O O . SER B 1 32 ? -17.562 32 26.328 1 68.75 32 SER B O 1
ATOM 2904 N N . HIS B 1 33 ? -15.383 31.484 26.109 1 70.19 33 HIS B N 1
ATOM 2905 C CA . HIS B 1 33 ? -15.078 31.984 27.453 1 70.19 33 HIS B CA 1
ATOM 2906 C C . HIS B 1 33 ? -15.242 33.5 27.531 1 70.19 33 HIS B C 1
ATOM 2908 O O . HIS B 1 33 ? -15.344 34.062 28.625 1 70.19 33 HIS B O 1
ATOM 2914 N N . LEU B 1 34 ? -15.297 34.094 26.531 1 74.44 34 LEU B N 1
ATOM 2915 C CA . LEU B 1 34 ? -15.438 35.531 26.484 1 74.44 34 LEU B CA 1
ATOM 2916 C C . LEU B 1 34 ? -16.891 35.969 26.641 1 74.44 34 LEU B C 1
ATOM 2918 O O . LEU B 1 34 ? -17.203 37.156 26.781 1 74.44 34 LEU B O 1
ATOM 2922 N N . VAL B 1 35 ? -17.781 35.031 26.625 1 79.94 35 VAL B N 1
ATOM 2923 C CA . VAL B 1 35 ? -19.219 35.281 26.734 1 79.94 35 VAL B CA 1
ATOM 2924 C C . VAL B 1 35 ? -19.719 34.844 28.109 1 79.94 35 VAL B C 1
ATOM 2926 O O . VAL B 1 35 ? -19.281 33.812 28.641 1 79.94 35 VAL B O 1
ATOM 2929 N N . THR B 1 36 ? -20.453 35.781 28.828 1 80.44 36 THR B N 1
ATOM 2930 C CA . THR B 1 36 ? -20.969 35.469 30.156 1 80.44 36 THR B CA 1
ATOM 2931 C C . THR B 1 36 ? -21.812 34.219 30.125 1 80.44 36 THR B C 1
ATOM 2933 O O . THR B 1 36 ? -22.406 33.875 29.094 1 80.44 36 THR B O 1
ATOM 2936 N N . ALA B 1 37 ? -21.859 33.469 31.188 1 80.69 37 ALA B N 1
ATOM 2937 C CA . ALA B 1 37 ? -22.625 32.219 31.297 1 80.69 37 ALA B CA 1
ATOM 2938 C C . ALA B 1 37 ? -24.094 32.469 30.984 1 80.69 37 ALA B C 1
ATOM 2940 O O . ALA B 1 37 ? -24.75 31.641 30.344 1 80.69 37 ALA B O 1
ATOM 2941 N N . GLU B 1 38 ? -24.594 33.531 31.484 1 83.56 38 GLU B N 1
ATOM 2942 C CA . GLU B 1 38 ? -26 33.906 31.25 1 83.56 38 GLU B CA 1
ATOM 2943 C C . GLU B 1 38 ? -26.281 34.062 29.766 1 83.56 38 GLU B C 1
ATOM 2945 O O . GLU B 1 38 ? -27.266 33.531 29.234 1 83.56 38 GLU B O 1
ATOM 2950 N N . THR B 1 39 ? -25.375 34.719 29.047 1 86.06 39 THR B N 1
ATOM 2951 C CA . THR B 1 39 ? -25.516 34.969 27.609 1 86.06 39 THR B CA 1
ATOM 2952 C C . THR B 1 39 ? -25.359 33.656 26.828 1 86.06 39 THR B C 1
ATOM 2954 O O . THR B 1 39 ? -26.109 33.406 25.875 1 86.06 39 THR B O 1
ATOM 2957 N N . ARG B 1 40 ? -24.469 32.875 27.203 1 82.75 40 ARG B N 1
ATOM 2958 C CA . ARG B 1 40 ? -24.25 31.594 26.562 1 82.75 40 ARG B CA 1
ATOM 2959 C C . ARG B 1 40 ? -25.5 30.719 26.656 1 82.75 40 ARG B C 1
ATOM 2961 O O . ARG B 1 40 ? -25.891 30.078 25.672 1 82.75 40 ARG B O 1
ATOM 2968 N N . GLN B 1 41 ? -26 30.719 27.844 1 82.75 41 GLN B N 1
ATOM 2969 C CA . GLN B 1 41 ? -27.203 29.922 28.047 1 82.75 41 GLN B CA 1
ATOM 2970 C C . GLN B 1 41 ? -28.359 30.422 27.172 1 82.75 41 GLN B C 1
ATOM 2972 O O . GLN B 1 41 ? -29.094 29.625 26.594 1 82.75 41 GLN B O 1
ATOM 2977 N N . LYS B 1 42 ? -28.562 31.688 27.078 1 86.88 42 LYS B N 1
ATOM 2978 C CA . LYS B 1 42 ? -29.594 32.281 26.219 1 86.88 42 LYS B CA 1
ATOM 2979 C C . LYS B 1 42 ? -29.406 31.875 24.766 1 86.88 42 LYS B C 1
ATOM 2981 O O . LYS B 1 42 ? -30.359 31.516 24.078 1 86.88 42 LYS B O 1
ATOM 2986 N N . VAL B 1 43 ? -28.125 31.938 24.359 1 85.31 43 VAL B N 1
ATOM 2987 C CA . VAL B 1 43 ? -27.797 31.625 22.984 1 85.31 43 VAL B CA 1
ATOM 2988 C C . VAL B 1 43 ? -28.047 30.141 22.719 1 85.31 43 VAL B C 1
ATOM 2990 O O . VAL B 1 43 ? -28.625 29.766 21.703 1 85.31 43 VAL B O 1
ATOM 2993 N N . LEU B 1 44 ? -27.594 29.328 23.641 1 79.06 44 LEU B N 1
ATOM 2994 C CA . LEU B 1 44 ? -27.766 27.891 23.484 1 79.06 44 LEU B CA 1
ATOM 2995 C C . LEU B 1 44 ? -29.25 27.516 23.484 1 79.06 44 LEU B C 1
ATOM 2997 O O . LEU B 1 44 ? -29.656 26.656 22.703 1 79.06 44 LEU B O 1
ATOM 3001 N N . THR B 1 45 ? -30.031 28.125 24.406 1 80.88 45 THR B N 1
ATOM 3002 C CA . THR B 1 45 ? -31.469 27.906 24.438 1 80.88 45 THR B CA 1
ATOM 3003 C C . THR B 1 45 ? -32.125 28.328 23.125 1 80.88 45 THR B C 1
ATOM 3005 O O . THR B 1 45 ? -32.969 27.625 22.594 1 80.88 45 THR B O 1
ATOM 3008 N N . ALA B 1 46 ? -31.75 29.484 22.625 1 85 46 ALA B N 1
ATOM 3009 C CA . ALA B 1 46 ? -32.281 29.984 21.359 1 85 46 ALA B CA 1
ATOM 3010 C C . ALA B 1 46 ? -31.891 29.047 20.219 1 85 46 ALA B C 1
ATOM 3012 O O . ALA B 1 46 ? -32.719 28.766 19.328 1 85 46 ALA B O 1
ATOM 3013 N N . ALA B 1 47 ? -30.656 28.625 20.25 1 75.88 47 ALA B N 1
ATOM 3014 C CA . ALA B 1 47 ? -30.172 27.703 19.234 1 75.88 47 ALA B CA 1
ATOM 3015 C C . ALA B 1 47 ? -30.984 26.406 19.234 1 75.88 47 ALA B C 1
ATOM 3017 O O . ALA B 1 47 ? -31.344 25.875 18.188 1 75.88 47 ALA B O 1
ATOM 3018 N N . GLU B 1 48 ? -31.234 25.938 20.375 1 71.88 48 GLU B N 1
ATOM 3019 C CA . GLU B 1 48 ? -32.031 24.734 20.547 1 71.88 48 GLU B CA 1
ATOM 3020 C C . GLU B 1 48 ? -33.469 24.938 20.047 1 71.88 48 GLU B C 1
ATOM 3022 O O . GLU B 1 48 ? -34 24.078 19.359 1 71.88 48 GLU B O 1
ATOM 3027 N N . GLU B 1 49 ? -34.031 26.016 20.422 1 77.06 49 GLU B N 1
ATOM 3028 C CA . GLU B 1 49 ? -35.375 26.328 20.016 1 77.06 49 GLU B CA 1
ATOM 3029 C C . GLU B 1 49 ? -35.5 26.438 18.5 1 77.06 49 GLU B C 1
ATOM 3031 O O . GLU B 1 49 ? -36.5 26.031 17.922 1 77.06 49 GLU B O 1
ATOM 3036 N N . LEU B 1 50 ? -34.406 26.984 17.969 1 73 50 LEU B N 1
ATOM 3037 C CA . LEU B 1 50 ? -34.438 27.219 16.531 1 73 50 LEU B CA 1
ATOM 3038 C C . LEU B 1 50 ? -33.812 26.031 15.789 1 73 50 LEU B C 1
ATOM 3040 O O . LEU B 1 50 ? -33.688 26.062 14.555 1 73 50 LEU B O 1
ATOM 3044 N N . HIS B 1 51 ? -33.406 25.109 16.594 1 64.31 51 HIS B N 1
ATOM 3045 C CA . HIS B 1 51 ? -32.688 23.953 16.047 1 64.31 51 HIS B CA 1
ATOM 3046 C C . HIS B 1 51 ? -31.469 24.391 15.242 1 64.31 51 HIS B C 1
ATOM 3048 O O . HIS B 1 51 ? -31.234 23.906 14.133 1 64.31 51 HIS B O 1
ATOM 3054 N N . PHE B 1 52 ? -30.891 25.484 15.875 1 60.16 52 PHE B N 1
ATOM 3055 C CA . PHE B 1 52 ? -29.703 26.062 15.242 1 60.16 52 PHE B CA 1
ATOM 3056 C C . PHE B 1 52 ? -28.438 25.328 15.68 1 60.16 52 PHE B C 1
ATOM 3058 O O . PHE B 1 52 ? -28.266 25.031 16.859 1 60.16 52 PHE B O 1
ATOM 3065 N N . THR B 1 53 ? -27.781 24.859 14.766 1 52 53 THR B N 1
ATOM 3066 C CA . THR B 1 53 ? -26.453 24.312 15.031 1 52 53 THR B CA 1
ATOM 3067 C C . THR B 1 53 ? -25.391 25.094 14.266 1 52 53 THR B C 1
ATOM 3069 O O . THR B 1 53 ? -25.594 25.469 13.117 1 52 53 THR B O 1
ATOM 3072 N N . ILE B 1 54 ? -24.5 25.719 15.031 1 48.12 54 ILE B N 1
ATOM 3073 C CA . ILE B 1 54 ? -23.375 26.344 14.352 1 48.12 54 ILE B CA 1
ATOM 3074 C C . ILE B 1 54 ? -22.594 25.297 13.562 1 48.12 54 ILE B C 1
ATOM 3076 O O . ILE B 1 54 ? -22.266 24.234 14.094 1 48.12 54 ILE B O 1
ATOM 3080 N N . ASN B 1 55 ? -22.781 25.453 12.344 1 46.97 55 ASN B N 1
ATOM 3081 C CA . ASN B 1 55 ? -21.984 24.547 11.523 1 46.97 55 ASN B CA 1
ATOM 3082 C C . ASN B 1 55 ? -20.531 25.016 11.422 1 46.97 55 ASN B C 1
ATOM 3084 O O . ASN B 1 55 ? -20.188 25.828 10.562 1 46.97 55 ASN B O 1
ATOM 3088 N N . HIS B 1 56 ? -19.828 24.844 12.508 1 47.16 56 HIS B N 1
ATOM 3089 C CA . HIS B 1 56 ? -18.422 25.234 12.539 1 47.16 56 HIS B CA 1
ATOM 3090 C C . HIS B 1 56 ? -17.672 24.688 11.328 1 47.16 56 HIS B C 1
ATOM 3092 O O . HIS B 1 56 ? -16.766 25.344 10.805 1 47.16 56 HIS B O 1
ATOM 3098 N N . VAL B 1 57 ? -18.109 23.656 10.93 1 47.66 57 VAL B N 1
ATOM 3099 C CA . VAL B 1 57 ? -17.422 23.016 9.812 1 47.66 57 VAL B CA 1
ATOM 3100 C C . VAL B 1 57 ? -17.641 23.828 8.539 1 47.66 57 VAL B C 1
ATOM 3102 O O . VAL B 1 57 ? -16.703 24.078 7.781 1 47.66 57 VAL B O 1
ATOM 3105 N N . ALA B 1 58 ? -18.906 24.312 8.414 1 47.34 58 ALA B N 1
ATOM 3106 C CA . ALA B 1 58 ? -19.219 25.094 7.227 1 47.34 58 ALA B CA 1
ATOM 3107 C C . ALA B 1 58 ? -18.422 26.391 7.211 1 47.34 58 ALA B C 1
ATOM 3109 O O . ALA B 1 58 ? -17.938 26.828 6.16 1 47.34 58 ALA B O 1
ATOM 3110 N N . ARG B 1 59 ? -18.328 27.016 8.266 1 50.38 59 ARG B N 1
ATOM 3111 C CA . ARG B 1 59 ? -17.562 28.25 8.344 1 50.38 59 ARG B CA 1
ATOM 3112 C C . ARG B 1 59 ? -16.094 28.016 8 1 50.38 59 ARG B C 1
ATOM 3114 O O . ARG B 1 59 ? -15.5 28.797 7.258 1 50.38 59 ARG B O 1
ATOM 3121 N N . SER B 1 60 ? -15.656 26.969 8.492 1 53.72 60 SER B N 1
ATOM 3122 C CA . SER B 1 60 ? -14.25 26.641 8.234 1 53.72 60 SER B CA 1
ATOM 3123 C C . SER B 1 60 ? -14.031 26.281 6.766 1 53.72 60 SER B C 1
ATOM 3125 O O . SER B 1 60 ? -13.023 26.672 6.168 1 53.72 60 SER B O 1
ATOM 3127 N N . LEU B 1 61 ? -15.078 25.734 6.199 1 54.78 61 LEU B N 1
ATOM 3128 C CA . LEU B 1 61 ? -14.961 25.312 4.809 1 54.78 61 LEU B CA 1
ATOM 3129 C C . LEU B 1 61 ? -14.945 26.516 3.873 1 54.78 61 LEU B C 1
ATOM 3131 O O . LEU B 1 61 ? -14.266 26.5 2.846 1 54.78 61 LEU B O 1
ATOM 3135 N N . LYS B 1 62 ? -15.711 27.469 4.195 1 53.19 62 LYS B N 1
ATOM 3136 C CA . LYS B 1 62 ? -15.766 28.688 3.383 1 53.19 62 LYS B CA 1
ATOM 3137 C C . LYS B 1 62 ? -14.484 29.5 3.535 1 53.19 62 LYS B C 1
ATOM 3139 O O . LYS B 1 62 ? -13.961 30.031 2.553 1 53.19 62 LYS B O 1
ATOM 3144 N N . THR B 1 63 ? -14.094 29.547 4.781 1 54 63 THR B N 1
ATOM 3145 C CA . THR B 1 63 ? -12.984 30.453 5.062 1 54 63 THR B CA 1
ATOM 3146 C C . THR B 1 63 ? -11.656 29.703 5.016 1 54 63 THR B C 1
ATOM 3148 O O . THR B 1 63 ? -10.609 30.297 4.742 1 54 63 THR B O 1
ATOM 3151 N N . LYS B 1 64 ? -11.727 28.328 5.191 1 63.38 64 LYS B N 1
ATOM 3152 C CA . LYS B 1 64 ? -10.469 27.625 5.406 1 63.38 64 LYS B CA 1
ATOM 3153 C C . LYS B 1 64 ? -10.438 26.312 4.633 1 63.38 64 LYS B C 1
ATOM 3155 O O . LYS B 1 64 ? -9.969 25.297 5.145 1 63.38 64 LYS B O 1
ATOM 3160 N N . SER B 1 65 ? -11.008 26.5 3.404 1 75.06 65 SER B N 1
ATOM 3161 C CA . SER B 1 65 ? -10.898 25.281 2.609 1 75.06 65 SER B CA 1
ATOM 3162 C C . SER B 1 65 ? -9.461 24.781 2.549 1 75.06 65 SER B C 1
ATOM 3164 O O . SER B 1 65 ? -8.539 25.562 2.309 1 75.06 65 SER B O 1
ATOM 3166 N N . THR B 1 66 ? -9.328 23.531 2.891 1 79.19 66 THR B N 1
ATOM 3167 C CA . THR B 1 66 ? -7.996 22.938 2.889 1 79.19 66 THR B CA 1
ATOM 3168 C C . THR B 1 66 ? -7.758 22.141 1.606 1 79.19 66 THR B C 1
ATOM 3170 O O . THR B 1 66 ? -6.645 21.672 1.357 1 79.19 66 THR B O 1
ATOM 3173 N N . LYS B 1 67 ? -8.805 22.031 0.749 1 90.31 67 LYS B N 1
ATOM 3174 C CA . LYS B 1 67 ? -8.75 21.219 -0.461 1 90.31 67 LYS B CA 1
ATOM 3175 C C . LYS B 1 67 ? -8.242 19.812 -0.154 1 90.31 67 LYS B C 1
ATOM 3177 O O . LYS B 1 67 ? -7.355 19.297 -0.842 1 90.31 67 LYS B O 1
ATOM 3182 N N . THR B 1 68 ? -8.805 19.25 0.945 1 92.62 68 THR B N 1
ATOM 3183 C CA . THR B 1 68 ? -8.43 17.922 1.396 1 92.62 68 THR B CA 1
ATOM 3184 C C . THR B 1 68 ? -9.672 17.062 1.647 1 92.62 68 THR B C 1
ATOM 3186 O O . THR B 1 68 ? -10.656 17.547 2.221 1 92.62 68 THR B O 1
ATOM 3189 N N . VAL B 1 69 ? -9.672 15.898 1.126 1 96.38 69 VAL B N 1
ATOM 3190 C CA . VAL B 1 69 ? -10.695 14.898 1.393 1 96.38 69 VAL B CA 1
ATOM 3191 C C . VAL B 1 69 ? -10.07 13.68 2.068 1 96.38 69 VAL B C 1
ATOM 3193 O O . VAL B 1 69 ? -9 13.219 1.663 1 96.38 69 VAL B O 1
ATOM 3196 N N . ALA B 1 70 ? -10.695 13.195 3.15 1 96.88 70 ALA B N 1
ATOM 3197 C CA . ALA B 1 70 ? -10.195 12.023 3.863 1 96.88 70 ALA B CA 1
ATOM 3198 C C . ALA B 1 70 ? -10.992 10.773 3.498 1 96.88 70 ALA B C 1
ATOM 3200 O O . ALA B 1 70 ? -12.211 10.836 3.318 1 96.88 70 ALA B O 1
ATOM 3201 N N . VAL B 1 71 ? -10.273 9.727 3.395 1 98.38 71 VAL B N 1
ATOM 3202 C CA . VAL B 1 71 ? -10.891 8.406 3.273 1 98.38 71 VAL B CA 1
ATOM 3203 C C . VAL B 1 71 ? -10.547 7.562 4.5 1 98.38 71 VAL B C 1
ATOM 3205 O O . VAL B 1 71 ? -9.383 7.453 4.879 1 98.38 71 VAL B O 1
ATOM 3208 N N . ILE B 1 72 ? -11.555 7.035 5.129 1 98.12 72 ILE B N 1
ATOM 3209 C CA . ILE B 1 72 ? -11.367 6.066 6.203 1 98.12 72 ILE B CA 1
ATOM 3210 C C . ILE B 1 72 ? -11.719 4.668 5.703 1 98.12 72 ILE B C 1
ATOM 3212 O O . ILE B 1 72 ? -12.859 4.406 5.32 1 98.12 72 ILE B O 1
ATOM 3216 N N . ALA B 1 73 ? -10.711 3.85 5.652 1 98.25 73 ALA B N 1
ATOM 3217 C CA . ALA B 1 73 ? -10.891 2.465 5.223 1 98.25 73 ALA B CA 1
ATOM 3218 C C . ALA B 1 73 ? -10.688 1.499 6.387 1 98.25 73 ALA B C 1
ATOM 3220 O O . ALA B 1 73 ? -9.961 1.805 7.336 1 98.25 73 ALA B O 1
ATOM 3221 N N . PRO B 1 74 ? -11.305 0.284 6.34 1 96.94 74 PRO B N 1
ATOM 3222 C CA . PRO B 1 74 ? -11.164 -0.686 7.43 1 96.94 74 PRO B CA 1
ATOM 3223 C C . PRO B 1 74 ? -9.727 -1.178 7.598 1 96.94 74 PRO B C 1
ATOM 3225 O O . PRO B 1 74 ? -9.312 -1.525 8.703 1 96.94 74 PRO B O 1
ATOM 3228 N N . GLU B 1 75 ? -9.023 -1.286 6.547 1 95.56 75 GLU B N 1
ATOM 3229 C CA . GLU B 1 75 ? -7.633 -1.724 6.562 1 95.56 75 GLU B CA 1
ATOM 3230 C C . GLU B 1 75 ? -6.883 -1.232 5.328 1 95.56 75 GLU B C 1
ATOM 3232 O O . GLU B 1 75 ? -7.496 -0.922 4.305 1 95.56 75 GLU B O 1
ATOM 3237 N N . LEU B 1 76 ? -5.57 -1.146 5.488 1 96.69 76 LEU B N 1
ATOM 3238 C CA . LEU B 1 76 ? -4.742 -0.646 4.395 1 96.69 76 LEU B CA 1
ATOM 3239 C C . LEU B 1 76 ? -4.289 -1.788 3.488 1 96.69 76 LEU B C 1
ATOM 3241 O O . LEU B 1 76 ? -4.125 -1.602 2.281 1 96.69 76 LEU B O 1
ATOM 3245 N N . SER B 1 77 ? -4.129 -2.969 4.098 1 93.5 77 SER B N 1
ATOM 3246 C CA . SER B 1 77 ? -3.645 -4.125 3.352 1 93.5 77 SER B CA 1
ATOM 3247 C C . SER B 1 77 ? -4.793 -4.879 2.689 1 93.5 77 SER B C 1
ATOM 3249 O O . SER B 1 77 ? -4.953 -6.082 2.895 1 93.5 77 SER B O 1
ATOM 3251 N N . ASN B 1 78 ? -5.613 -4.211 2.018 1 94.75 78 ASN B N 1
ATOM 3252 C CA . ASN B 1 78 ? -6.723 -4.695 1.208 1 94.75 78 ASN B CA 1
ATOM 3253 C C . ASN B 1 78 ? -6.723 -4.066 -0.182 1 94.75 78 ASN B C 1
ATOM 3255 O O . ASN B 1 78 ? -7.027 -2.883 -0.332 1 94.75 78 ASN B O 1
ATOM 3259 N N . ASP B 1 79 ? -6.441 -4.922 -1.146 1 93.25 79 ASP B N 1
ATOM 3260 C CA . ASP B 1 79 ? -6.238 -4.453 -2.512 1 93.25 79 ASP B CA 1
ATOM 3261 C C . ASP B 1 79 ? -7.484 -3.75 -3.047 1 93.25 79 ASP B C 1
ATOM 3263 O O . ASP B 1 79 ? -7.383 -2.762 -3.773 1 93.25 79 ASP B O 1
ATOM 3267 N N . PHE B 1 80 ? -8.594 -4.234 -2.744 1 94.31 80 PHE B N 1
ATOM 3268 C CA . PHE B 1 80 ? -9.828 -3.625 -3.23 1 94.31 80 PHE B CA 1
ATOM 3269 C C . PHE B 1 80 ? -9.992 -2.217 -2.67 1 94.31 80 PHE B C 1
ATOM 3271 O O . PHE B 1 80 ? -10.234 -1.27 -3.42 1 94.31 80 PHE B O 1
ATOM 3278 N N . PHE B 1 81 ? -9.82 -2.053 -1.351 1 97.25 81 PHE B N 1
ATOM 3279 C CA . PHE B 1 81 ? -9.992 -0.757 -0.704 1 97.25 81 PHE B CA 1
ATOM 3280 C C . PHE B 1 81 ? -8.984 0.252 -1.247 1 97.25 81 PHE B C 1
ATOM 3282 O O . PHE B 1 81 ? -9.336 1.409 -1.496 1 97.25 81 PHE B O 1
ATOM 3289 N N . MET B 1 82 ? -7.789 -0.205 -1.447 1 97 82 MET B N 1
ATOM 3290 C CA . MET B 1 82 ? -6.746 0.738 -1.837 1 97 82 MET B CA 1
ATOM 3291 C C . MET B 1 82 ? -6.84 1.072 -3.322 1 97 82 MET B C 1
ATOM 3293 O O . MET B 1 82 ? -6.535 2.195 -3.73 1 97 82 MET B O 1
ATOM 3297 N N . GLU B 1 83 ? -7.27 0.128 -4.148 1 96.62 83 GLU B N 1
ATOM 3298 C CA . GLU B 1 83 ? -7.551 0.442 -5.547 1 96.62 83 GLU B CA 1
ATOM 3299 C C . GLU B 1 83 ? -8.719 1.414 -5.668 1 96.62 83 GLU B C 1
ATOM 3301 O O . GLU B 1 83 ? -8.695 2.324 -6.5 1 96.62 83 GLU B O 1
ATOM 3306 N N . LEU B 1 84 ? -9.711 1.157 -4.879 1 97.94 84 LEU B N 1
ATOM 3307 C CA . LEU B 1 84 ? -10.852 2.059 -4.84 1 97.94 84 LEU B CA 1
ATOM 3308 C C . LEU B 1 84 ? -10.43 3.459 -4.41 1 97.94 84 LEU B C 1
ATOM 3310 O O . LEU B 1 84 ? -10.836 4.449 -5.027 1 97.94 84 LEU B O 1
ATOM 3314 N N . THR B 1 85 ? -9.625 3.521 -3.393 1 98.56 85 THR B N 1
ATOM 3315 C CA . THR B 1 85 ? -9.133 4.797 -2.881 1 98.56 85 THR B CA 1
ATOM 3316 C C . THR B 1 85 ? -8.273 5.508 -3.924 1 98.56 85 THR B C 1
ATOM 3318 O O . THR B 1 85 ? -8.375 6.723 -4.094 1 98.56 85 THR B O 1
ATOM 3321 N N . GLU B 1 86 ? -7.496 4.758 -4.566 1 97.5 86 GLU B N 1
ATOM 3322 C CA . GLU B 1 86 ? -6.668 5.332 -5.621 1 97.5 86 GLU B CA 1
ATOM 3323 C C . GLU B 1 86 ? -7.523 5.879 -6.762 1 97.5 86 GLU B C 1
ATOM 3325 O O . GLU B 1 86 ? -7.199 6.91 -7.348 1 97.5 86 GLU B O 1
ATOM 3330 N N . ALA B 1 87 ? -8.57 5.172 -7.125 1 97.94 87 ALA B N 1
ATOM 3331 C CA . ALA B 1 87 ? -9.492 5.645 -8.148 1 97.94 87 ALA B CA 1
ATOM 3332 C C . ALA B 1 87 ? -10.133 6.973 -7.746 1 97.94 87 ALA B C 1
ATOM 3334 O O . ALA B 1 87 ? -10.32 7.859 -8.586 1 97.94 87 ALA B O 1
ATOM 3335 N N . MET B 1 88 ? -10.438 7.113 -6.492 1 98.69 88 MET B N 1
ATOM 3336 C CA . MET B 1 88 ? -10.945 8.383 -5.977 1 98.69 88 MET B CA 1
ATOM 3337 C C . MET B 1 88 ? -9.883 9.469 -6.066 1 98.69 88 MET B C 1
ATOM 3339 O O . MET B 1 88 ? -10.18 10.602 -6.465 1 98.69 88 MET B O 1
ATOM 3343 N N . ASP B 1 89 ? -8.688 9.078 -5.68 1 98.12 89 ASP B N 1
ATOM 3344 C CA . ASP B 1 89 ? -7.562 10.016 -5.621 1 98.12 89 ASP B CA 1
ATOM 3345 C C . ASP B 1 89 ? -7.297 10.633 -6.992 1 98.12 89 ASP B C 1
ATOM 3347 O O . ASP B 1 89 ? -7.012 11.828 -7.094 1 98.12 89 ASP B O 1
ATOM 3351 N N . CYS B 1 90 ? -7.402 9.844 -8.016 1 96.25 90 CYS B N 1
ATOM 3352 C CA . CYS B 1 90 ? -7.145 10.305 -9.375 1 96.25 90 CYS B CA 1
ATOM 3353 C C . CYS B 1 90 ? -8.094 11.438 -9.758 1 96.25 90 CYS B C 1
ATOM 3355 O O . CYS B 1 90 ? -7.676 12.438 -10.344 1 96.25 90 CYS B O 1
ATOM 3357 N N . ILE B 1 91 ? -9.312 11.312 -9.391 1 97.69 91 ILE B N 1
ATOM 3358 C CA . ILE B 1 91 ? -10.336 12.297 -9.727 1 97.69 91 ILE B CA 1
ATOM 3359 C C . ILE B 1 91 ? -10.18 13.523 -8.828 1 97.69 91 ILE B C 1
ATOM 3361 O O . ILE B 1 91 ? -10.266 14.664 -9.297 1 97.69 91 ILE B O 1
ATOM 3365 N N . LEU B 1 92 ? -9.891 13.312 -7.57 1 97.62 92 LEU B N 1
ATOM 3366 C CA . LEU B 1 92 ? -9.75 14.406 -6.613 1 97.62 92 LEU B CA 1
ATOM 3367 C C . LEU B 1 92 ? -8.531 15.258 -6.938 1 97.62 92 LEU B C 1
ATOM 3369 O O . LEU B 1 92 ? -8.57 16.484 -6.809 1 97.62 92 LEU B O 1
ATOM 3373 N N . GLU B 1 93 ? -7.523 14.594 -7.324 1 95 93 GLU B N 1
ATOM 3374 C CA . GLU B 1 93 ? -6.312 15.312 -7.707 1 95 93 GLU B CA 1
ATOM 3375 C C . GLU B 1 93 ? -6.57 16.234 -8.898 1 95 93 GLU B C 1
ATOM 3377 O O . GLU B 1 93 ? -6.074 17.359 -8.93 1 95 93 GLU B O 1
ATOM 3382 N N . GLN B 1 94 ? -7.285 15.773 -9.82 1 95.06 94 GLN B N 1
ATOM 3383 C CA . GLN B 1 94 ? -7.625 16.578 -10.992 1 95.06 94 GLN B CA 1
ATOM 3384 C C . GLN B 1 94 ? -8.453 17.797 -10.602 1 95.06 94 GLN B C 1
ATOM 3386 O O . GLN B 1 94 ? -8.391 18.828 -11.266 1 95.06 94 GLN B O 1
ATOM 3391 N N . ALA B 1 95 ? -9.172 17.688 -9.539 1 95.88 95 ALA B N 1
ATOM 3392 C CA . ALA B 1 95 ? -10.008 18.781 -9.055 1 95.88 95 ALA B CA 1
ATOM 3393 C C . ALA B 1 95 ? -9.234 19.688 -8.094 1 95.88 95 ALA B C 1
ATOM 3395 O O . ALA B 1 95 ? -9.797 20.625 -7.523 1 95.88 95 ALA B O 1
ATOM 3396 N N . GLY B 1 96 ? -7.938 19.312 -7.875 1 93.56 96 GLY B N 1
ATOM 3397 C CA . GLY B 1 96 ? -7.09 20.125 -7.023 1 93.56 96 GLY B CA 1
ATOM 3398 C C . GLY B 1 96 ? -7.172 19.75 -5.555 1 93.56 96 GLY B C 1
ATOM 3399 O O . GLY B 1 96 ? -6.762 20.516 -4.684 1 93.56 96 GLY B O 1
ATOM 3400 N N . TYR B 1 97 ? -7.781 18.609 -5.227 1 94.62 97 TYR B N 1
ATOM 3401 C CA . TYR B 1 97 ? -7.906 18.141 -3.85 1 94.62 97 TYR B CA 1
ATOM 3402 C C . TYR B 1 97 ? -6.836 17.109 -3.523 1 94.62 97 TYR B C 1
ATOM 3404 O O . TYR B 1 97 ? -6.434 16.328 -4.391 1 94.62 97 TYR B O 1
ATOM 3412 N N . THR B 1 98 ? -6.402 17.109 -2.275 1 93.19 98 THR B N 1
ATOM 3413 C CA . THR B 1 98 ? -5.531 16.062 -1.739 1 93.19 98 THR B CA 1
ATOM 3414 C C . THR B 1 98 ? -6.344 15.008 -0.991 1 93.19 98 THR B C 1
ATOM 3416 O O . THR B 1 98 ? -7.262 15.344 -0.239 1 93.19 98 THR B O 1
ATOM 3419 N N . LEU B 1 99 ? -6.031 13.789 -1.233 1 96.88 99 LEU B N 1
ATOM 3420 C CA . LEU B 1 99 ? -6.699 12.695 -0.535 1 96.88 99 LEU B CA 1
ATOM 3421 C C . LEU B 1 99 ? -5.816 12.141 0.574 1 96.88 99 LEU B C 1
ATOM 3423 O O . LEU B 1 99 ? -4.641 11.844 0.348 1 96.88 99 LEU B O 1
ATOM 3427 N N . LEU B 1 100 ? -6.379 12.055 1.792 1 95.5 100 LEU B N 1
ATOM 3428 C CA . LEU B 1 100 ? -5.734 11.422 2.939 1 95.5 100 LEU B CA 1
ATOM 3429 C C . LEU B 1 100 ? -6.441 10.125 3.312 1 95.5 100 LEU B C 1
ATOM 3431 O O . LEU B 1 100 ? -7.668 10.039 3.246 1 95.5 100 LEU B O 1
ATOM 3435 N N . VAL B 1 101 ? -5.617 9.172 3.729 1 97.5 101 VAL B N 1
ATOM 3436 C CA . VAL B 1 101 ? -6.203 7.887 4.086 1 97.5 101 VAL B CA 1
ATOM 3437 C C . VAL B 1 101 ? -5.863 7.547 5.535 1 97.5 101 VAL B C 1
ATOM 3439 O O . VAL B 1 101 ? -4.746 7.797 5.992 1 97.5 101 VAL B O 1
ATOM 3442 N N . ALA B 1 102 ? -6.824 7.023 6.254 1 96.75 102 ALA B N 1
ATOM 3443 C CA . ALA B 1 102 ? -6.602 6.426 7.57 1 96.75 102 ALA B CA 1
ATOM 3444 C C . ALA B 1 102 ? -7.34 5.098 7.703 1 96.75 102 ALA B C 1
ATOM 3446 O O . ALA B 1 102 ? -8.383 4.895 7.074 1 96.75 102 ALA B O 1
ATOM 3447 N N . SER B 1 103 ? -6.758 4.23 8.492 1 97.88 103 SER B N 1
ATOM 3448 C CA . SER B 1 103 ? -7.367 2.928 8.75 1 97.88 103 SER B CA 1
ATOM 3449 C C . SER B 1 103 ? -8.188 2.949 10.039 1 97.88 103 SER B C 1
ATOM 3451 O O . SER B 1 103 ? -7.777 3.547 11.031 1 97.88 103 SER B O 1
ATOM 3453 N N . SER B 1 104 ? -9.375 2.311 10.008 1 97.12 104 SER B N 1
ATOM 3454 C CA . SER B 1 104 ? -10.148 2.113 11.234 1 97.12 104 SER B CA 1
ATOM 3455 C C . SER B 1 104 ? -9.773 0.808 11.922 1 97.12 104 SER B C 1
ATOM 3457 O O . SER B 1 104 ? -10.328 0.469 12.969 1 97.12 104 SER B O 1
ATOM 3459 N N . SER B 1 105 ? -8.875 0.03 11.289 1 94.94 105 SER B N 1
ATOM 3460 C CA . SER B 1 105 ? -8.453 -1.263 11.828 1 94.94 105 SER B CA 1
ATOM 3461 C C . SER B 1 105 ? -9.656 -2.16 12.102 1 94.94 105 SER B C 1
ATOM 3463 O O . SER B 1 105 ? -9.703 -2.848 13.125 1 94.94 105 SER B O 1
ATOM 3465 N N . ASN B 1 106 ? -10.625 -2.023 11.32 1 93.75 106 ASN B N 1
ATOM 3466 C CA . ASN B 1 106 ? -11.852 -2.816 11.406 1 93.75 106 ASN B CA 1
ATOM 3467 C C . ASN B 1 106 ? -12.578 -2.584 12.727 1 93.75 106 ASN B C 1
ATOM 3469 O O . ASN B 1 106 ? -13.312 -3.457 13.195 1 93.75 106 ASN B O 1
ATOM 3473 N N . SER B 1 107 ? -12.367 -1.427 13.336 1 95.31 107 SER B N 1
ATOM 3474 C CA . SER B 1 107 ? -12.961 -1.087 14.625 1 95.31 107 SER B CA 1
ATOM 3475 C C . SER B 1 107 ? -13.828 0.162 14.523 1 95.31 107 SER B C 1
ATOM 3477 O O . SER B 1 107 ? -13.359 1.218 14.094 1 95.31 107 SER B O 1
ATOM 3479 N N . VAL B 1 108 ? -15.039 -0.008 15.008 1 94.44 108 VAL B N 1
ATOM 3480 C CA . VAL B 1 108 ? -15.953 1.131 15 1 94.44 108 VAL B CA 1
ATOM 3481 C C . VAL B 1 108 ? -15.414 2.225 15.922 1 94.44 108 VAL B C 1
ATOM 3483 O O . VAL B 1 108 ? -15.531 3.414 15.617 1 94.44 108 VAL B O 1
ATOM 3486 N N . GLU B 1 109 ? -14.844 1.812 17 1 93.88 109 GLU B N 1
ATOM 3487 C CA . GLU B 1 109 ? -14.25 2.762 17.938 1 93.88 109 GLU B CA 1
ATOM 3488 C C . GLU B 1 109 ? -13.125 3.559 17.281 1 93.88 109 GLU B C 1
ATOM 3490 O O . GLU B 1 109 ? -13.062 4.781 17.422 1 93.88 109 GLU B O 1
ATOM 3495 N N . GLU B 1 110 ? -12.312 2.879 16.578 1 94.5 110 GLU B N 1
ATOM 3496 C CA . GLU B 1 110 ? -11.219 3.559 15.891 1 94.5 110 GLU B CA 1
ATOM 3497 C C . GLU B 1 110 ? -11.734 4.441 14.758 1 94.5 110 GLU B C 1
ATOM 3499 O O . GLU B 1 110 ? -11.195 5.523 14.508 1 94.5 110 GLU B O 1
ATOM 3504 N N . GLU B 1 111 ? -12.742 3.975 14.07 1 96.38 111 GLU B N 1
ATOM 3505 C CA . GLU B 1 111 ? -13.391 4.781 13.039 1 96.38 111 GLU B CA 1
ATOM 3506 C C . GLU B 1 111 ? -13.867 6.117 13.602 1 96.38 111 GLU B C 1
ATOM 3508 O O . GLU B 1 111 ? -13.641 7.168 13 1 96.38 111 GLU B O 1
ATOM 3513 N N . GLN B 1 112 ? -14.484 6.078 14.758 1 93.31 112 GLN B N 1
ATOM 3514 C CA . GLN B 1 112 ? -14.984 7.285 15.414 1 93.31 112 GLN B CA 1
ATOM 3515 C C . GLN B 1 112 ? -13.844 8.25 15.742 1 93.31 112 GLN B C 1
ATOM 3517 O O . GLN B 1 112 ? -13.977 9.453 15.547 1 93.31 112 GLN B O 1
ATOM 3522 N N . LYS B 1 113 ? -12.789 7.648 16.203 1 90.44 113 LYS B N 1
ATOM 3523 C CA . LYS B 1 113 ? -11.625 8.469 16.531 1 90.44 113 LYS B CA 1
ATOM 3524 C C . LYS B 1 113 ? -11.07 9.156 15.281 1 90.44 113 LYS B C 1
ATOM 3526 O O . LYS B 1 113 ? -10.703 10.328 15.32 1 90.44 113 LYS B O 1
ATOM 3531 N N . ARG B 1 114 ? -10.984 8.438 14.164 1 92.81 114 ARG B N 1
ATOM 3532 C CA . ARG B 1 114 ? -10.461 9 12.922 1 92.81 114 ARG B CA 1
ATOM 3533 C C . ARG B 1 114 ? -11.359 10.109 12.398 1 92.81 114 ARG B C 1
ATOM 3535 O O . ARG B 1 114 ? -10.875 11.148 11.945 1 92.81 114 ARG B O 1
ATOM 3542 N N . ILE B 1 115 ? -12.625 9.852 12.461 1 91.31 115 ILE B N 1
ATOM 3543 C CA . ILE B 1 115 ? -13.586 10.828 11.953 1 91.31 115 ILE B CA 1
ATOM 3544 C C . ILE B 1 115 ? -13.469 12.125 12.75 1 91.31 115 ILE B C 1
ATOM 3546 O O . ILE B 1 115 ? -13.5 13.211 12.18 1 91.31 115 ILE B O 1
ATOM 3550 N N . SER B 1 116 ? -13.344 11.992 14.023 1 85.75 116 SER B N 1
ATOM 3551 C CA . SER B 1 116 ? -13.211 13.164 14.883 1 85.75 116 SER B CA 1
ATOM 3552 C C . SER B 1 116 ? -11.914 13.914 14.594 1 85.75 116 SER B C 1
ATOM 3554 O O . SER B 1 116 ? -11.906 15.148 14.539 1 85.75 116 SER B O 1
ATOM 3556 N N . LEU B 1 117 ? -10.922 13.164 14.391 1 83.25 117 LEU B N 1
ATOM 3557 C CA . LEU B 1 117 ? -9.633 13.75 14.062 1 83.25 117 LEU B CA 1
ATOM 3558 C C . LEU B 1 117 ? -9.711 14.547 12.766 1 83.25 117 LEU B C 1
ATOM 3560 O O . LEU B 1 117 ? -9.219 15.68 12.695 1 83.25 117 LEU B O 1
ATOM 3564 N N . PHE B 1 118 ? -10.305 14.016 11.727 1 86.75 118 PHE B N 1
ATOM 3565 C CA . PHE B 1 118 ? -10.398 14.672 10.43 1 86.75 118 PHE B CA 1
ATOM 3566 C C . PHE B 1 118 ? -11.305 15.898 10.5 1 86.75 118 PHE B C 1
ATOM 3568 O O . PHE B 1 118 ? -11.055 16.906 9.844 1 86.75 118 PHE B O 1
ATOM 3575 N N . ALA B 1 119 ? -12.328 15.734 11.289 1 78.44 119 ALA B N 1
ATOM 3576 C CA . ALA B 1 119 ? -13.234 16.859 11.453 1 78.44 119 ALA B CA 1
ATOM 3577 C C . ALA B 1 119 ? -12.531 18.047 12.117 1 78.44 119 ALA B C 1
ATOM 3579 O O . ALA B 1 119 ? -12.812 19.203 11.797 1 78.44 119 ALA B O 1
ATOM 3580 N N . GLU B 1 120 ? -11.594 17.719 12.945 1 71.62 120 GLU B N 1
ATOM 3581 C CA . GLU B 1 120 ? -10.836 18.75 13.656 1 71.62 120 GLU B CA 1
ATOM 3582 C C . GLU B 1 120 ? -9.75 19.344 12.766 1 71.62 120 GLU B C 1
ATOM 3584 O O . GLU B 1 120 ? -9.398 20.516 12.906 1 71.62 120 GLU B O 1
ATOM 3589 N N . ARG B 1 121 ? -9.18 18.531 11.898 1 66.75 121 ARG B N 1
ATOM 3590 C CA . ARG B 1 121 ? -8 18.906 11.125 1 66.75 121 ARG B CA 1
ATOM 3591 C C . ARG B 1 121 ? -8.406 19.562 9.805 1 66.75 121 ARG B C 1
ATOM 3593 O O . ARG B 1 121 ? -7.574 19.719 8.906 1 66.75 121 ARG B O 1
ATOM 3600 N N . LEU B 1 122 ? -9.555 19.75 9.734 1 65.94 122 LEU B N 1
ATOM 3601 C CA . LEU B 1 122 ? -10.172 20.609 8.742 1 65.94 122 LEU B CA 1
ATOM 3602 C C . LEU B 1 122 ? -10.086 20 7.352 1 65.94 122 LEU B C 1
ATOM 3604 O O . LEU B 1 122 ? -9.672 20.672 6.402 1 65.94 122 LEU B O 1
ATOM 3608 N N . VAL B 1 123 ? -10.422 18.844 7.219 1 87 123 VAL B N 1
ATOM 3609 C CA . VAL B 1 123 ? -10.672 18.375 5.863 1 87 123 VAL B CA 1
ATOM 3610 C C . VAL B 1 123 ? -12.008 18.906 5.363 1 87 123 VAL B C 1
ATOM 3612 O O . VAL B 1 123 ? -12.883 19.25 6.16 1 87 123 VAL B O 1
ATOM 3615 N N . ASP B 1 124 ? -12.102 18.984 4.074 1 90.62 124 ASP B N 1
ATOM 3616 C CA . ASP B 1 124 ? -13.312 19.547 3.486 1 90.62 124 ASP B CA 1
ATOM 3617 C C . ASP B 1 124 ? -14.414 18.5 3.369 1 90.62 124 ASP B C 1
ATOM 3619 O O . ASP B 1 124 ? -15.594 18.828 3.264 1 90.62 124 ASP B O 1
ATOM 3623 N N . GLY B 1 125 ? -14.062 17.25 3.381 1 94.38 125 GLY B N 1
ATOM 3624 C CA . GLY B 1 125 ? -14.992 16.141 3.279 1 94.38 125 GLY B CA 1
ATOM 3625 C C . GLY B 1 125 ? -14.383 14.812 3.689 1 94.38 125 GLY B C 1
ATOM 3626 O O . GLY B 1 125 ? -13.156 14.672 3.73 1 94.38 125 GLY B O 1
ATOM 3627 N N . ILE B 1 126 ? -15.281 13.875 4.07 1 96.44 126 ILE B N 1
ATOM 3628 C CA . ILE B 1 126 ? -14.836 12.562 4.516 1 96.44 126 ILE B CA 1
ATOM 3629 C C . ILE B 1 126 ? -15.602 11.477 3.764 1 96.44 126 ILE B C 1
ATOM 3631 O O . ILE B 1 126 ? -16.828 11.516 3.68 1 96.44 126 ILE B O 1
ATOM 3635 N N . ILE B 1 127 ? -14.867 10.609 3.164 1 98.31 127 ILE B N 1
ATOM 3636 C CA . ILE B 1 127 ? -15.422 9.391 2.58 1 98.31 127 ILE B CA 1
ATOM 3637 C C . ILE B 1 127 ? -15.125 8.195 3.49 1 98.31 127 ILE B C 1
ATOM 3639 O O . ILE B 1 127 ? -13.977 7.98 3.883 1 98.31 127 ILE B O 1
ATOM 3643 N N . VAL B 1 128 ? -16.219 7.395 3.795 1 98.19 128 VAL B N 1
ATOM 3644 C CA . VAL B 1 128 ? -16.047 6.336 4.785 1 98.19 128 VAL B CA 1
ATOM 3645 C C . VAL B 1 128 ? -16.438 4.992 4.18 1 98.19 128 VAL B C 1
ATOM 3647 O O . VAL B 1 128 ? -17.516 4.859 3.594 1 98.19 128 VAL B O 1
ATOM 3650 N N . ILE B 1 129 ? -15.516 4.066 4.234 1 98.5 129 ILE B N 1
ATOM 3651 C CA . ILE B 1 129 ? -15.867 2.65 4.148 1 98.5 129 ILE B CA 1
ATOM 3652 C C . ILE B 1 129 ? -16.094 2.092 5.551 1 98.5 129 ILE B C 1
ATOM 3654 O O . ILE B 1 129 ? -15.141 1.803 6.277 1 98.5 129 ILE B O 1
ATOM 3658 N N . PRO B 1 130 ? -17.312 1.87 5.887 1 97.56 130 PRO B N 1
ATOM 3659 C CA . PRO B 1 130 ? -17.641 1.621 7.293 1 97.56 130 PRO B CA 1
ATOM 3660 C C . PRO B 1 130 ? -17.016 0.331 7.824 1 97.56 130 PRO B C 1
ATOM 3662 O O . PRO B 1 130 ? -16.969 -0.674 7.109 1 97.56 130 PRO B O 1
ATOM 3665 N N . ALA B 1 131 ? -16.641 0.317 9.117 1 95.69 131 ALA B N 1
ATOM 3666 C CA . ALA B 1 131 ? -16.047 -0.826 9.805 1 95.69 131 ALA B CA 1
ATOM 3667 C C . ALA B 1 131 ? -17.109 -1.748 10.383 1 95.69 131 ALA B C 1
ATOM 3669 O O . ALA B 1 131 ? -16.828 -2.893 10.734 1 95.69 131 ALA B O 1
ATOM 3670 N N . GLY B 1 132 ? -18.312 -1.295 10.469 1 94.06 132 GLY B N 1
ATOM 3671 C CA . GLY B 1 132 ? -19.422 -2.047 11.039 1 94.06 132 GLY B CA 1
ATOM 3672 C C . GLY B 1 132 ? -20.781 -1.532 10.609 1 94.06 132 GLY B C 1
ATOM 3673 O O . GLY B 1 132 ? -20.906 -0.932 9.539 1 94.06 132 GLY B O 1
ATOM 3674 N N . SER B 1 133 ? -21.734 -1.779 11.461 1 93.81 133 SER B N 1
ATOM 3675 C CA . SER B 1 133 ? -23.109 -1.448 11.094 1 93.81 133 SER B CA 1
ATOM 3676 C C . SER B 1 133 ? -23.547 -0.126 11.719 1 93.81 133 SER B C 1
ATOM 3678 O O . SER B 1 133 ? -24.562 0.448 11.32 1 93.81 133 SER B O 1
ATOM 3680 N N . GLN B 1 134 ? -22.797 0.351 12.57 1 89.62 134 GLN B N 1
ATOM 3681 C CA . GLN B 1 134 ? -23.203 1.532 13.328 1 89.62 134 GLN B CA 1
ATOM 3682 C C . GLN B 1 134 ? -22.844 2.812 12.578 1 89.62 134 GLN B C 1
ATOM 3684 O O . GLN B 1 134 ? -21.719 2.965 12.109 1 89.62 134 GLN B O 1
ATOM 3689 N N . GLY B 1 135 ? -23.828 3.703 12.508 1 88.94 135 GLY B N 1
ATOM 3690 C CA . GLY B 1 135 ? -23.578 4.918 11.75 1 88.94 135 GLY B CA 1
ATOM 3691 C C . GLY B 1 135 ? -23.875 6.184 12.531 1 88.94 135 GLY B C 1
ATOM 3692 O O . GLY B 1 135 ? -23.781 7.289 11.992 1 88.94 135 GLY B O 1
ATOM 3693 N N . ASP B 1 136 ? -24.125 6.117 13.852 1 86.75 136 ASP B N 1
ATOM 3694 C CA . ASP B 1 136 ? -24.547 7.27 14.641 1 86.75 136 ASP B CA 1
ATOM 3695 C C . ASP B 1 136 ? -23.453 8.344 14.664 1 86.75 136 ASP B C 1
ATOM 3697 O O . ASP B 1 136 ? -23.75 9.539 14.586 1 86.75 136 ASP B O 1
ATOM 3701 N N . HIS B 1 137 ? -22.281 7.906 14.797 1 86.56 137 HIS B N 1
ATOM 3702 C CA . HIS B 1 137 ? -21.172 8.852 14.859 1 86.56 137 HIS B CA 1
ATOM 3703 C C . HIS B 1 137 ? -21 9.594 13.539 1 86.56 137 HIS B C 1
ATOM 3705 O O . HIS B 1 137 ? -20.625 10.773 13.523 1 86.56 137 HIS B O 1
ATOM 3711 N N . LEU B 1 138 ? -21.344 9 12.422 1 91.69 138 LEU B N 1
ATOM 3712 C CA . LEU B 1 138 ? -21.281 9.625 11.109 1 91.69 138 LEU B CA 1
ATOM 3713 C C . LEU B 1 138 ? -22.406 10.641 10.938 1 91.69 138 LEU B C 1
ATOM 3715 O O . LEU B 1 138 ? -22.172 11.75 10.461 1 91.69 138 LEU B O 1
ATOM 3719 N N . GLN B 1 139 ? -23.562 10.195 11.359 1 87.62 139 GLN B N 1
ATOM 3720 C CA . GLN B 1 139 ? -24.734 11.055 11.258 1 87.62 139 GLN B CA 1
ATOM 3721 C C . GLN B 1 139 ? -24.547 12.336 12.078 1 87.62 139 GLN B C 1
ATOM 3723 O O . GLN B 1 139 ? -24.922 13.422 11.633 1 87.62 139 GLN B O 1
ATOM 3728 N N . HIS B 1 140 ? -24 12.172 13.211 1 82.81 140 HIS B N 1
ATOM 3729 C CA . HIS B 1 140 ? -23.766 13.305 14.102 1 82.81 140 HIS B CA 1
ATOM 3730 C C . HIS B 1 140 ? -22.875 14.352 13.438 1 82.81 140 HIS B C 1
ATOM 3732 O O . HIS B 1 140 ? -23.188 15.547 13.469 1 82.81 140 HIS B O 1
ATOM 3738 N N . LEU B 1 141 ? -21.875 13.953 12.828 1 83.62 141 LEU B N 1
ATOM 3739 C CA . LEU B 1 141 ? -20.938 14.875 12.188 1 83.62 141 LEU B CA 1
ATOM 3740 C C . LEU B 1 141 ? -21.547 15.492 10.938 1 83.62 141 LEU B C 1
ATOM 3742 O O . LEU B 1 141 ? -21.297 16.656 10.633 1 83.62 141 LEU B O 1
ATOM 3746 N N . ALA B 1 142 ? -22.266 14.719 10.211 1 85.62 142 ALA B N 1
ATOM 3747 C CA . ALA B 1 142 ? -22.953 15.234 9.023 1 85.62 142 ALA B CA 1
ATOM 3748 C C . ALA B 1 142 ? -23.938 16.344 9.391 1 85.62 142 ALA B C 1
ATOM 3750 O O . ALA B 1 142 ? -24.062 17.328 8.664 1 85.62 142 ALA B O 1
ATOM 3751 N N . CYS B 1 143 ? -24.547 16.172 10.484 1 78.56 143 CYS B N 1
ATOM 3752 C CA . CYS B 1 143 ? -25.516 17.172 10.961 1 78.56 143 CYS B CA 1
ATOM 3753 C C . CYS B 1 143 ? -24.812 18.469 11.352 1 78.56 143 CYS B C 1
ATOM 3755 O O . CYS B 1 143 ? -25.438 19.531 11.336 1 78.56 143 CYS B O 1
ATOM 3757 N N . GLN B 1 144 ? -23.562 18.328 11.586 1 73.5 144 GLN B N 1
ATOM 3758 C CA . GLN B 1 144 ? -22.781 19.5 11.93 1 73.5 144 GLN B CA 1
ATOM 3759 C C . GLN B 1 144 ? -22.25 20.203 10.68 1 73.5 144 GLN B C 1
ATOM 3761 O O . GLN B 1 144 ? -21.531 21.188 10.773 1 73.5 144 GLN B O 1
ATOM 3766 N N . GLY B 1 145 ? -22.547 19.562 9.555 1 78.56 145 GLY B N 1
ATOM 3767 C CA . GLY B 1 145 ? -22.219 20.234 8.312 1 78.56 145 GLY B CA 1
ATOM 3768 C C . GLY B 1 145 ? -21.047 19.609 7.586 1 78.56 145 GLY B C 1
ATOM 3769 O O . GLY B 1 145 ? -20.656 20.047 6.504 1 78.56 145 GLY B O 1
ATOM 3770 N N . MET B 1 146 ? -20.5 18.578 8.148 1 86.56 146 MET B N 1
ATOM 3771 C CA . MET B 1 146 ? -19.375 17.891 7.5 1 86.56 146 MET B CA 1
ATOM 3772 C C . MET B 1 146 ? -19.859 17.047 6.324 1 86.56 146 MET B C 1
ATOM 3774 O O . MET B 1 146 ? -20.703 16.172 6.492 1 86.56 146 MET B O 1
ATOM 3778 N N . PRO B 1 147 ? -19.391 17.391 5.109 1 92.56 147 PRO B N 1
ATOM 3779 C CA . PRO B 1 147 ? -19.688 16.469 4.008 1 92.56 147 PRO B CA 1
ATOM 3780 C C . PRO B 1 147 ? -19.172 15.055 4.262 1 92.56 147 PRO B C 1
ATOM 3782 O O . PRO B 1 147 ? -17.969 14.867 4.473 1 92.56 147 PRO B O 1
ATOM 3785 N N . ILE B 1 148 ? -20.078 14.07 4.277 1 94.56 148 ILE B N 1
ATOM 3786 C CA . ILE B 1 148 ? -19.719 12.672 4.512 1 94.56 148 ILE B CA 1
ATOM 3787 C C . ILE B 1 148 ? -20.391 11.797 3.457 1 94.56 148 ILE B C 1
ATOM 3789 O O . ILE B 1 148 ? -21.578 11.961 3.158 1 94.56 148 ILE B O 1
ATOM 3793 N N . LEU B 1 149 ? -19.656 10.945 2.895 1 97.12 149 LEU B N 1
ATOM 3794 C CA . LEU B 1 149 ? -20.141 10 1.892 1 97.12 149 LEU B CA 1
ATOM 3795 C C . LEU B 1 149 ? -19.719 8.578 2.236 1 97.12 149 LEU B C 1
ATOM 3797 O O . LEU B 1 149 ? -18.578 8.336 2.615 1 97.12 149 LEU B O 1
ATOM 3801 N N . LEU B 1 150 ? -20.688 7.637 2.201 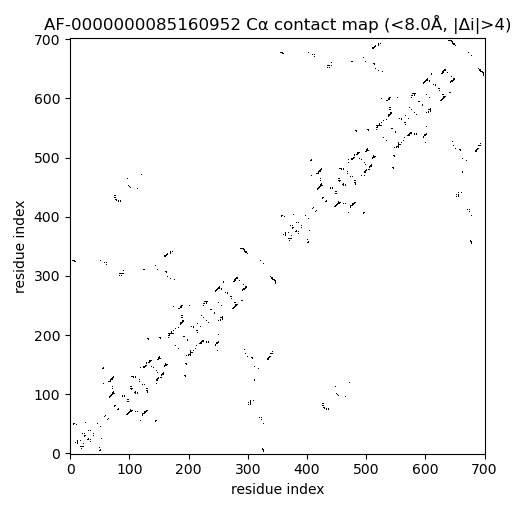1 98 150 LEU B N 1
ATOM 3802 C CA . LEU B 1 150 ? -20.359 6.223 2.35 1 98 150 LEU B CA 1
ATOM 3803 C C . LEU B 1 150 ? -19.984 5.605 1.006 1 98 150 LEU B C 1
ATOM 3805 O O . LEU B 1 150 ? -20.578 5.938 -0.021 1 98 150 LEU B O 1
ATOM 3809 N N . VAL B 1 151 ? -19.031 4.707 1.047 1 98.56 151 VAL B N 1
ATOM 3810 C CA . VAL B 1 151 ? -18.641 3.975 -0.152 1 98.56 151 VAL B CA 1
ATOM 3811 C C . VAL B 1 151 ? -18.469 2.492 0.176 1 98.56 151 VAL B C 1
ATOM 3813 O O . VAL B 1 151 ? -18.047 2.135 1.276 1 98.56 151 VAL B O 1
ATOM 3816 N N . ASP B 1 152 ? -18.875 1.553 -0.744 1 98.25 152 ASP B N 1
ATOM 3817 C CA . ASP B 1 152 ? -18.734 0.102 -0.686 1 98.25 152 ASP B CA 1
ATOM 3818 C C . ASP B 1 152 ? -19.703 -0.508 0.328 1 98.25 152 ASP B C 1
ATOM 3820 O O . ASP B 1 152 ? -20.281 -1.564 0.079 1 98.25 152 ASP B O 1
ATOM 3824 N N . ARG B 1 153 ? -19.797 0.099 1.554 1 97.75 153 ARG B N 1
ATOM 3825 C CA . ARG B 1 153 ? -20.594 -0.445 2.645 1 97.75 153 ARG B CA 1
ATOM 3826 C C . ARG B 1 153 ? -21.609 0.579 3.141 1 97.75 153 ARG B C 1
ATOM 3828 O O . ARG B 1 153 ? -21.406 1.786 3.004 1 97.75 153 ARG B O 1
ATOM 3835 N N . LEU B 1 154 ? -22.672 0.038 3.676 1 96 154 LEU B N 1
ATOM 3836 C CA . LEU B 1 154 ? -23.719 0.849 4.301 1 96 154 LEU B CA 1
ATOM 3837 C C . LEU B 1 154 ? -23.703 0.678 5.816 1 96 154 LEU B C 1
ATOM 3839 O O . LEU B 1 154 ? -23.172 -0.305 6.328 1 96 154 LEU B O 1
ATOM 3843 N N . VAL B 1 155 ? -24.234 1.631 6.441 1 94.75 155 VAL B N 1
ATOM 3844 C CA . VAL B 1 155 ? -24.453 1.562 7.879 1 94.75 155 VAL B CA 1
ATOM 3845 C C . VAL B 1 155 ? -25.938 1.785 8.188 1 94.75 155 VAL B C 1
ATOM 3847 O O . VAL B 1 155 ? -26.688 2.27 7.34 1 94.75 155 VAL B O 1
ATOM 3850 N N . GLU B 1 156 ? -26.312 1.383 9.273 1 86.56 156 GLU B N 1
ATOM 3851 C CA . GLU B 1 156 ? -27.688 1.572 9.734 1 86.56 156 GLU B CA 1
ATOM 3852 C C . GLU B 1 156 ? -27.844 2.9 10.469 1 86.56 156 GLU B C 1
ATOM 3854 O O . GLU B 1 156 ? -26.875 3.451 10.984 1 86.56 156 GLU B O 1
ATOM 3859 N N . GLY B 1 157 ? -29 3.451 10.398 1 76.19 157 GLY B N 1
ATOM 3860 C CA . GLY B 1 157 ? -29.344 4.59 11.242 1 76.19 157 GLY B CA 1
ATOM 3861 C C . GLY B 1 157 ? -28.859 5.91 10.672 1 76.19 157 GLY B C 1
ATOM 3862 O O . GLY B 1 157 ? -28.719 6.895 11.398 1 76.19 157 GLY B O 1
ATOM 3863 N N . CYS B 1 158 ? -28.422 5.809 9.422 1 79.81 158 CYS B N 1
ATOM 3864 C CA . CYS B 1 158 ? -27.922 7.07 8.891 1 79.81 158 CYS B CA 1
ATOM 3865 C C . CYS B 1 158 ? -28.531 7.367 7.523 1 79.81 158 CYS B C 1
ATOM 3867 O O . CYS B 1 158 ? -28.875 6.445 6.781 1 79.81 158 CYS B O 1
ATOM 3869 N N . SER B 1 159 ? -28.766 8.656 7.367 1 84.81 159 SER B N 1
ATOM 3870 C CA . SER B 1 159 ? -29.219 9.141 6.07 1 84.81 159 SER B CA 1
ATOM 3871 C C . SER B 1 159 ? -28.094 9.797 5.293 1 84.81 159 SER B C 1
ATOM 3873 O O . SER B 1 159 ? -28.141 11 5.023 1 84.81 159 SER B O 1
ATOM 3875 N N . LEU B 1 160 ? -27.156 9.047 4.914 1 92.06 160 LEU B N 1
ATOM 3876 C CA . LEU B 1 160 ? -26 9.539 4.16 1 92.06 160 LEU B CA 1
ATOM 3877 C C . LEU B 1 160 ? -26.016 9.008 2.734 1 92.06 160 LEU B C 1
ATOM 3879 O O . LEU B 1 160 ? -26.594 7.945 2.469 1 92.06 160 LEU B O 1
ATOM 3883 N N . GLY B 1 161 ? -25.516 9.812 1.824 1 95.19 161 GLY B N 1
ATOM 3884 C CA . GLY B 1 161 ? -25.281 9.289 0.487 1 95.19 161 GLY B CA 1
ATOM 3885 C C . GLY B 1 161 ? -24.266 8.164 0.453 1 95.19 161 GLY B C 1
ATOM 3886 O O . GLY B 1 161 ? -23.438 8.039 1.36 1 95.19 161 GLY B O 1
ATOM 3887 N N . ALA B 1 162 ? -24.453 7.336 -0.59 1 97.38 162 ALA B N 1
ATOM 3888 C CA . ALA B 1 162 ? -23.562 6.184 -0.686 1 97.38 162 ALA B CA 1
ATOM 3889 C C . ALA B 1 162 ? -23.344 5.777 -2.141 1 97.38 162 ALA B C 1
ATOM 3891 O O . ALA B 1 162 ? -24.234 5.961 -2.98 1 97.38 162 ALA B O 1
ATOM 3892 N N . VAL B 1 163 ? -22.172 5.363 -2.447 1 98.5 163 VAL B N 1
ATOM 3893 C CA . VAL B 1 163 ? -21.828 4.719 -3.707 1 98.5 163 VAL B CA 1
ATOM 3894 C C . VAL B 1 163 ? -21.469 3.254 -3.455 1 98.5 163 VAL B C 1
ATOM 3896 O O . VAL B 1 163 ? -20.516 2.953 -2.73 1 98.5 163 VAL B O 1
ATOM 3899 N N . LEU B 1 164 ? -22.281 2.375 -4.066 1 98.38 164 LEU B N 1
ATOM 3900 C CA . LEU B 1 164 ? -22.219 0.959 -3.725 1 98.38 164 LEU B CA 1
ATOM 3901 C C . LEU B 1 164 ? -22.188 0.097 -4.98 1 98.38 164 LEU B C 1
ATOM 3903 O O . LEU B 1 164 ? -22.406 0.592 -6.086 1 98.38 164 LEU B O 1
ATOM 3907 N N . SER B 1 165 ? -21.828 -1.16 -4.82 1 98.62 165 SER B N 1
ATOM 3908 C CA . SER B 1 165 ? -22 -2.182 -5.852 1 98.62 165 SER B CA 1
ATOM 3909 C C . SER B 1 165 ? -23.297 -2.959 -5.645 1 98.62 165 SER B C 1
ATOM 3911 O O . SER B 1 165 ? -23.828 -3.018 -4.531 1 98.62 165 SER B O 1
ATOM 3913 N N . GLU B 1 166 ? -23.812 -3.516 -6.688 1 98.44 166 GLU B N 1
ATOM 3914 C CA . GLU B 1 166 ? -24.953 -4.422 -6.605 1 98.44 166 GLU B CA 1
ATOM 3915 C C . GLU B 1 166 ? -24.531 -5.785 -6.055 1 98.44 166 GLU B C 1
ATOM 3917 O O . GLU B 1 166 ? -24.469 -6.766 -6.801 1 98.44 166 GLU B O 1
ATOM 3922 N N . ASN B 1 167 ? -24.406 -5.82 -4.793 1 98.31 167 ASN B N 1
ATOM 3923 C CA . ASN B 1 167 ? -23.859 -6.992 -4.113 1 98.31 167 ASN B CA 1
ATOM 3924 C C . ASN B 1 167 ? -24.797 -8.188 -4.215 1 98.31 167 ASN B C 1
ATOM 3926 O O . ASN B 1 167 ? -24.375 -9.297 -4.543 1 98.31 167 ASN B O 1
ATOM 3930 N N . GLU B 1 168 ? -26.078 -7.961 -3.896 1 98.31 168 GLU B N 1
ATOM 3931 C CA . GLU B 1 168 ? -27.031 -9.07 -3.893 1 98.31 168 GLU B CA 1
ATOM 3932 C C . GLU B 1 168 ? -27.188 -9.664 -5.289 1 98.31 168 GLU B C 1
ATOM 3934 O O . GLU B 1 168 ? -27.094 -10.883 -5.469 1 98.31 168 GLU B O 1
ATOM 3939 N N . THR B 1 169 ? -27.328 -8.812 -6.258 1 98.31 169 THR B N 1
ATOM 3940 C CA . THR B 1 169 ? -27.5 -9.266 -7.637 1 98.31 169 THR B CA 1
ATOM 3941 C C . THR B 1 169 ? -26.219 -9.914 -8.148 1 98.31 169 THR B C 1
ATOM 3943 O O . THR B 1 169 ? -26.266 -10.922 -8.859 1 98.31 169 THR B O 1
ATOM 3946 N N . GLY B 1 170 ? -25.125 -9.328 -7.793 1 98.44 170 GLY B N 1
ATOM 3947 C CA . GLY B 1 170 ? -23.844 -9.891 -8.188 1 98.44 170 GLY B CA 1
ATOM 3948 C C . GLY B 1 170 ? -23.594 -11.266 -7.605 1 98.44 170 GLY B C 1
ATOM 3949 O O . GLY B 1 170 ? -23.141 -12.172 -8.312 1 98.44 170 GLY B O 1
ATOM 3950 N N . SER B 1 171 ? -23.922 -11.414 -6.348 1 98.44 171 SER B N 1
ATOM 3951 C CA . SER B 1 171 ? -23.703 -12.695 -5.688 1 98.44 171 SER B CA 1
ATOM 3952 C C . SER B 1 171 ? -24.672 -13.758 -6.223 1 98.44 171 SER B C 1
ATOM 3954 O O . SER B 1 171 ? -24.297 -14.922 -6.359 1 98.44 171 SER B O 1
ATOM 3956 N N . ALA B 1 172 ? -25.875 -13.359 -6.484 1 98.62 172 ALA B N 1
ATOM 3957 C CA . ALA B 1 172 ? -26.828 -14.281 -7.105 1 98.62 172 ALA B CA 1
ATOM 3958 C C . ALA B 1 172 ? -26.328 -14.75 -8.469 1 98.62 172 ALA B C 1
ATOM 3960 O O . ALA B 1 172 ? -26.391 -15.938 -8.781 1 98.62 172 ALA B O 1
ATOM 3961 N N . ALA B 1 173 ? -25.812 -13.828 -9.258 1 98.62 173 ALA B N 1
ATOM 3962 C CA . ALA B 1 173 ? -25.297 -14.156 -10.578 1 98.62 173 ALA B CA 1
ATOM 3963 C C . ALA B 1 173 ? -24.094 -15.086 -10.484 1 98.62 173 ALA B C 1
ATOM 3965 O O . ALA B 1 173 ? -23.953 -16.016 -11.281 1 98.62 173 ALA B O 1
ATOM 3966 N N . LEU B 1 174 ? -23.297 -14.789 -9.531 1 97.75 174 LEU B N 1
ATOM 3967 C CA . LEU B 1 174 ? -22.109 -15.594 -9.281 1 97.75 174 LEU B CA 1
ATOM 3968 C C . LEU B 1 174 ? -22.484 -17.031 -8.938 1 97.75 174 LEU B C 1
ATOM 3970 O O . LEU B 1 174 ? -21.906 -17.984 -9.484 1 97.75 174 LEU B O 1
ATOM 3974 N N . THR B 1 175 ? -23.406 -17.172 -8.062 1 98.25 175 THR B N 1
ATOM 3975 C CA . THR B 1 175 ? -23.891 -18.484 -7.633 1 98.25 175 THR B CA 1
ATOM 3976 C C . THR B 1 175 ? -24.594 -19.188 -8.781 1 98.25 175 THR B C 1
ATOM 3978 O O . THR B 1 175 ? -24.406 -20.391 -8.984 1 98.25 175 THR B O 1
ATOM 3981 N N . ARG B 1 176 ? -25.375 -18.516 -9.539 1 98.5 176 ARG B N 1
ATOM 3982 C CA . ARG B 1 176 ? -26.078 -19.078 -10.68 1 98.5 176 ARG B CA 1
ATOM 3983 C C . ARG B 1 176 ? -25.109 -19.641 -11.711 1 98.5 176 ARG B C 1
ATOM 3985 O O . ARG B 1 176 ? -25.391 -20.641 -12.359 1 98.5 176 ARG B O 1
ATOM 3992 N N . ALA B 1 177 ? -23.984 -18.969 -11.891 1 97.75 177 ALA B N 1
ATOM 3993 C CA . ALA B 1 177 ? -22.984 -19.453 -12.828 1 97.75 177 ALA B CA 1
ATOM 3994 C C . ALA B 1 177 ? -22.484 -20.844 -12.422 1 97.75 177 ALA B C 1
ATOM 3996 O O . ALA B 1 177 ? -22.328 -21.719 -13.273 1 97.75 177 ALA B O 1
ATOM 3997 N N . LEU B 1 178 ? -22.281 -21.031 -11.148 1 96.81 178 LEU B N 1
ATOM 3998 C CA . LEU B 1 178 ? -21.859 -22.328 -10.648 1 96.81 178 LEU B CA 1
ATOM 3999 C C . LEU B 1 178 ? -22.953 -23.375 -10.836 1 96.81 178 LEU B C 1
ATOM 4001 O O . LEU B 1 178 ? -22.672 -24.516 -11.219 1 96.81 178 LEU B O 1
ATOM 4005 N N . ILE B 1 179 ? -24.188 -23.016 -10.578 1 97.75 179 ILE B N 1
ATOM 4006 C CA . ILE B 1 179 ? -25.328 -23.906 -10.719 1 97.75 179 ILE B CA 1
ATOM 4007 C C . ILE B 1 179 ? -25.469 -24.328 -12.18 1 97.75 179 ILE B C 1
ATOM 4009 O O . ILE B 1 179 ? -25.688 -25.516 -12.477 1 97.75 179 ILE B O 1
ATOM 4013 N N . GLN B 1 180 ? -25.297 -23.359 -13.047 1 97.5 180 GLN B N 1
ATOM 4014 C CA . GLN B 1 180 ? -25.406 -23.625 -14.477 1 97.5 180 GLN B CA 1
ATOM 4015 C C . GLN B 1 180 ? -24.312 -24.578 -14.953 1 97.5 180 GLN B C 1
ATOM 4017 O O . GLN B 1 180 ? -24.5 -25.312 -15.922 1 97.5 180 GLN B O 1
ATOM 4022 N N . ASP B 1 181 ? -23.219 -24.625 -14.258 1 94.75 181 ASP B N 1
ATOM 4023 C CA . ASP B 1 181 ? -22.125 -25.531 -14.57 1 94.75 181 ASP B CA 1
ATOM 4024 C C . ASP B 1 181 ? -22.406 -26.938 -14.039 1 94.75 181 ASP B C 1
ATOM 4026 O O . ASP B 1 181 ? -21.625 -27.875 -14.297 1 94.75 181 ASP B O 1
ATOM 4030 N N . GLY B 1 182 ? -23.375 -27.078 -13.203 1 95.62 182 GLY B N 1
ATOM 4031 C CA . GLY B 1 182 ? -23.781 -28.406 -12.758 1 95.62 182 GLY B CA 1
ATOM 4032 C C . GLY B 1 182 ? -23.547 -28.625 -11.273 1 95.62 182 GLY B C 1
ATOM 4033 O O . GLY B 1 182 ? -23.844 -29.703 -10.75 1 95.62 182 GLY B O 1
ATOM 4034 N N . TYR B 1 183 ? -23.109 -27.562 -10.594 1 95.25 183 TYR B N 1
ATOM 4035 C CA . TYR B 1 183 ? -22.891 -27.719 -9.156 1 95.25 183 TYR B CA 1
ATOM 4036 C C . TYR B 1 183 ? -24.188 -27.562 -8.391 1 95.25 183 TYR B C 1
ATOM 4038 O O . TYR B 1 183 ? -25.016 -26.703 -8.719 1 95.25 183 TYR B O 1
ATOM 4046 N N . SER B 1 184 ? -24.375 -28.391 -7.383 1 94.62 184 SER B N 1
ATOM 4047 C CA . SER B 1 184 ? -25.609 -28.344 -6.609 1 94.62 184 SER B CA 1
ATOM 4048 C C . SER B 1 184 ? -25.328 -28.141 -5.125 1 94.62 184 SER B C 1
ATOM 4050 O O . SER B 1 184 ? -26.156 -27.609 -4.391 1 94.62 184 SER B O 1
ATOM 4052 N N . ARG B 1 185 ? -24.219 -28.641 -4.664 1 95.25 185 ARG B N 1
ATOM 4053 C CA . ARG B 1 185 ? -23.812 -28.438 -3.277 1 95.25 185 ARG B CA 1
ATOM 4054 C C . ARG B 1 185 ? -22.766 -27.328 -3.174 1 95.25 185 ARG B C 1
ATOM 4056 O O . ARG B 1 185 ? -21.562 -27.609 -3.176 1 95.25 185 ARG B O 1
ATOM 4063 N N . ILE B 1 186 ? -23.281 -26.125 -3.004 1 96.75 186 ILE B N 1
ATOM 4064 C CA . ILE B 1 186 ? -22.438 -24.922 -3.037 1 96.75 186 ILE B CA 1
ATOM 4065 C C . ILE B 1 186 ? -22.422 -24.266 -1.659 1 96.75 186 ILE B C 1
ATOM 4067 O O . ILE B 1 186 ? -23.484 -23.969 -1.097 1 96.75 186 ILE B O 1
ATOM 4071 N N . ALA B 1 187 ? -21.25 -24.094 -1.095 1 97.12 187 ALA B N 1
ATOM 4072 C CA . ALA B 1 187 ? -21.109 -23.438 0.203 1 97.12 187 ALA B CA 1
ATOM 4073 C C . ALA B 1 187 ? -20.844 -21.938 0.037 1 97.12 187 ALA B C 1
ATOM 4075 O O . ALA B 1 187 ? -20.219 -21.516 -0.936 1 97.12 187 ALA B O 1
ATOM 4076 N N . PHE B 1 188 ? -21.344 -21.172 0.969 1 97.75 188 PHE B N 1
ATOM 4077 C CA . PHE B 1 188 ? -20.984 -19.766 1.117 1 97.75 188 PHE B CA 1
ATOM 4078 C C . PHE B 1 188 ? -20 -19.562 2.256 1 97.75 188 PHE B C 1
ATOM 4080 O O . PHE B 1 188 ? -20.25 -19.984 3.389 1 97.75 188 PHE B O 1
ATOM 4087 N N . VAL B 1 189 ? -18.891 -18.891 1.899 1 97 189 VAL B N 1
ATOM 4088 C CA . VAL B 1 189 ? -17.812 -18.812 2.879 1 97 189 VAL B CA 1
ATOM 4089 C C . VAL B 1 189 ? -17.5 -17.359 3.186 1 97 189 VAL B C 1
ATOM 4091 O O . VAL B 1 189 ? -17.125 -16.594 2.289 1 97 189 VAL B O 1
ATOM 4094 N N . GLY B 1 190 ? -17.562 -16.984 4.445 1 86.19 190 GLY B N 1
ATOM 4095 C CA . GLY B 1 190 ? -17.125 -15.703 4.945 1 86.19 190 GLY B CA 1
ATOM 4096 C C . GLY B 1 190 ? -18.25 -14.719 5.152 1 86.19 190 GLY B C 1
ATOM 4097 O O . GLY B 1 190 ? -19.391 -14.969 4.734 1 86.19 190 GLY B O 1
ATOM 4098 N N . GLY B 1 191 ? -17.812 -13.797 5.961 1 85.62 191 GLY B N 1
ATOM 4099 C CA . GLY B 1 191 ? -18.672 -12.633 6.047 1 85.62 191 GLY B CA 1
ATOM 4100 C C . GLY B 1 191 ? -19.266 -12.43 7.43 1 85.62 191 GLY B C 1
ATOM 4101 O O . GLY B 1 191 ? -19.828 -13.359 8.016 1 85.62 191 GLY B O 1
ATOM 4102 N N . ASP B 1 192 ? -18.906 -11.289 7.98 1 87.94 192 ASP B N 1
ATOM 4103 C CA . ASP B 1 192 ? -19.578 -10.758 9.164 1 87.94 192 ASP B CA 1
ATOM 4104 C C . ASP B 1 192 ? -20.891 -10.07 8.781 1 87.94 192 ASP B C 1
ATOM 4106 O O . ASP B 1 192 ? -20.891 -9.117 8 1 87.94 192 ASP B O 1
ATOM 4110 N N . ILE B 1 193 ? -21.984 -10.57 9.352 1 91.44 193 ILE B N 1
ATOM 4111 C CA . ILE B 1 193 ? -23.297 -10.117 8.922 1 91.44 193 ILE B CA 1
ATOM 4112 C C . ILE B 1 193 ? -23.5 -8.664 9.344 1 91.44 193 ILE B C 1
ATOM 4114 O O . ILE B 1 193 ? -24.438 -8 8.891 1 91.44 193 ILE B O 1
ATOM 4118 N N . SER B 1 194 ? -22.641 -8.188 10.227 1 91.75 194 SER B N 1
ATOM 4119 C CA . SER B 1 194 ? -22.703 -6.773 10.594 1 91.75 194 SER B CA 1
ATOM 4120 C C . SER B 1 194 ? -22.234 -5.887 9.438 1 91.75 194 SER B C 1
ATOM 4122 O O . SER B 1 194 ? -22.5 -4.68 9.438 1 91.75 194 SER B O 1
ATOM 4124 N N . ILE B 1 195 ? -21.625 -6.457 8.5 1 95.75 195 ILE B N 1
ATOM 4125 C CA . ILE B 1 195 ? -21.125 -5.738 7.332 1 95.75 195 ILE B CA 1
ATOM 4126 C C . ILE B 1 195 ? -22.125 -5.855 6.184 1 95.75 195 ILE B C 1
ATOM 4128 O O . ILE B 1 195 ? -22.516 -6.965 5.801 1 95.75 195 ILE B O 1
ATOM 4132 N N . SER B 1 196 ? -22.516 -4.789 5.621 1 96.62 196 SER B N 1
ATOM 4133 C CA . SER B 1 196 ? -23.609 -4.75 4.652 1 96.62 196 SER B CA 1
ATOM 4134 C C . SER B 1 196 ? -23.297 -5.613 3.432 1 96.62 196 SER B C 1
ATOM 4136 O O . SER B 1 196 ? -24.172 -6.316 2.922 1 96.62 196 SER B O 1
ATOM 4138 N N . THR B 1 197 ? -22.047 -5.57 2.916 1 97.44 197 THR B N 1
ATOM 4139 C CA . THR B 1 197 ? -21.688 -6.34 1.732 1 97.44 197 THR B CA 1
ATOM 4140 C C . THR B 1 197 ? -21.812 -7.836 2.002 1 97.44 197 THR B C 1
ATOM 4142 O O . THR B 1 197 ? -22.297 -8.586 1.149 1 97.44 197 THR B O 1
ATOM 4145 N N . ALA B 1 198 ? -21.406 -8.273 3.18 1 97.12 198 ALA B N 1
ATOM 4146 C CA . ALA B 1 198 ? -21.531 -9.688 3.545 1 97.12 198 ALA B CA 1
ATOM 4147 C C . ALA B 1 198 ? -23 -10.109 3.588 1 97.12 198 ALA B C 1
ATOM 4149 O O . ALA B 1 198 ? -23.359 -11.172 3.076 1 97.12 198 ALA B O 1
ATOM 4150 N N . ARG B 1 199 ? -23.797 -9.273 4.176 1 96.81 199 ARG B N 1
ATOM 4151 C CA . ARG B 1 199 ? -25.219 -9.555 4.273 1 96.81 199 ARG B CA 1
ATOM 4152 C C . ARG B 1 199 ? -25.859 -9.641 2.893 1 96.81 199 ARG B C 1
ATOM 4154 O O . ARG B 1 199 ? -26.625 -10.562 2.609 1 96.81 199 ARG B O 1
ATOM 4161 N N . GLU B 1 200 ? -25.562 -8.742 2.076 1 97.81 200 GLU B N 1
ATOM 4162 C CA . GLU B 1 200 ? -26.156 -8.672 0.741 1 97.81 200 GLU B CA 1
ATOM 4163 C C . GLU B 1 200 ? -25.672 -9.828 -0.132 1 97.81 200 GLU B C 1
ATOM 4165 O O . GLU B 1 200 ? -26.469 -10.406 -0.888 1 97.81 200 GLU B O 1
ATOM 4170 N N . ARG B 1 201 ? -24.422 -10.141 -0.075 1 98.38 201 ARG B N 1
ATOM 4171 C CA . ARG B 1 201 ? -23.875 -11.227 -0.881 1 98.38 201 ARG B CA 1
ATOM 4172 C C . ARG B 1 201 ? -24.391 -12.578 -0.411 1 98.38 201 ARG B C 1
ATOM 4174 O O . ARG B 1 201 ? -24.672 -13.453 -1.227 1 98.38 201 ARG B O 1
ATOM 4181 N N . LEU B 1 202 ? -24.547 -12.703 0.928 1 97.69 202 LEU B N 1
ATOM 4182 C CA . LEU B 1 202 ? -25.203 -13.906 1.446 1 97.69 202 LEU B CA 1
ATOM 4183 C C . LEU B 1 202 ? -26.625 -14.023 0.928 1 97.69 202 LEU B C 1
ATOM 4185 O O . LEU B 1 202 ? -27.062 -15.109 0.539 1 97.69 202 LEU B O 1
ATOM 4189 N N . ALA B 1 203 ? -27.359 -12.93 0.955 1 97.81 203 ALA B N 1
ATOM 4190 C CA . ALA B 1 203 ? -28.734 -12.906 0.461 1 97.81 203 ALA B CA 1
ATOM 4191 C C . ALA B 1 203 ? -28.781 -13.312 -1.009 1 97.81 203 ALA B C 1
ATOM 4193 O O . ALA B 1 203 ? -29.688 -14.055 -1.417 1 97.81 203 ALA B O 1
ATOM 4194 N N . GLY B 1 204 ? -27.859 -12.812 -1.784 1 98.44 204 GLY B N 1
ATOM 4195 C CA . GLY B 1 204 ? -27.781 -13.172 -3.191 1 98.44 204 GLY B CA 1
ATOM 4196 C C . GLY B 1 204 ? -27.531 -14.648 -3.416 1 98.44 204 GLY B C 1
ATOM 4197 O O . GLY B 1 204 ? -28.172 -15.281 -4.254 1 98.44 204 GLY B O 1
ATOM 4198 N N . TYR B 1 205 ? -26.625 -15.164 -2.66 1 98.19 205 TYR B N 1
ATOM 4199 C CA . TYR B 1 205 ? -26.344 -16.594 -2.676 1 98.19 205 TYR B CA 1
ATOM 4200 C C . TYR B 1 205 ? -27.609 -17.391 -2.375 1 98.19 205 TYR B C 1
ATOM 4202 O O . TYR B 1 205 ? -27.953 -18.312 -3.117 1 98.19 205 TYR B O 1
ATOM 4210 N N . GLY B 1 206 ? -28.219 -17.047 -1.311 1 97.44 206 GLY B N 1
ATOM 4211 C CA . GLY B 1 206 ? -29.438 -17.734 -0.916 1 97.44 206 GLY B CA 1
ATOM 4212 C C . GLY B 1 206 ? -30.531 -17.672 -1.977 1 97.44 206 GLY B C 1
ATOM 4213 O O . GLY B 1 206 ? -31.203 -18.672 -2.236 1 97.44 206 GLY B O 1
ATOM 4214 N N . ARG B 1 207 ? -30.672 -16.562 -2.562 1 98.12 207 ARG B N 1
ATOM 4215 C CA . ARG B 1 207 ? -31.688 -16.375 -3.588 1 98.12 207 ARG B CA 1
ATOM 4216 C C . ARG B 1 207 ? -31.438 -17.281 -4.789 1 98.12 207 ARG B C 1
ATOM 4218 O O . ARG B 1 207 ? -32.375 -17.922 -5.297 1 98.12 207 ARG B O 1
ATOM 4225 N N . ALA B 1 208 ? -30.203 -17.328 -5.242 1 98.56 208 ALA B N 1
ATOM 4226 C CA . ALA B 1 208 ? -29.844 -18.156 -6.391 1 98.56 208 ALA B CA 1
ATOM 4227 C C . ALA B 1 208 ? -30.094 -19.641 -6.098 1 98.56 208 ALA B C 1
ATOM 4229 O O . ALA B 1 208 ? -30.609 -20.359 -6.945 1 98.56 208 ALA B O 1
ATOM 4230 N N . MET B 1 209 ? -29.75 -20.062 -4.91 1 98.19 209 MET B N 1
ATOM 4231 C CA . MET B 1 209 ? -29.969 -21.438 -4.504 1 98.19 209 MET B CA 1
ATOM 4232 C C . MET B 1 209 ? -31.453 -21.766 -4.469 1 98.19 209 MET B C 1
ATOM 4234 O O . MET B 1 209 ? -31.875 -22.812 -4.98 1 98.19 209 MET B O 1
ATOM 4238 N N . ALA B 1 210 ? -32.219 -20.875 -3.914 1 97.75 210 ALA B N 1
ATOM 4239 C CA . ALA B 1 210 ? -33.656 -21.062 -3.789 1 97.75 210 ALA B CA 1
ATOM 4240 C C . ALA B 1 210 ? -34.312 -21.109 -5.16 1 97.75 210 ALA B C 1
ATOM 4242 O O . ALA B 1 210 ? -35.156 -21.969 -5.414 1 97.75 210 ALA B O 1
ATOM 4243 N N . GLU B 1 211 ? -33.938 -20.25 -5.988 1 98.06 211 GLU B N 1
ATOM 4244 C CA . GLU B 1 211 ? -34.531 -20.172 -7.324 1 98.06 211 GLU B CA 1
ATOM 4245 C C . GLU B 1 211 ? -34.25 -21.438 -8.125 1 98.06 211 GLU B C 1
ATOM 4247 O O . GLU B 1 211 ? -35.031 -21.812 -8.992 1 98.06 211 GLU B O 1
ATOM 4252 N N . ALA B 1 212 ? -33.156 -22.078 -7.809 1 98.06 212 ALA B N 1
ATOM 4253 C CA . ALA B 1 212 ? -32.781 -23.297 -8.508 1 98.06 212 ALA B CA 1
ATOM 4254 C C . ALA B 1 212 ? -33.375 -24.531 -7.828 1 98.06 212 ALA B C 1
ATOM 4256 O O . ALA B 1 212 ? -33.156 -25.656 -8.281 1 98.06 212 ALA B O 1
ATOM 4257 N N . GLY B 1 213 ? -34.031 -24.328 -6.719 1 97.44 213 GLY B N 1
ATOM 4258 C CA . GLY B 1 213 ? -34.625 -25.422 -5.98 1 97.44 213 GLY B CA 1
ATOM 4259 C C . GLY B 1 213 ? -33.625 -26.234 -5.176 1 97.44 213 GLY B C 1
ATOM 4260 O O . GLY B 1 213 ? -33.875 -27.406 -4.875 1 97.44 213 GLY B O 1
ATOM 4261 N N . LEU B 1 214 ? -32.531 -25.625 -4.902 1 96.56 214 LEU B N 1
ATOM 4262 C CA . LEU B 1 214 ? -31.469 -26.297 -4.164 1 96.56 214 LEU B CA 1
ATOM 4263 C C . LEU B 1 214 ? -31.547 -25.969 -2.678 1 96.56 214 LEU B C 1
ATOM 4265 O O . LEU B 1 214 ? -31.844 -24.828 -2.312 1 96.56 214 LEU B O 1
ATOM 4269 N N . SER B 1 215 ? -31.312 -26.938 -1.855 1 91.88 215 SER B N 1
ATOM 4270 C CA . SER B 1 215 ? -31.344 -26.75 -0.409 1 91.88 215 SER B CA 1
ATOM 4271 C C . SER B 1 215 ? -30 -26.219 0.098 1 91.88 215 SER B C 1
ATOM 4273 O O . SER B 1 215 ? -28.953 -26.625 -0.385 1 91.88 215 SER B O 1
ATOM 4275 N N . VAL B 1 216 ? -30.141 -25.312 1.041 1 91.94 216 VAL B N 1
ATOM 4276 C CA . VAL B 1 216 ? -28.953 -24.812 1.732 1 91.94 216 VAL B CA 1
ATOM 4277 C C . VAL B 1 216 ? -28.906 -25.375 3.154 1 91.94 216 VAL B C 1
ATOM 4279 O O . VAL B 1 216 ? -29.516 -24.797 4.066 1 91.94 216 VAL B O 1
ATOM 4282 N N . GLU B 1 217 ? -28.172 -26.406 3.289 1 86.81 217 GLU B N 1
ATOM 4283 C CA . GLU B 1 217 ? -28 -26.969 4.629 1 86.81 217 GLU B CA 1
ATOM 4284 C C . GLU B 1 217 ? -27.141 -26.031 5.492 1 86.81 217 GLU B C 1
ATOM 4286 O O . GLU B 1 217 ? -26.297 -25.297 4.98 1 86.81 217 GLU B O 1
ATOM 4291 N N . GLY B 1 218 ? -27.359 -26.016 6.754 1 83.44 218 GLY B N 1
ATOM 4292 C CA . GLY B 1 218 ? -26.672 -25.125 7.676 1 83.44 218 GLY B CA 1
ATOM 4293 C C . GLY B 1 218 ? -25.156 -25.234 7.594 1 83.44 218 GLY B C 1
ATOM 4294 O O . GLY B 1 218 ? -24.453 -24.234 7.77 1 83.44 218 GLY B O 1
ATOM 4295 N N . ASP B 1 219 ? -24.703 -26.406 7.195 1 88.5 219 ASP B N 1
ATOM 4296 C CA . ASP B 1 219 ? -23.25 -26.625 7.184 1 88.5 219 ASP B CA 1
ATOM 4297 C C . ASP B 1 219 ? -22.609 -26.016 5.938 1 88.5 219 ASP B C 1
ATOM 4299 O O . ASP B 1 219 ? -21.391 -25.922 5.848 1 88.5 219 ASP B O 1
ATOM 4303 N N . LEU B 1 220 ? -23.438 -25.5 5.062 1 93.06 220 LEU B N 1
ATOM 4304 C CA . LEU B 1 220 ? -22.922 -24.922 3.828 1 93.06 220 LEU B CA 1
ATOM 4305 C C . LEU B 1 220 ? -22.75 -23.406 3.973 1 93.06 220 LEU B C 1
ATOM 4307 O O . LEU B 1 220 ? -22.172 -22.766 3.09 1 93.06 220 LEU B O 1
ATOM 4311 N N . ILE B 1 221 ? -23.188 -22.875 5.035 1 95.31 221 ILE B N 1
ATOM 4312 C CA . ILE B 1 221 ? -22.969 -21.453 5.316 1 95.31 221 ILE B CA 1
ATOM 4313 C C . ILE B 1 221 ? -21.938 -21.312 6.434 1 95.31 221 ILE B C 1
ATOM 4315 O O . ILE B 1 221 ? -22.203 -21.656 7.586 1 95.31 221 ILE B O 1
ATOM 4319 N N . ARG B 1 222 ? -20.797 -20.828 6.035 1 95.06 222 ARG B N 1
ATOM 4320 C CA . ARG B 1 222 ? -19.719 -20.625 6.984 1 95.06 222 ARG B CA 1
ATOM 4321 C C . ARG B 1 222 ? -19.406 -19.141 7.152 1 95.06 222 ARG B C 1
ATOM 4323 O O . ARG B 1 222 ? -18.547 -18.609 6.449 1 95.06 222 ARG B O 1
ATOM 4330 N N . LEU B 1 223 ? -19.984 -18.594 8.164 1 93.25 223 LEU B N 1
ATOM 4331 C CA . LEU B 1 223 ? -19.781 -17.172 8.438 1 93.25 223 LEU B CA 1
ATOM 4332 C C . LEU B 1 223 ? -18.578 -16.969 9.352 1 93.25 223 LEU B C 1
ATOM 4334 O O . LEU B 1 223 ? -18.094 -17.906 9.969 1 93.25 223 LEU B O 1
ATOM 4338 N N . GLY B 1 224 ? -18.094 -15.75 9.289 1 91 224 GLY B N 1
ATOM 4339 C CA . GLY B 1 224 ? -16.953 -15.367 10.094 1 91 224 GLY B CA 1
ATOM 4340 C C . GLY B 1 224 ? -16.297 -14.078 9.633 1 91 224 GLY B C 1
ATOM 4341 O O . GLY B 1 224 ? -16.984 -13.156 9.18 1 91 224 GLY B O 1
ATOM 4342 N N . GLY B 1 225 ? -15.008 -14.047 9.867 1 92.88 225 GLY B N 1
ATOM 4343 C CA . GLY B 1 225 ? -14.273 -12.875 9.43 1 92.88 225 GLY B CA 1
ATOM 4344 C C . GLY B 1 225 ? -14.094 -12.812 7.926 1 92.88 225 GLY B C 1
ATOM 4345 O O . GLY B 1 225 ? -14.562 -13.695 7.203 1 92.88 225 GLY B O 1
ATOM 4346 N N . MET B 1 226 ? -13.57 -11.797 7.457 1 94.25 226 MET B N 1
ATOM 4347 C CA . MET B 1 226 ? -13.438 -11.555 6.023 1 94.25 226 MET B CA 1
ATOM 4348 C C . MET B 1 226 ? -11.969 -11.469 5.625 1 94.25 226 MET B C 1
ATOM 4350 O O . MET B 1 226 ? -11.633 -10.906 4.582 1 94.25 226 MET B O 1
ATOM 4354 N N . GLY B 1 227 ? -11.148 -12.016 6.461 1 94.19 227 GLY B N 1
ATOM 4355 C CA . GLY B 1 227 ? -9.719 -11.984 6.203 1 94.19 227 GLY B CA 1
ATOM 4356 C C . GLY B 1 227 ? -9.18 -13.297 5.676 1 94.19 227 GLY B C 1
ATOM 4357 O O . GLY B 1 227 ? -9.922 -14.273 5.551 1 94.19 227 GLY B O 1
ATOM 4358 N N . VAL B 1 228 ? -7.875 -13.305 5.41 1 94.69 228 VAL B N 1
ATOM 4359 C CA . VAL B 1 228 ? -7.199 -14.469 4.848 1 94.69 228 VAL B CA 1
ATOM 4360 C C . VAL B 1 228 ? -7.254 -15.633 5.84 1 94.69 228 VAL B C 1
ATOM 4362 O O . VAL B 1 228 ? -7.562 -16.766 5.461 1 94.69 228 VAL B O 1
ATOM 4365 N N . SER B 1 229 ? -6.98 -15.352 7.098 1 95.38 229 SER B N 1
ATOM 4366 C CA . SER B 1 229 ? -6.992 -16.391 8.117 1 95.38 229 SER B CA 1
ATOM 4367 C C . SER B 1 229 ? -8.383 -17 8.266 1 95.38 229 SER B C 1
ATOM 4369 O O . SER B 1 229 ? -8.516 -18.203 8.508 1 95.38 229 SER B O 1
ATOM 4371 N N . ASP B 1 230 ? -9.359 -16.203 8.094 1 96.31 230 ASP B N 1
ATOM 4372 C CA . ASP B 1 230 ? -10.734 -16.688 8.164 1 96.31 230 ASP B CA 1
ATOM 4373 C C . ASP B 1 230 ? -11.047 -17.641 7.016 1 96.31 230 ASP B C 1
ATOM 4375 O O . ASP B 1 230 ? -11.664 -18.688 7.223 1 96.31 230 ASP B O 1
ATOM 4379 N N . GLY B 1 231 ? -10.602 -17.266 5.82 1 96.5 231 GLY B N 1
ATOM 4380 C CA . GLY B 1 231 ? -10.781 -18.125 4.664 1 96.5 231 GLY B CA 1
ATOM 4381 C C . GLY B 1 231 ? -10.078 -19.453 4.801 1 96.5 231 GLY B C 1
ATOM 4382 O O . GLY B 1 231 ? -10.641 -20.5 4.469 1 96.5 231 GLY B O 1
ATOM 4383 N N . TYR B 1 232 ? -8.891 -19.391 5.324 1 95.94 232 TYR B N 1
ATOM 4384 C CA . TYR B 1 232 ? -8.102 -20.594 5.539 1 95.94 232 TYR B CA 1
ATOM 4385 C C . TYR B 1 232 ? -8.812 -21.547 6.504 1 95.94 232 TYR B C 1
ATOM 4387 O O . TYR B 1 232 ? -8.977 -22.734 6.211 1 95.94 232 TYR B O 1
ATOM 4395 N N . GLN B 1 233 ? -9.234 -21 7.613 1 96.44 233 GLN B N 1
ATOM 4396 C CA . GLN B 1 233 ? -9.859 -21.797 8.664 1 96.44 233 GLN B CA 1
ATOM 4397 C C . GLN B 1 233 ? -11.172 -22.422 8.188 1 96.44 233 GLN B C 1
ATOM 4399 O O . GLN B 1 233 ? -11.445 -23.594 8.453 1 96.44 233 GLN B O 1
ATOM 4404 N N . ARG B 1 234 ? -11.914 -21.656 7.461 1 95.88 234 ARG B N 1
ATOM 4405 C CA . ARG B 1 234 ? -13.203 -22.156 6.988 1 95.88 234 ARG B CA 1
ATOM 4406 C C . ARG B 1 234 ? -13.016 -23.234 5.926 1 95.88 234 ARG B C 1
ATOM 4408 O O . ARG B 1 234 ? -13.773 -24.203 5.883 1 95.88 234 ARG B O 1
ATOM 4415 N N . MET B 1 235 ? -12.078 -23.031 5.078 1 93.88 235 MET B N 1
ATOM 4416 C CA . MET B 1 235 ? -11.789 -24.047 4.078 1 93.88 235 MET B CA 1
ATOM 4417 C C . MET B 1 235 ? -11.328 -25.344 4.742 1 93.88 235 MET B C 1
ATOM 4419 O O . MET B 1 235 ? -11.719 -26.438 4.324 1 93.88 235 MET B O 1
ATOM 4423 N N . ASP B 1 236 ? -10.531 -25.188 5.762 1 93.94 236 ASP B N 1
ATOM 4424 C CA . ASP B 1 236 ? -10.055 -26.344 6.504 1 93.94 236 ASP B CA 1
ATOM 4425 C C . ASP B 1 236 ? -11.211 -27.125 7.125 1 93.94 236 ASP B C 1
ATOM 4427 O O . ASP B 1 236 ? -11.25 -28.359 7.062 1 93.94 236 ASP B O 1
ATOM 4431 N N . GLU B 1 237 ? -12.117 -26.422 7.68 1 94.31 237 GLU B N 1
ATOM 4432 C CA . GLU B 1 237 ? -13.305 -27.031 8.281 1 94.31 237 GLU B CA 1
ATOM 4433 C C . GLU B 1 237 ? -14.141 -27.766 7.238 1 94.31 237 GLU B C 1
ATOM 4435 O O . GLU B 1 237 ? -14.641 -28.859 7.492 1 94.31 237 GLU B O 1
ATOM 4440 N N . LEU B 1 238 ? -14.289 -27.172 6.09 1 92.56 238 LEU B N 1
ATOM 4441 C CA . LEU B 1 238 ? -15.102 -27.734 5.02 1 92.56 238 LEU B CA 1
ATOM 4442 C C . LEU B 1 238 ? -14.461 -29.016 4.477 1 92.56 238 LEU B C 1
ATOM 4444 O O . LEU B 1 238 ? -15.164 -29.984 4.18 1 92.56 238 LEU B O 1
ATOM 4448 N N . LEU B 1 239 ? -13.172 -29.031 4.379 1 89.62 239 LEU B N 1
ATOM 4449 C CA . LEU B 1 239 ? -12.445 -30.188 3.875 1 89.62 239 LEU B CA 1
ATOM 4450 C C . LEU B 1 239 ? -12.578 -31.375 4.828 1 89.62 239 LEU B C 1
ATOM 4452 O O . LEU B 1 239 ? -12.547 -32.531 4.402 1 89.62 239 LEU B O 1
ATOM 4456 N N . GLN B 1 240 ? -12.789 -31.062 6.062 1 89.38 240 GLN B N 1
ATOM 4457 C CA . GLN B 1 240 ? -12.859 -32.094 7.09 1 89.38 240 GLN B CA 1
ATOM 4458 C C . GLN B 1 240 ? -14.297 -32.531 7.316 1 89.38 240 GLN B C 1
ATOM 4460 O O . GLN B 1 240 ? -14.539 -33.531 8.039 1 89.38 240 GLN B O 1
ATOM 4465 N N . SER B 1 241 ? -15.172 -31.875 6.684 1 89.19 241 SER B N 1
ATOM 4466 C CA . SER B 1 241 ? -16.578 -32.219 6.879 1 89.19 241 SER B CA 1
ATOM 4467 C C . SER B 1 241 ? -16.922 -33.562 6.254 1 89.19 241 SER B C 1
ATOM 4469 O O . SER B 1 241 ? -16.188 -34.062 5.383 1 89.19 241 SER B O 1
ATOM 4471 N N . ARG B 1 242 ? -18 -34.188 6.711 1 87.88 242 ARG B N 1
ATOM 4472 C CA . ARG B 1 242 ? -18.438 -35.531 6.25 1 87.88 242 ARG B CA 1
ATOM 4473 C C . ARG B 1 242 ? -18.844 -35.469 4.781 1 87.88 242 ARG B C 1
ATOM 4475 O O . ARG B 1 242 ? -18.625 -36.438 4.039 1 87.88 242 ARG B O 1
ATOM 4482 N N . ASN B 1 243 ? -19.469 -34.406 4.406 1 87.69 243 ASN B N 1
ATOM 4483 C CA . ASN B 1 243 ? -19.938 -34.188 3.041 1 87.69 243 ASN B CA 1
ATOM 4484 C C . ASN B 1 243 ? -19.453 -32.875 2.486 1 87.69 243 ASN B C 1
ATOM 4486 O O . ASN B 1 243 ? -20.234 -31.906 2.381 1 87.69 243 ASN B O 1
ATOM 4490 N N . PRO B 1 244 ? -18.234 -32.812 2.035 1 89.25 244 PRO B N 1
ATOM 4491 C CA . PRO B 1 244 ? -17.688 -31.547 1.546 1 89.25 244 PRO B CA 1
ATOM 4492 C C . PRO B 1 244 ? -18.422 -31.016 0.313 1 89.25 244 PRO B C 1
ATOM 4494 O O . PRO B 1 244 ? -18.859 -31.797 -0.526 1 89.25 244 PRO B O 1
ATOM 4497 N N . PRO B 1 245 ? -18.531 -29.672 0.245 1 92.44 245 PRO B N 1
ATOM 4498 C CA . PRO B 1 245 ? -19.141 -29.094 -0.958 1 92.44 245 PRO B CA 1
ATOM 4499 C C . PRO B 1 245 ? -18.281 -29.281 -2.203 1 92.44 245 PRO B C 1
ATOM 4501 O O . PRO B 1 245 ? -17.094 -29.609 -2.094 1 92.44 245 PRO B O 1
ATOM 4504 N N . GLU B 1 246 ? -18.922 -29.188 -3.307 1 90.19 246 GLU B N 1
ATOM 4505 C CA . GLU B 1 246 ? -18.219 -29.297 -4.586 1 90.19 246 GLU B CA 1
ATOM 4506 C C . GLU B 1 246 ? -17.812 -27.922 -5.109 1 90.19 246 GLU B C 1
ATOM 4508 O O . GLU B 1 246 ? -16.938 -27.812 -5.957 1 90.19 246 GLU B O 1
ATOM 4513 N N . ALA B 1 247 ? -18.609 -26.922 -4.648 1 94.88 247 ALA B N 1
ATOM 4514 C CA . ALA B 1 247 ? -18.328 -25.562 -5.062 1 94.88 247 ALA B CA 1
ATOM 4515 C C . ALA B 1 247 ? -18.516 -24.594 -3.898 1 94.88 247 ALA B C 1
ATOM 4517 O O . ALA B 1 247 ? -19.188 -24.906 -2.918 1 94.88 247 ALA B O 1
ATOM 4518 N N . LEU B 1 248 ? -17.812 -23.5 -4.02 1 96.44 248 LEU B N 1
ATOM 4519 C CA . LEU B 1 248 ? -17.828 -22.516 -2.947 1 96.44 248 LEU B CA 1
ATOM 4520 C C . LEU B 1 248 ? -17.953 -21.094 -3.512 1 96.44 248 LEU B C 1
ATOM 4522 O O . LEU B 1 248 ? -17.406 -20.797 -4.574 1 96.44 248 LEU B O 1
ATOM 4526 N N . VAL B 1 249 ? -18.672 -20.297 -2.807 1 97.75 249 VAL B N 1
ATOM 4527 C CA . VAL B 1 249 ? -18.734 -18.859 -3.059 1 97.75 249 VAL B CA 1
ATOM 4528 C C . VAL B 1 249 ? -18.078 -18.109 -1.908 1 97.75 249 VAL B C 1
ATOM 4530 O O . VAL B 1 249 ? -18.547 -18.156 -0.77 1 97.75 249 VAL B O 1
ATOM 4533 N N . ALA B 1 250 ? -16.969 -17.469 -2.213 1 97.56 250 ALA B N 1
ATOM 4534 C CA . ALA B 1 250 ? -16.266 -16.672 -1.21 1 97.56 250 ALA B CA 1
ATOM 4535 C C . ALA B 1 250 ? -16.812 -15.242 -1.16 1 97.56 250 ALA B C 1
ATOM 4537 O O . ALA B 1 250 ? -17.031 -14.625 -2.201 1 97.56 250 ALA B O 1
ATOM 4538 N N . VAL B 1 251 ? -16.938 -14.688 -0.013 1 98 251 VAL B N 1
ATOM 4539 C CA . VAL B 1 251 ? -17.578 -13.406 0.228 1 98 251 VAL B CA 1
ATOM 4540 C C . VAL B 1 251 ? -16.734 -12.281 -0.356 1 98 251 VAL B C 1
ATOM 4542 O O . VAL B 1 251 ? -17.25 -11.227 -0.726 1 98 251 VAL B O 1
ATOM 4545 N N . ASN B 1 252 ? -15.398 -12.461 -0.323 1 96.44 252 ASN B N 1
ATOM 4546 C CA . ASN B 1 252 ? -14.484 -11.445 -0.842 1 96.44 252 ASN B CA 1
ATOM 4547 C C . ASN B 1 252 ? -13.141 -12.055 -1.228 1 96.44 252 ASN B C 1
ATOM 4549 O O . ASN B 1 252 ? -12.945 -13.266 -1.13 1 96.44 252 ASN B O 1
ATOM 4553 N N . LEU B 1 253 ? -12.289 -11.203 -1.636 1 93.25 253 LEU B N 1
ATOM 4554 C CA . LEU B 1 253 ? -11 -11.617 -2.18 1 93.25 253 LEU B CA 1
ATOM 4555 C C . LEU B 1 253 ? -10.125 -12.234 -1.097 1 93.25 253 LEU B C 1
ATOM 4557 O O . LEU B 1 253 ? -9.43 -13.227 -1.343 1 93.25 253 LEU B O 1
ATOM 4561 N N . LEU B 1 254 ? -10.086 -11.688 0.077 1 94.5 254 LEU B N 1
ATOM 4562 C CA . LEU B 1 254 ? -9.18 -12.148 1.123 1 94.5 254 LEU B CA 1
ATOM 4563 C C . LEU B 1 254 ? -9.586 -13.531 1.62 1 94.5 254 LEU B C 1
ATOM 4565 O O . LEU B 1 254 ? -8.734 -14.391 1.852 1 94.5 254 LEU B O 1
ATOM 4569 N N . VAL B 1 255 ? -10.883 -13.742 1.792 1 96.25 255 VAL B N 1
ATOM 4570 C CA . VAL B 1 255 ? -11.383 -15.062 2.156 1 96.25 255 VAL B CA 1
ATOM 4571 C C . VAL B 1 255 ? -11.031 -16.062 1.059 1 96.25 255 VAL B C 1
ATOM 4573 O O . VAL B 1 255 ? -10.57 -17.172 1.347 1 96.25 255 VAL B O 1
ATOM 4576 N N . HIS B 1 256 ? -11.234 -15.664 -0.16 1 95.12 256 HIS B N 1
ATOM 4577 C CA . HIS B 1 256 ? -10.867 -16.516 -1.295 1 95.12 256 HIS B CA 1
ATOM 4578 C C . HIS B 1 256 ? -9.398 -16.891 -1.251 1 95.12 256 HIS B C 1
ATOM 4580 O O . HIS B 1 256 ? -9.047 -18.062 -1.459 1 95.12 256 HIS B O 1
ATOM 4586 N N . LEU B 1 257 ? -8.562 -15.922 -0.983 1 93.5 257 LEU B N 1
ATOM 4587 C CA . LEU B 1 257 ? -7.121 -16.156 -0.905 1 93.5 257 LEU B CA 1
ATOM 4588 C C . LEU B 1 257 ? -6.797 -17.156 0.195 1 93.5 257 LEU B C 1
ATOM 4590 O O . LEU B 1 257 ? -5.957 -18.047 0.008 1 93.5 257 LEU B O 1
ATOM 4594 N N . GLY B 1 258 ? -7.445 -16.953 1.313 1 94.5 258 GLY B N 1
ATOM 4595 C CA . GLY B 1 258 ? -7.262 -17.906 2.398 1 94.5 258 GLY B CA 1
ATOM 4596 C C . GLY B 1 258 ? -7.668 -19.312 2.031 1 94.5 258 GLY B C 1
ATOM 4597 O O . GLY B 1 258 ? -6.977 -20.281 2.375 1 94.5 258 GLY B O 1
ATOM 4598 N N . MET B 1 259 ? -8.75 -19.469 1.307 1 93.44 259 MET B N 1
ATOM 4599 C CA . MET B 1 259 ? -9.211 -20.766 0.839 1 93.44 259 MET B CA 1
ATOM 4600 C C . MET B 1 259 ? -8.188 -21.406 -0.094 1 93.44 259 MET B C 1
ATOM 4602 O O . MET B 1 259 ? -7.871 -22.594 0.042 1 93.44 259 MET B O 1
ATOM 4606 N N . GLN B 1 260 ? -7.672 -20.609 -0.995 1 90.75 260 GLN B N 1
ATOM 4607 C CA . GLN B 1 260 ? -6.688 -21.094 -1.954 1 90.75 260 GLN B CA 1
ATOM 4608 C C . GLN B 1 260 ? -5.418 -21.562 -1.248 1 90.75 260 GLN B C 1
ATOM 4610 O O . GLN B 1 260 ? -4.816 -22.562 -1.635 1 90.75 260 GLN B O 1
ATOM 4615 N N . ARG B 1 261 ? -5.027 -20.828 -0.278 1 90.69 261 ARG B N 1
ATOM 4616 C CA . ARG B 1 261 ? -3.832 -21.188 0.478 1 90.69 261 ARG B CA 1
ATOM 4617 C C . ARG B 1 261 ? -4.004 -22.547 1.164 1 90.69 261 ARG B C 1
ATOM 4619 O O . ARG B 1 261 ? -3.078 -23.359 1.177 1 90.69 261 ARG B O 1
ATOM 4626 N N . ARG B 1 262 ? -5.137 -22.719 1.743 1 91.62 262 ARG B N 1
ATOM 4627 C CA . ARG B 1 262 ? -5.414 -23.984 2.4 1 91.62 262 ARG B CA 1
ATOM 4628 C C . ARG B 1 262 ? -5.383 -25.141 1.397 1 91.62 262 ARG B C 1
ATOM 4630 O O . ARG B 1 262 ? -4.867 -26.219 1.697 1 91.62 262 ARG B O 1
ATOM 4637 N N . LEU B 1 263 ? -5.887 -24.953 0.245 1 87.44 263 LEU B N 1
ATOM 4638 C CA . LEU B 1 263 ? -5.934 -25.969 -0.797 1 87.44 263 LEU B CA 1
ATOM 4639 C C . LEU B 1 263 ? -4.535 -26.266 -1.331 1 87.44 263 LEU B C 1
ATOM 4641 O O . LEU B 1 263 ? -4.207 -27.406 -1.622 1 87.44 263 LEU B O 1
ATOM 4645 N N . LEU B 1 264 ? -3.805 -25.266 -1.445 1 84.38 264 LEU B N 1
ATOM 4646 C CA . LEU B 1 264 ? -2.441 -25.406 -1.942 1 84.38 264 LEU B CA 1
ATOM 4647 C C . LEU B 1 264 ? -1.611 -26.281 -1.011 1 84.38 264 LEU B C 1
ATOM 4649 O O . LEU B 1 264 ? -0.757 -27.047 -1.466 1 84.38 264 LEU B O 1
ATOM 4653 N N . GLU B 1 265 ? -1.828 -26.109 0.234 1 85.25 265 GLU B N 1
ATOM 4654 C CA . GLU B 1 265 ? -1.107 -26.922 1.21 1 85.25 265 GLU B CA 1
ATOM 4655 C C . GLU B 1 265 ? -1.368 -28.406 0.991 1 85.25 265 GLU B C 1
ATOM 4657 O O . GLU B 1 265 ? -0.454 -29.234 1.104 1 85.25 265 GLU B O 1
ATOM 4662 N N . ASP B 1 266 ? -2.523 -28.75 0.708 1 83.69 266 ASP B N 1
ATOM 4663 C CA . ASP B 1 266 ? -2.859 -30.141 0.438 1 83.69 266 ASP B CA 1
ATOM 4664 C C . ASP B 1 266 ? -2.166 -30.641 -0.831 1 83.69 266 ASP B C 1
ATOM 4666 O O . ASP B 1 266 ? -1.688 -31.766 -0.88 1 83.69 266 ASP B O 1
ATOM 4670 N N . ILE B 1 267 ? -2.125 -29.844 -1.756 1 81.06 267 ILE B N 1
ATOM 4671 C CA . ILE B 1 267 ? -1.48 -30.203 -3.014 1 81.06 267 ILE B CA 1
ATOM 4672 C C . ILE B 1 267 ? 0.007 -30.469 -2.777 1 81.06 267 ILE B C 1
ATOM 4674 O O . ILE B 1 267 ? 0.565 -31.438 -3.285 1 81.06 267 ILE B O 1
ATOM 4678 N N . LYS B 1 268 ? 0.56 -29.609 -2.02 1 79.94 268 LYS B N 1
ATOM 4679 C CA . LYS B 1 268 ? 1.987 -29.719 -1.734 1 79.94 268 LYS B CA 1
ATOM 4680 C C . LYS B 1 268 ? 2.293 -31 -0.945 1 79.94 268 LYS B C 1
ATOM 4682 O O . LYS B 1 268 ? 3.383 -31.562 -1.062 1 79.94 268 LYS B O 1
ATOM 4687 N N . GLN B 1 269 ? 1.255 -31.453 -0.264 1 83.44 269 GLN B N 1
ATOM 4688 C CA . GLN B 1 269 ? 1.421 -32.656 0.533 1 83.44 269 GLN B CA 1
ATOM 4689 C C . GLN B 1 269 ? 1.069 -33.906 -0.277 1 83.44 269 GLN B C 1
ATOM 4691 O O . GLN B 1 269 ? 1.209 -35.031 0.21 1 83.44 269 GLN B O 1
ATOM 4696 N N . GLY B 1 270 ? 0.611 -33.719 -1.468 1 80.19 270 GLY B N 1
ATOM 4697 C CA . GLY B 1 270 ? 0.326 -34.844 -2.35 1 80.19 270 GLY B CA 1
ATOM 4698 C C . GLY B 1 270 ? -1.085 -35.375 -2.199 1 80.19 270 GLY B C 1
ATOM 4699 O O . GLY B 1 270 ? -1.397 -36.469 -2.688 1 80.19 270 GLY B O 1
ATOM 4700 N N . TYR B 1 271 ? -1.871 -34.625 -1.526 1 78.94 271 TYR B N 1
ATOM 4701 C CA . TYR B 1 271 ? -3.252 -35.094 -1.364 1 78.94 271 TYR B CA 1
ATOM 4702 C C . TYR B 1 271 ? -4.055 -34.844 -2.635 1 78.94 271 TYR B C 1
ATOM 4704 O O . TYR B 1 271 ? -3.869 -33.812 -3.311 1 78.94 271 TYR B O 1
ATOM 4712 N N . PRO B 1 272 ? -4.797 -35.844 -3.002 1 76.75 272 PRO B N 1
ATOM 4713 C CA . PRO B 1 272 ? -5.746 -35.562 -4.082 1 76.75 272 PRO B CA 1
ATOM 4714 C C . PRO B 1 272 ? -6.836 -34.594 -3.67 1 76.75 272 PRO B C 1
ATOM 4716 O O . PRO B 1 272 ? -7.336 -34.625 -2.543 1 76.75 272 PRO B O 1
ATOM 4719 N N . LEU B 1 273 ? -6.945 -33.562 -4.352 1 70.56 273 LEU B N 1
ATOM 4720 C CA . LEU B 1 273 ? -8.008 -32.594 -4.039 1 70.56 273 LEU B CA 1
ATOM 4721 C C . LEU B 1 273 ? -9.266 -32.906 -4.848 1 70.56 273 LEU B C 1
ATOM 4723 O O . LEU B 1 273 ? -9.18 -33.219 -6.047 1 70.56 273 LEU B O 1
ATOM 4727 N N . PRO B 1 274 ? -10.289 -32.969 -4.012 1 67.38 274 PRO B N 1
ATOM 4728 C CA . PRO B 1 274 ? -11.531 -33.094 -4.773 1 67.38 274 PRO B CA 1
ATOM 4729 C C . PRO B 1 274 ? -11.719 -31.953 -5.777 1 67.38 274 PRO B C 1
ATOM 4731 O O . PRO B 1 274 ? -11.078 -30.906 -5.652 1 67.38 274 PRO B O 1
ATOM 4734 N N . SER B 1 275 ? -12.391 -32.281 -6.754 1 74.19 275 SER B N 1
ATOM 4735 C CA . SER B 1 275 ? -12.711 -31.266 -7.75 1 74.19 275 SER B CA 1
ATOM 4736 C C . SER B 1 275 ? -13.562 -30.141 -7.152 1 74.19 275 SER B C 1
ATOM 4738 O O . SER B 1 275 ? -14.688 -30.391 -6.711 1 74.19 275 SER B O 1
ATOM 4740 N N . PHE B 1 276 ? -12.922 -29.016 -6.73 1 83.31 276 PHE B N 1
ATOM 4741 C CA . PHE B 1 276 ? -13.617 -27.859 -6.191 1 83.31 276 PHE B CA 1
ATOM 4742 C C . PHE B 1 276 ? -13.602 -26.703 -7.188 1 83.31 276 PHE B C 1
ATOM 4744 O O . PHE B 1 276 ? -12.641 -26.547 -7.945 1 83.31 276 PHE B O 1
ATOM 4751 N N . ALA B 1 277 ? -14.758 -26.109 -7.164 1 89.56 277 ALA B N 1
ATOM 4752 C CA . ALA B 1 277 ? -14.812 -24.828 -7.867 1 89.56 277 ALA B CA 1
ATOM 4753 C C . ALA B 1 277 ? -15.055 -23.688 -6.898 1 89.56 277 ALA B C 1
ATOM 4755 O O . ALA B 1 277 ? -15.852 -23.812 -5.965 1 89.56 277 ALA B O 1
ATOM 4756 N N . VAL B 1 278 ? -14.242 -22.672 -7.066 1 93.12 278 VAL B N 1
ATOM 4757 C CA . VAL B 1 278 ? -14.438 -21.5 -6.215 1 93.12 278 VAL B CA 1
ATOM 4758 C C . VAL B 1 278 ? -14.852 -20.312 -7.066 1 93.12 278 VAL B C 1
ATOM 4760 O O . VAL B 1 278 ? -14.305 -20.094 -8.156 1 93.12 278 VAL B O 1
ATOM 4763 N N . ALA B 1 279 ? -15.906 -19.656 -6.668 1 96.38 279 ALA B N 1
ATOM 4764 C CA . ALA B 1 279 ? -16.266 -18.328 -7.152 1 96.38 279 ALA B CA 1
ATOM 4765 C C . ALA B 1 279 ? -16.141 -17.281 -6.047 1 96.38 279 ALA B C 1
ATOM 4767 O O . ALA B 1 279 ? -16.344 -17.594 -4.871 1 96.38 279 ALA B O 1
ATOM 4768 N N . ALA B 1 280 ? -15.742 -16.094 -6.457 1 96.69 280 ALA B N 1
ATOM 4769 C CA . ALA B 1 280 ? -15.461 -15.125 -5.395 1 96.69 280 ALA B CA 1
ATOM 4770 C C . ALA B 1 280 ? -15.812 -13.711 -5.84 1 96.69 280 ALA B C 1
ATOM 4772 O O . ALA B 1 280 ? -15.758 -13.398 -7.031 1 96.69 280 ALA B O 1
ATOM 4773 N N . PHE B 1 281 ? -16.172 -12.898 -4.863 1 95.38 281 PHE B N 1
ATOM 4774 C CA . PHE B 1 281 ? -16.312 -11.469 -5.09 1 95.38 281 PHE B CA 1
ATOM 4775 C C . PHE B 1 281 ? -14.945 -10.789 -5.082 1 95.38 281 PHE B C 1
ATOM 4777 O O . PHE B 1 281 ? -14.031 -11.219 -4.371 1 95.38 281 PHE B O 1
ATOM 4784 N N . ASP B 1 282 ? -14.773 -9.664 -5.848 1 94.12 282 ASP B N 1
ATOM 4785 C CA . ASP B 1 282 ? -13.617 -8.773 -5.949 1 94.12 282 ASP B CA 1
ATOM 4786 C C . ASP B 1 282 ? -12.586 -9.32 -6.93 1 94.12 282 ASP B C 1
ATOM 4788 O O . ASP B 1 282 ? -11.891 -10.297 -6.629 1 94.12 282 ASP B O 1
ATOM 4792 N N . GLN B 1 283 ? -12.531 -8.68 -7.941 1 92.38 283 GLN B N 1
ATOM 4793 C CA . GLN B 1 283 ? -11.461 -8.961 -8.898 1 92.38 283 GLN B CA 1
ATOM 4794 C C . GLN B 1 283 ? -10.203 -8.172 -8.562 1 92.38 283 GLN B C 1
ATOM 4796 O O . GLN B 1 283 ? -10.273 -6.992 -8.211 1 92.38 283 GLN B O 1
ATOM 4801 N N . THR B 1 284 ? -9.07 -8.82 -8.625 1 86.56 284 THR B N 1
ATOM 4802 C CA . THR B 1 284 ? -7.777 -8.164 -8.492 1 86.56 284 THR B CA 1
ATOM 4803 C C . THR B 1 284 ? -6.844 -8.578 -9.625 1 86.56 284 THR B C 1
ATOM 4805 O O . THR B 1 284 ? -7.199 -9.422 -10.453 1 86.56 284 THR B O 1
ATOM 4808 N N . ALA B 1 285 ? -5.656 -7.996 -9.609 1 84 285 ALA B N 1
ATOM 4809 C CA . ALA B 1 285 ? -4.66 -8.297 -10.633 1 84 285 ALA B CA 1
ATOM 4810 C C . ALA B 1 285 ? -4.18 -9.742 -10.523 1 84 285 ALA B C 1
ATOM 4812 O O . ALA B 1 285 ? -3.682 -10.312 -11.5 1 84 285 ALA B O 1
ATOM 4813 N N . TYR B 1 286 ? -4.5 -10.398 -9.406 1 85.94 286 TYR B N 1
ATOM 4814 C CA . TYR B 1 286 ? -3.984 -11.734 -9.125 1 85.94 286 TYR B CA 1
ATOM 4815 C C . TYR B 1 286 ? -5.035 -12.797 -9.414 1 85.94 286 TYR B C 1
ATOM 4817 O O . TYR B 1 286 ? -4.723 -13.984 -9.477 1 85.94 286 TYR B O 1
ATOM 4825 N N . SER B 1 287 ? -6.219 -12.344 -9.625 1 88.25 287 SER B N 1
ATOM 4826 C CA . SER B 1 287 ? -7.348 -13.266 -9.703 1 88.25 287 SER B CA 1
ATOM 4827 C C . SER B 1 287 ? -7.137 -14.32 -10.781 1 88.25 287 SER B C 1
ATOM 4829 O O . SER B 1 287 ? -7.531 -15.477 -10.625 1 88.25 287 SER B O 1
ATOM 4831 N N . ALA B 1 288 ? -6.418 -13.945 -11.82 1 84.25 288 ALA B N 1
ATOM 4832 C CA . ALA B 1 288 ? -6.246 -14.828 -12.969 1 84.25 288 ALA B CA 1
ATOM 4833 C C . ALA B 1 288 ? -5.305 -15.984 -12.641 1 84.25 288 ALA B C 1
ATOM 4835 O O . ALA B 1 288 ? -5.266 -16.984 -13.359 1 84.25 288 ALA B O 1
ATOM 4836 N N . PHE B 1 289 ? -4.656 -15.898 -11.516 1 83.81 289 PHE B N 1
ATOM 4837 C CA . PHE B 1 289 ? -3.629 -16.875 -11.195 1 83.81 289 PHE B CA 1
ATOM 4838 C C . PHE B 1 289 ? -4.117 -17.844 -10.125 1 83.81 289 PHE B C 1
ATOM 4840 O O . PHE B 1 289 ? -3.418 -18.797 -9.773 1 83.81 289 PHE B O 1
ATOM 4847 N N . LEU B 1 290 ? -5.293 -17.688 -9.672 1 85.38 290 LEU B N 1
ATOM 4848 C CA . LEU B 1 290 ? -5.801 -18.531 -8.594 1 85.38 290 LEU B CA 1
ATOM 4849 C C . LEU B 1 290 ? -6.309 -19.859 -9.133 1 85.38 290 LEU B C 1
ATOM 4851 O O . LEU B 1 290 ? -7.266 -19.891 -9.914 1 85.38 290 LEU B O 1
ATOM 4855 N N . PRO B 1 291 ? -5.746 -20.953 -8.797 1 79.5 291 PRO B N 1
ATOM 4856 C CA . PRO B 1 291 ? -5.945 -22.25 -9.461 1 79.5 291 PRO B CA 1
ATOM 4857 C C . PRO B 1 291 ? -7.371 -22.766 -9.32 1 79.5 291 PRO B C 1
ATOM 4859 O O . PRO B 1 291 ? -7.871 -23.453 -10.219 1 79.5 291 PRO B O 1
ATOM 4862 N N . PHE B 1 292 ? -8.125 -22.5 -8.312 1 85 292 PHE B N 1
ATOM 4863 C CA . PHE B 1 292 ? -9.43 -23.109 -8.086 1 85 292 PHE B CA 1
ATOM 4864 C C . PHE B 1 292 ? -10.547 -22.094 -8.312 1 85 292 PHE B C 1
ATOM 4866 O O . PHE B 1 292 ? -11.703 -22.344 -7.965 1 85 292 PHE B O 1
ATOM 4873 N N . CYS B 1 293 ? -10.148 -21.094 -8.992 1 90.69 293 CYS B N 1
ATOM 4874 C CA . CYS B 1 293 ? -11.125 -20.031 -9.211 1 90.69 293 CYS B CA 1
ATOM 4875 C C . CYS B 1 293 ? -11.82 -20.203 -10.555 1 90.69 293 CYS B C 1
ATOM 4877 O O . CYS B 1 293 ? -11.164 -20.203 -11.602 1 90.69 293 CYS B O 1
ATOM 4879 N N . LYS B 1 294 ? -13.156 -20.328 -10.555 1 92.12 294 LYS B N 1
ATOM 4880 C CA . LYS B 1 294 ? -13.914 -20.5 -11.797 1 92.12 294 LYS B CA 1
ATOM 4881 C C . LYS B 1 294 ? -14.539 -19.172 -12.234 1 92.12 294 LYS B C 1
ATOM 4883 O O . LYS B 1 294 ? -14.609 -18.891 -13.438 1 92.12 294 LYS B O 1
ATOM 4888 N N . TYR B 1 295 ? -15.086 -18.453 -11.25 1 95.56 295 TYR B N 1
ATOM 4889 C CA . TYR B 1 295 ? -15.75 -17.188 -11.555 1 95.56 295 TYR B CA 1
ATOM 4890 C C . TYR B 1 295 ? -15.359 -16.109 -10.547 1 95.56 295 TYR B C 1
ATOM 4892 O O . TYR B 1 295 ? -15.07 -16.422 -9.391 1 95.56 295 TYR B O 1
ATOM 4900 N N . ILE B 1 296 ? -15.344 -14.93 -11.07 1 96.69 296 ILE B N 1
ATOM 4901 C CA . ILE B 1 296 ? -15.094 -13.773 -10.211 1 96.69 296 ILE B CA 1
ATOM 4902 C C . ILE B 1 296 ? -16.156 -12.703 -10.469 1 96.69 296 ILE B C 1
ATOM 4904 O O . ILE B 1 296 ? -16.547 -12.477 -11.617 1 96.69 296 ILE B O 1
ATOM 4908 N N . ALA B 1 297 ? -16.703 -12.172 -9.398 1 97.81 297 ALA B N 1
ATOM 4909 C CA . ALA B 1 297 ? -17.531 -10.969 -9.508 1 97.81 297 ALA B CA 1
ATOM 4910 C C . ALA B 1 297 ? -16.656 -9.711 -9.492 1 97.81 297 ALA B C 1
ATOM 4912 O O . ALA B 1 297 ? -16.047 -9.383 -8.477 1 97.81 297 ALA B O 1
ATOM 4913 N N . ALA B 1 298 ? -16.625 -9.039 -10.602 1 97.56 298 ALA B N 1
ATOM 4914 C CA . ALA B 1 298 ? -15.82 -7.832 -10.758 1 97.56 298 ALA B CA 1
ATOM 4915 C C . ALA B 1 298 ? -16.656 -6.578 -10.5 1 97.56 298 ALA B C 1
ATOM 4917 O O . ALA B 1 298 ? -17.641 -6.324 -11.203 1 97.56 298 ALA B O 1
ATOM 4918 N N . GLN B 1 299 ? -16.281 -5.871 -9.508 1 97.94 299 GLN B N 1
ATOM 4919 C CA . GLN B 1 299 ? -16.891 -4.574 -9.266 1 97.94 299 GLN B CA 1
ATOM 4920 C C . GLN B 1 299 ? -16.281 -3.5 -10.164 1 97.94 299 GLN B C 1
ATOM 4922 O O . GLN B 1 299 ? -15.164 -3.652 -10.656 1 97.94 299 GLN B O 1
ATOM 4927 N N . ASP B 1 300 ? -17.031 -2.482 -10.445 1 97.94 300 ASP B N 1
ATOM 4928 C CA . ASP B 1 300 ? -16.562 -1.364 -11.25 1 97.94 300 ASP B CA 1
ATOM 4929 C C . ASP B 1 300 ? -15.797 -0.357 -10.398 1 97.94 300 ASP B C 1
ATOM 4931 O O . ASP B 1 300 ? -16.281 0.742 -10.133 1 97.94 300 ASP B O 1
ATOM 4935 N N . ILE B 1 301 ? -14.555 -0.658 -10.125 1 97.75 301 ILE B N 1
ATOM 4936 C CA . ILE B 1 301 ? -13.75 0.127 -9.195 1 97.75 301 ILE B CA 1
ATOM 4937 C C . ILE B 1 301 ? -13.57 1.543 -9.742 1 97.75 301 ILE B C 1
ATOM 4939 O O . ILE B 1 301 ? -13.695 2.52 -9 1 97.75 301 ILE B O 1
ATOM 4943 N N . ALA B 1 302 ? -13.281 1.643 -11.023 1 97.31 302 ALA B N 1
ATOM 4944 C CA . ALA B 1 302 ? -13.117 2.951 -11.648 1 97.31 302 ALA B CA 1
ATOM 4945 C C . ALA B 1 302 ? -14.391 3.779 -11.531 1 97.31 302 ALA B C 1
ATOM 4947 O O . ALA B 1 302 ? -14.344 4.965 -11.195 1 97.31 302 ALA B O 1
ATOM 4948 N N . GLY B 1 303 ? -15.469 3.127 -11.852 1 98.5 303 GLY B N 1
ATOM 4949 C CA . GLY B 1 303 ? -16.75 3.803 -11.742 1 98.5 303 GLY B CA 1
ATOM 4950 C C . GLY B 1 303 ? -17.109 4.199 -10.32 1 98.5 303 GLY B C 1
ATOM 4951 O O . GLY B 1 303 ? -17.578 5.309 -10.078 1 98.5 303 GLY B O 1
ATOM 4952 N N . LEU B 1 304 ? -16.891 3.314 -9.359 1 98.62 304 LEU B N 1
ATOM 4953 C CA . LEU B 1 304 ? -17.125 3.588 -7.949 1 98.62 304 LEU B CA 1
ATOM 4954 C C . LEU B 1 304 ? -16.297 4.77 -7.473 1 98.62 304 LEU B C 1
ATOM 4956 O O . LEU B 1 304 ? -16.812 5.68 -6.816 1 98.62 304 LEU B O 1
ATOM 4960 N N . GLY B 1 305 ? -15.023 4.715 -7.809 1 98.69 305 GLY B N 1
ATOM 4961 C CA . GLY B 1 305 ? -14.125 5.785 -7.41 1 98.69 305 GLY B CA 1
ATOM 4962 C C . GLY B 1 305 ? -14.508 7.133 -7.992 1 98.69 305 GLY B C 1
ATOM 4963 O O . GLY B 1 305 ? -14.531 8.141 -7.281 1 98.69 305 GLY B O 1
ATOM 4964 N N . ARG B 1 306 ? -14.797 7.148 -9.25 1 98.44 306 ARG B N 1
ATOM 4965 C CA . ARG B 1 306 ? -15.195 8.375 -9.93 1 98.44 306 ARG B CA 1
ATOM 4966 C C . ARG B 1 306 ? -16.453 8.969 -9.305 1 98.44 306 ARG B C 1
ATOM 4968 O O . ARG B 1 306 ? -16.484 10.156 -8.961 1 98.44 306 ARG B O 1
ATOM 4975 N N . LEU B 1 307 ? -17.469 8.156 -9.133 1 98.44 307 LEU B N 1
ATOM 4976 C CA . LEU B 1 307 ? -18.734 8.633 -8.602 1 98.44 307 LEU B CA 1
ATOM 4977 C C . LEU B 1 307 ? -18.578 9.125 -7.164 1 98.44 307 LEU B C 1
ATOM 4979 O O . LEU B 1 307 ? -19.172 10.125 -6.777 1 98.44 307 LEU B O 1
ATOM 4983 N N . ALA B 1 308 ? -17.781 8.406 -6.363 1 98.62 308 ALA B N 1
ATOM 4984 C CA . ALA B 1 308 ? -17.562 8.805 -4.977 1 98.62 308 ALA B CA 1
ATOM 4985 C C . ALA B 1 308 ? -16.875 10.172 -4.91 1 98.62 308 ALA B C 1
ATOM 4987 O O . ALA B 1 308 ? -17.281 11.039 -4.148 1 98.62 308 ALA B O 1
ATOM 4988 N N . ALA B 1 309 ? -15.828 10.336 -5.719 1 98.56 309 ALA B N 1
ATOM 4989 C CA . ALA B 1 309 ? -15.086 11.594 -5.75 1 98.56 309 ALA B CA 1
ATOM 4990 C C . ALA B 1 309 ? -15.977 12.742 -6.211 1 98.56 309 ALA B C 1
ATOM 4992 O O . ALA B 1 309 ? -15.984 13.82 -5.602 1 98.56 309 ALA B O 1
ATOM 4993 N N . GLU B 1 310 ? -16.734 12.516 -7.262 1 97.81 310 GLU B N 1
ATOM 4994 C CA . GLU B 1 310 ? -17.625 13.539 -7.805 1 97.81 310 GLU B CA 1
ATOM 4995 C C . GLU B 1 310 ? -18.688 13.938 -6.797 1 97.81 310 GLU B C 1
ATOM 4997 O O . GLU B 1 310 ? -18.984 15.125 -6.617 1 97.81 310 GLU B O 1
ATOM 5002 N N . ARG B 1 311 ? -19.234 12.977 -6.148 1 96.75 311 ARG B N 1
ATOM 5003 C CA . ARG B 1 311 ? -20.328 13.227 -5.227 1 96.75 311 ARG B CA 1
ATOM 5004 C C . ARG B 1 311 ? -19.844 13.984 -3.992 1 96.75 311 ARG B C 1
ATOM 5006 O O . ARG B 1 311 ? -20.531 14.875 -3.496 1 96.75 311 ARG B O 1
ATOM 5013 N N . ILE B 1 312 ? -18.672 13.609 -3.447 1 96.75 312 ILE B N 1
ATOM 5014 C CA . ILE B 1 312 ? -18.172 14.305 -2.264 1 96.75 312 ILE B CA 1
ATOM 5015 C C . ILE B 1 312 ? -17.844 15.75 -2.615 1 96.75 312 ILE B C 1
ATOM 5017 O O . ILE B 1 312 ? -18.031 16.656 -1.797 1 96.75 312 ILE B O 1
ATOM 5021 N N . LEU B 1 313 ? -17.328 16.016 -3.811 1 95.62 313 LEU B N 1
ATOM 5022 C CA . LEU B 1 313 ? -17.016 17.375 -4.258 1 95.62 313 LEU B CA 1
ATOM 5023 C C . LEU B 1 313 ? -18.281 18.219 -4.379 1 95.62 313 LEU B C 1
ATOM 5025 O O . LEU B 1 313 ? -18.281 19.391 -4.02 1 95.62 313 LEU B O 1
ATOM 5029 N N . ILE B 1 314 ? -19.344 17.594 -4.902 1 93.62 314 ILE B N 1
ATOM 5030 C CA . ILE B 1 314 ? -20.625 18.266 -5 1 93.62 314 ILE B CA 1
ATOM 5031 C C . ILE B 1 314 ? -21.109 18.672 -3.607 1 93.62 314 ILE B C 1
ATOM 5033 O O . ILE B 1 314 ? -21.578 19.797 -3.4 1 93.62 314 ILE B O 1
ATOM 5037 N N . GLN B 1 315 ? -20.984 17.766 -2.629 1 91.56 315 GLN B N 1
ATOM 5038 C CA . GLN B 1 315 ? -21.406 18.047 -1.259 1 91.56 315 GLN B CA 1
ATOM 5039 C C . GLN B 1 315 ? -20.594 19.188 -0.663 1 91.56 315 GLN B C 1
ATOM 5041 O O . GLN B 1 315 ? -21.141 20.062 0.022 1 91.56 315 GLN B O 1
ATOM 5046 N N . ILE B 1 316 ? -19.312 19.109 -0.905 1 91.06 316 ILE B N 1
ATOM 5047 C CA . ILE B 1 316 ? -18.422 20.156 -0.396 1 91.06 316 ILE B CA 1
ATOM 5048 C C . ILE B 1 316 ? -18.828 21.516 -0.968 1 91.06 316 ILE B C 1
ATOM 5050 O O . ILE B 1 316 ? -18.922 22.5 -0.235 1 91.06 316 ILE B O 1
ATOM 5054 N N . ASP B 1 317 ? -19.062 21.531 -2.219 1 88.31 317 ASP B N 1
ATOM 5055 C CA . ASP B 1 317 ? -19.438 22.781 -2.898 1 88.31 317 ASP B CA 1
ATOM 5056 C C . ASP B 1 317 ? -20.766 23.297 -2.379 1 88.31 317 ASP B C 1
ATOM 5058 O O . ASP B 1 317 ? -20.969 24.516 -2.268 1 88.31 317 ASP B O 1
ATOM 5062 N N . GLU B 1 318 ? -21.641 22.453 -2.174 1 83.69 318 GLU B N 1
ATOM 5063 C CA . GLU B 1 318 ? -22.953 22.844 -1.654 1 83.69 318 GLU B CA 1
ATOM 5064 C C . GLU B 1 318 ? -22.828 23.484 -0.274 1 83.69 318 GLU B C 1
ATOM 5066 O O . GLU B 1 318 ? -23.516 24.469 0.026 1 83.69 318 GLU B O 1
ATOM 5071 N N . VAL B 1 319 ? -22.031 22.906 0.525 1 78.19 319 VAL B N 1
ATOM 5072 C CA . VAL B 1 319 ? -21.828 23.438 1.872 1 78.19 319 VAL B CA 1
ATOM 5073 C C . VAL B 1 319 ? -21.172 24.797 1.798 1 78.19 319 VAL B C 1
ATOM 5075 O O . VAL B 1 319 ? -21.5 25.703 2.574 1 78.19 319 VAL B O 1
ATOM 5078 N N . LYS B 1 320 ? -20.281 24.922 0.868 1 75 320 LYS B N 1
ATOM 5079 C CA . LYS B 1 320 ? -19.594 26.188 0.694 1 75 320 LYS B CA 1
ATOM 5080 C C . LYS B 1 320 ? -20.547 27.281 0.228 1 75 320 LYS B C 1
ATOM 5082 O O . LYS B 1 320 ? -20.312 28.469 0.466 1 75 320 LYS B O 1
ATOM 5087 N N . ARG B 1 321 ? -21.547 26.891 -0.453 1 72.5 321 ARG B N 1
ATOM 5088 C CA . ARG B 1 321 ? -22.5 27.844 -1.01 1 72.5 321 ARG B CA 1
ATOM 5089 C C . ARG B 1 321 ? -23.531 28.266 0.034 1 72.5 321 ARG B C 1
ATOM 5091 O O . ARG B 1 321 ? -24.219 29.281 -0.139 1 72.5 321 ARG B O 1
ATOM 5098 N N . ILE B 1 322 ? -23.594 27.406 1.007 1 61.78 322 ILE B N 1
ATOM 5099 C CA . ILE B 1 322 ? -24.562 27.766 2.045 1 61.78 322 ILE B CA 1
ATOM 5100 C C . ILE B 1 322 ? -24.125 29.047 2.742 1 61.78 322 ILE B C 1
ATOM 5102 O O . ILE B 1 322 ? -22.969 29.156 3.188 1 61.78 322 ILE B O 1
ATOM 5106 N N . PRO B 1 323 ? -24.953 30.016 2.508 1 53.03 323 PRO B N 1
ATOM 5107 C CA . PRO B 1 323 ? -24.594 31.25 3.219 1 53.03 323 PRO B CA 1
ATOM 5108 C C . PRO B 1 323 ? -24.328 31.016 4.703 1 53.03 323 PRO B C 1
ATOM 5110 O O . PRO B 1 323 ? -24.891 30.094 5.301 1 53.03 323 PRO B O 1
ATOM 5113 N N . SER B 1 324 ? -22.984 31.391 5.156 1 49.44 324 SER B N 1
ATOM 5114 C CA . SER B 1 324 ? -22.547 31.25 6.547 1 49.44 324 SER B CA 1
ATOM 5115 C C . SER B 1 324 ? -23.734 31.391 7.5 1 49.44 324 SER B C 1
ATOM 5117 O O . SER B 1 324 ? -23.656 30.953 8.656 1 49.44 324 SER B O 1
ATOM 5119 N N . THR B 1 325 ? -24.766 32.156 7.105 1 45 325 THR B N 1
ATOM 5120 C CA . THR B 1 325 ? -25.875 32.531 7.977 1 45 325 THR B CA 1
ATOM 5121 C C . THR B 1 325 ? -27.016 31.531 7.84 1 45 325 THR B C 1
ATOM 5123 O O . THR B 1 325 ? -28.062 31.672 8.484 1 45 325 THR B O 1
ATOM 5126 N N . GLY B 1 326 ? -26.875 30.5 6.926 1 44.31 326 GLY B N 1
ATOM 5127 C CA . GLY B 1 326 ? -28.109 29.797 6.656 1 44.31 326 GLY B CA 1
ATOM 5128 C C . GLY B 1 326 ? -28 28.297 6.84 1 44.31 326 GLY B C 1
ATOM 5129 O O . GLY B 1 326 ? -26.922 27.781 7.102 1 44.31 326 GLY B O 1
ATOM 5130 N N . THR B 1 327 ? -29.203 27.672 7.059 1 42.38 327 THR B N 1
ATOM 5131 C CA . THR B 1 327 ? -29.406 26.25 7.305 1 42.38 327 THR B CA 1
ATOM 5132 C C . THR B 1 327 ? -28.922 25.422 6.117 1 42.38 327 THR B C 1
ATOM 5134 O O . THR B 1 327 ? -29.125 25.812 4.965 1 42.38 327 THR B O 1
ATOM 5137 N N . VAL B 1 328 ? -28 24.641 6.301 1 47.31 328 VAL B N 1
ATOM 5138 C CA . VAL B 1 328 ? -27.531 23.641 5.34 1 47.31 328 VAL B CA 1
ATOM 5139 C C . VAL B 1 328 ? -28.688 22.766 4.887 1 47.31 328 VAL B C 1
ATOM 5141 O O . VAL B 1 328 ? -29.422 22.234 5.719 1 47.31 328 VAL B O 1
ATOM 5144 N N . HIS B 1 329 ? -29.422 23.031 3.66 1 45.03 329 HIS B N 1
ATOM 5145 C CA . HIS B 1 329 ? -30.297 21.969 3.162 1 45.03 329 HIS B CA 1
ATOM 5146 C C . HIS B 1 329 ? -29.5 20.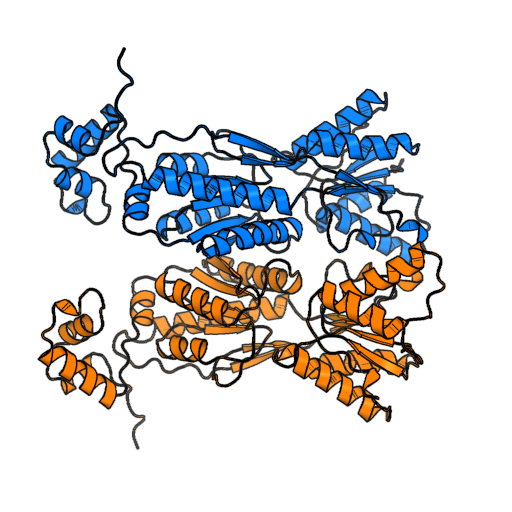703 2.863 1 45.03 329 HIS B C 1
ATOM 5148 O O . HIS B 1 329 ? -28.562 20.734 2.061 1 45.03 329 HIS B O 1
ATOM 5154 N N . PRO B 1 330 ? -29.625 19.797 3.781 1 48.62 330 PRO B N 1
ATOM 5155 C CA . PRO B 1 330 ? -28.891 18.562 3.48 1 48.62 330 PRO B CA 1
ATOM 5156 C C . PRO B 1 330 ? -29.234 17.984 2.109 1 48.62 330 PRO B C 1
ATOM 5158 O O . PRO B 1 330 ? -30.391 18.031 1.693 1 48.62 330 PRO B O 1
ATOM 5161 N N . ILE B 1 331 ? -28.562 18.109 1.086 1 53.31 331 ILE B N 1
ATOM 5162 C CA . ILE B 1 331 ? -28.75 17.312 -0.125 1 53.31 331 ILE B CA 1
ATOM 5163 C C . ILE B 1 331 ? -29.25 15.922 0.244 1 53.31 331 ILE B C 1
ATOM 5165 O O . ILE B 1 331 ? -28.75 15.32 1.201 1 53.31 331 ILE B O 1
ATOM 5169 N N . GLU B 1 332 ? -30.484 15.641 -0.305 1 63.19 332 GLU B N 1
ATOM 5170 C CA . GLU B 1 332 ? -30.984 14.281 -0.13 1 63.19 332 GLU B CA 1
ATOM 5171 C C . GLU B 1 332 ? -29.906 13.242 -0.402 1 63.19 332 GLU B C 1
ATOM 5173 O O . GLU B 1 332 ? -29.281 13.25 -1.468 1 63.19 332 GLU B O 1
ATOM 5178 N N . PRO B 1 333 ? -29.609 12.602 0.622 1 78.38 333 PRO B N 1
ATOM 5179 C CA . PRO B 1 333 ? -28.625 11.539 0.435 1 78.38 333 PRO B CA 1
ATOM 5180 C C . PRO B 1 333 ? -29.031 10.531 -0.637 1 78.38 333 PRO B C 1
ATOM 5182 O O . PRO B 1 333 ? -30.188 10.125 -0.694 1 78.38 333 PRO B O 1
ATOM 5185 N N . GLU B 1 334 ? -28.297 10.484 -1.671 1 88 334 GLU B N 1
ATOM 5186 C CA . GLU B 1 334 ? -28.531 9.531 -2.752 1 88 334 GLU B CA 1
ATOM 5187 C C . GLU B 1 334 ? -27.641 8.312 -2.627 1 88 334 GLU B C 1
ATOM 5189 O O . GLU B 1 334 ? -26.453 8.43 -2.316 1 88 334 GLU B O 1
ATOM 5194 N N . ILE B 1 335 ? -28.344 7.215 -2.73 1 94.5 335 ILE B N 1
ATOM 5195 C CA . ILE B 1 335 ? -27.625 5.949 -2.787 1 94.5 335 ILE B CA 1
ATOM 5196 C C . ILE B 1 335 ? -27.531 5.473 -4.234 1 94.5 335 ILE B C 1
ATOM 5198 O O . ILE B 1 335 ? -28.562 5.293 -4.898 1 94.5 335 ILE B O 1
ATOM 5202 N N . VAL B 1 336 ? -26.375 5.387 -4.77 1 96.94 336 VAL B N 1
ATOM 5203 C CA . VAL B 1 336 ? -26.141 4.898 -6.125 1 96.94 336 VAL B CA 1
ATOM 5204 C C . VAL B 1 336 ? -25.484 3.525 -6.078 1 96.94 336 VAL B C 1
ATOM 5206 O O . VAL B 1 336 ? -24.578 3.293 -5.266 1 96.94 336 VAL B O 1
ATOM 5209 N N . ARG B 1 337 ? -25.953 2.652 -6.898 1 97.94 337 ARG B N 1
ATOM 5210 C CA . ARG B 1 337 ? -25.391 1.312 -7 1 97.94 337 ARG B CA 1
ATOM 5211 C C . ARG B 1 337 ? -24.922 1.019 -8.422 1 97.94 337 ARG B C 1
ATOM 5213 O O . ARG B 1 337 ? -25.625 1.318 -9.383 1 97.94 337 ARG B O 1
ATOM 5220 N N . LEU B 1 338 ? -23.75 0.518 -8.57 1 98.62 338 LEU B N 1
ATOM 5221 C CA . LEU B 1 338 ? -23.203 0.144 -9.875 1 98.62 338 LEU B CA 1
ATOM 5222 C C . LEU B 1 338 ? -23.281 -1.365 -10.078 1 98.62 338 LEU B C 1
ATOM 5224 O O . LEU B 1 338 ? -23.172 -2.135 -9.125 1 98.62 338 LEU B O 1
ATOM 5228 N N . PRO B 1 339 ? -23.422 -1.752 -11.32 1 98 339 PRO B N 1
ATOM 5229 C CA . PRO B 1 339 ? -23.5 -3.184 -11.617 1 98 339 PRO B CA 1
ATOM 5230 C C . PRO B 1 339 ? -22.172 -3.904 -11.406 1 98 339 PRO B C 1
ATOM 5232 O O . PRO B 1 339 ? -21.109 -3.27 -11.422 1 98 339 PRO B O 1
ATOM 5235 N N . VAL B 1 340 ? -22.328 -5.172 -11.156 1 97.88 340 VAL B N 1
ATOM 5236 C CA . VAL B 1 340 ? -21.203 -6.094 -11.023 1 97.88 340 VAL B CA 1
ATOM 5237 C C . VAL B 1 340 ? -21.156 -7.031 -12.227 1 97.88 340 VAL B C 1
ATOM 5239 O O . VAL B 1 340 ? -22.203 -7.465 -12.719 1 97.88 340 VAL B O 1
ATOM 5242 N N . THR B 1 341 ? -19.922 -7.348 -12.688 1 97.88 341 THR B N 1
ATOM 5243 C CA . THR B 1 341 ? -19.75 -8.234 -13.828 1 97.88 341 THR B CA 1
ATOM 5244 C C . THR B 1 341 ? -19.172 -9.578 -13.398 1 97.88 341 THR B C 1
ATOM 5246 O O . THR B 1 341 ? -18.203 -9.625 -12.625 1 97.88 341 THR B O 1
ATOM 5249 N N . ILE B 1 342 ? -19.766 -10.625 -13.938 1 97.81 342 ILE B N 1
ATOM 5250 C CA . ILE B 1 342 ? -19.266 -11.961 -13.641 1 97.81 342 ILE B CA 1
ATOM 5251 C C . ILE B 1 342 ? -18.281 -12.391 -14.734 1 97.81 342 ILE B C 1
ATOM 5253 O O . ILE B 1 342 ? -18.641 -12.445 -15.914 1 97.81 342 ILE B O 1
ATOM 5257 N N . LEU B 1 343 ? -17.047 -12.711 -14.281 1 95.62 343 LEU B N 1
ATOM 5258 C CA . LEU B 1 343 ? -15.984 -13.078 -15.211 1 95.62 343 LEU B CA 1
ATOM 5259 C C . LEU B 1 343 ? -15.57 -14.539 -15.016 1 95.62 343 LEU B C 1
ATOM 5261 O O . LEU B 1 343 ? -15.32 -14.969 -13.891 1 95.62 343 LEU B O 1
ATOM 5265 N N . PRO B 1 344 ? -15.469 -15.273 -16.109 1 92.88 344 PRO B N 1
ATOM 5266 C CA . PRO B 1 344 ? -14.844 -16.594 -16 1 92.88 344 PRO B CA 1
ATOM 5267 C C . PRO B 1 344 ? -13.328 -16.516 -15.852 1 92.88 344 PRO B C 1
ATOM 5269 O O . PRO B 1 344 ? -12.68 -15.664 -16.469 1 92.88 344 PRO B O 1
ATOM 5272 N N . VAL B 1 345 ? -12.672 -17.25 -15.016 1 85.44 345 VAL B N 1
ATOM 5273 C CA . VAL B 1 345 ? -11.227 -17.234 -14.797 1 85.44 345 VAL B CA 1
ATOM 5274 C C . VAL B 1 345 ? -10.609 -18.516 -15.367 1 85.44 345 VAL B C 1
ATOM 5276 O O . VAL B 1 345 ? -9.516 -18.484 -15.938 1 85.44 345 VAL B O 1
ATOM 5279 N N . ASN B 1 346 ? -11.086 -19.516 -15.633 1 66.44 346 ASN B N 1
ATOM 5280 C CA . ASN B 1 346 ? -10.695 -20.828 -16.109 1 66.44 346 ASN B CA 1
ATOM 5281 C C . ASN B 1 346 ? -9.211 -21.094 -15.906 1 66.44 346 ASN B C 1
ATOM 5283 O O . ASN B 1 346 ? -8.484 -21.359 -16.859 1 66.44 346 ASN B O 1
ATOM 5287 N N . SER B 1 347 ? -8.719 -20.875 -14.742 1 61.56 347 SER B N 1
ATOM 5288 C CA . SER B 1 347 ? -7.301 -21.078 -14.477 1 61.56 347 SER B CA 1
ATOM 5289 C C . SER B 1 347 ? -6.957 -22.562 -14.422 1 61.56 347 SER B C 1
ATOM 5291 O O . SER B 1 347 ? -5.781 -22.938 -14.477 1 61.56 347 SER B O 1
ATOM 5293 N N . HIS B 1 348 ? -7.961 -23.375 -14.203 1 53.59 348 HIS B N 1
ATOM 5294 C CA . HIS B 1 348 ? -7.691 -24.797 -14.078 1 53.59 348 HIS B CA 1
ATOM 5295 C C . HIS B 1 348 ? -7.016 -25.344 -15.336 1 53.59 348 HIS B C 1
ATOM 5297 O O . HIS B 1 348 ? -6.355 -26.375 -15.289 1 53.59 348 HIS B O 1
ATOM 5303 N N . ARG B 1 349 ? -7.105 -24.547 -16.359 1 52.47 349 ARG B N 1
ATOM 5304 C CA . ARG B 1 349 ? -6.562 -25.094 -17.609 1 52.47 349 ARG B CA 1
ATOM 5305 C C . ARG B 1 349 ? -5.09 -24.719 -17.766 1 52.47 349 ARG B C 1
ATOM 5307 O O . ARG B 1 349 ? -4.438 -25.141 -18.719 1 52.47 349 ARG B O 1
ATOM 5314 N N . ILE B 1 350 ? -4.793 -23.812 -17.016 1 49.97 350 ILE B N 1
ATOM 5315 C CA . ILE B 1 350 ? -3.412 -23.375 -17.188 1 49.97 350 ILE B CA 1
ATOM 5316 C C . ILE B 1 350 ? -2.459 -24.438 -16.625 1 49.97 350 ILE B C 1
ATOM 5318 O O . ILE B 1 350 ? -1.345 -24.594 -17.125 1 49.97 350 ILE B O 1
ATOM 5322 N N . PHE B 1 351 ? -3.047 -25.094 -15.617 1 47.94 351 PHE B N 1
ATOM 5323 C CA . PHE B 1 351 ? -2.156 -26.016 -14.922 1 47.94 351 PHE B CA 1
ATOM 5324 C C . PHE B 1 351 ? -2.434 -27.453 -15.344 1 47.94 351 PHE B C 1
ATOM 5326 O O . PHE B 1 351 ? -3.584 -27.828 -15.594 1 47.94 351 PHE B O 1
#

Secondary structure (DSSP, 8-state):
--------HHHHHHHHTS-HHHHHHHH-TTTGGGS-HHHHHHHHHHHHHTT----HHHHHHHH----EEEEEES-SS-HHHHHHHHHHHHHHHHTTPEEEEEE-TT-HHHHHHHHHHHHHTT-SEEEE--SSSB-HHHHHHHHTT--EEEES---BS---EEEEE-HHHHHHHHHHHHHHTT---EEEE---TTSHHHHHHHHHHHHHHHHTT----GGGEE---SSHHHHHHHHHHHHHSSS--SEEEESSHHHHHHHHHHHHHHHHHTPPPP--EEEEE---TTGGG-TTEEEEEE--HHHHHHHHHHHHHHHHHHHHHS-TTS--------EEEE--EEEE--GGGT-/--------HHHHHHHHTS-HHHHHHHH-TTTGGGS-HHHHHHHHHHHHHTT----HHHHHHHH----EEEEEES-SS-HHHHHHHHHHHHHHHHTTPEEEEEE-TT-HHHHHHHHHHHHHTT-SEEEE--SSSB-HHHHHHHHTT--EEEES---BS---EEEEE-HHHHHHHHHHHHHHTT---EEEE---TTSHHHHHHHHHHHHHHHHTT----GGGEE---SSHHHHHHHHHHHHHSSS--SEEEESSHHHHHHHHHHHHHHHHTTPPPP--EEEEE---TTGGG-TTEEEEEE--HHHHHHHHHHHHHHHHHHHHHS-TTS--------EEEE--EEEE--GGGT-

pLDDT: mean 86.16, std 15.13, range [24.83, 98.69]

Sequence (702 aa):
MSRRQHATVRDVAALAGVSTATVSRCFDPDLSHLVTAETRQKVLTAAEELHFTINHVARSLKTKSTKTVAVIAPELSNDFFMELTEAMDCILEQAGYTLLVASSSNSVEEEQKRISLFAERLVDGIIVIPAGSQGDHLQHLACQGMPILLVDRLVEGCSLGAVLSENETGSAALTRALIQDGYSRIAFVGGDISISTARERLAGYGRAMAEAGLSVEGDLIRLGGMGVSDGYQRMDELLQSRNPPEALVAVNLLVHLGMQRRLLEDIKQGYPLPSFAVAAFDQTAYSAFLPFCKYIAAQDIAGLGRLAAERILIQIDEVKRIPSTGTVHPIEPEIVRLPVTILPVNSHRIFMSRRQHATVRDVAALAGVSTATVSRCFDPDLSHLVTAETRQKVLTAAEELHFTINHVARSLKTKSTKTVAVIAPELSNDFFMELTEAMDCILEQAGYTLLVASSSNSVEEEQKRISLFAERLVDGIIVIPAGSQGDHLQHLACQGMPILLVDRLVEGCSLGAVLSENETGSAALTRALIQDGYSRIAFVGGDISISTARERLAGYGRAMAEAGLSVEGDLIRLGGMGVSDGYQRMDELLQSRNPPEALVAVNLLVHLGMQRRLLEDIKQGYPLPSFAVAAFDQTAYSAFLPFCKYIAAQDIAGLGRLAAERILIQIDEVKRIPSTGTVHPIEPEIVRLPVTILPVNSHRIF

Radius of gyration: 28.83 Å; Cα contacts (8 Å, |Δi|>4): 1467; chains: 2; bounding box: 84×83×62 Å

Organism: Gracilinema caldarium (strain ATCC 51460 / DSM 7334 / H1) (NCBI:txid744872)